Protein 2UYT (pdb70)

Solvent-accessible surface area: 18262 Å² total; per-residue (Å²): 132,87,66,14,1,0,0,0,5,0,10,16,57,15,0,29,0,9,8,0,99,4,33,97,156,74,110,41,8,74,56,130,93,25,43,95,24,138,15,24,57,80,109,64,124,82,63,29,0,1,50,2,79,59,5,25,65,11,1,78,88,0,0,50,121,1,18,94,73,67,48,74,18,32,0,0,0,3,0,0,12,9,12,0,14,4,8,0,36,147,138,3,119,80,14,36,59,8,8,2,10,8,13,76,28,4,110,55,12,40,45,49,0,37,146,114,50,27,91,134,45,0,1,80,85,3,0,5,4,12,24,27,12,1,1,0,0,3,1,51,0,5,18,84,81,39,74,109,37,54,111,115,13,27,56,2,0,2,0,1,2,1,2,3,29,54,15,24,50,126,57,10,28,0,6,0,0,0,10,4,0,0,0,6,24,22,135,52,33,42,22,4,114,38,0,0,72,19,0,40,3,57,105,69,10,16,21,146,6,54,88,28,20,55,71,17,10,78,16,78,4,115,130,46,99,112,5,28,0,1,3,0,0,3,12,26,8,1,0,2,3,4,0,0,11,24,74,59,67,108,3,0,0,1,12,2,31,14,34,0,17,0,0,4,41,18,144,83,47,40,43,78,89,72,0,24,92,15,40,0,0,2,12,0,2,8,91,28,53,30,2,0,0,27,19,0,6,0,20,20,0,6,54,23,0,31,112,46,101,159,33,150,71,68,101,52,11,22,62,52,0,103,92,44,45,15,17,136,10,36,12,83,1,42,57,96,68,1,27,51,18,138,106,0,2,60,41,0,36,39,12,0,158,112,134,100,40,77,73,0,104,56,56,18,42,0,0,9,0,0,0,1,1,0,0,20,23,0,18,77,1,12,117,58,0,14,125,17,43,67,53,87,17,56,36,0,5,3,0,14,39,5,9,118,8,76,15,5,2,58,10,0,0,11,7,28,56,13,109,0,16,6,3,8,49,32,1,18,0,16,0,0,0,0,8,0,0,44,49,26,115,21,9,103,55,2,66,44,0,13,106,0,1,49,108,62,26,126,59,60,69,22,88,40,64,106,104,17,96,0,13,99,70,19,64,138,98,143,141

Structure (mmCIF, N/CA/C/O backbone):
data_2UYT
#
_entry.id   2UYT
#
_cell.length_a   51.043
_cell.length_b   51.093
_cell.length_c   158.850
_cell.angle_alpha   90.00
_cell.angle_beta   90.00
_cell.angle_gamma   90.00
#
_symmetry.space_group_name_H-M   'P 21 21 21'
#
loop_
_entity.id
_entity.type
_entity.pdbx_description
1 polymer RHAMNULOKINASE
2 non-polymer 6-deoxy-beta-L-fructofuranose
3 non-polymer "ADENOSINE-5'-DIPHOSPHATE"
4 water water
#
loop_
_atom_site.group_PDB
_atom_site.id
_atom_site.type_symbol
_atom_site.label_atom_id
_atom_site.label_alt_id
_atom_site.label_comp_id
_atom_site.label_asym_id
_atom_site.label_entity_id
_atom_site.label_seq_id
_atom_site.pdbx_PDB_ins_code
_atom_site.Cartn_x
_atom_site.Cartn_y
_atom_site.Cartn_z
_atom_site.occupancy
_atom_site.B_iso_or_equiv
_atom_site.auth_seq_id
_atom_site.auth_comp_id
_atom_site.auth_asym_id
_atom_site.auth_atom_id
_atom_site.pdbx_PDB_model_num
ATOM 1 N N . THR A 1 2 ? 4.855 11.202 41.942 1.00 23.26 2 THR A N 1
ATOM 2 C CA . THR A 1 2 ? 5.086 9.861 41.316 1.00 22.90 2 THR A CA 1
ATOM 3 C C . THR A 1 2 ? 3.777 9.190 40.921 1.00 21.89 2 THR A C 1
ATOM 4 O O . THR A 1 2 ? 3.784 8.156 40.240 1.00 22.35 2 THR A O 1
ATOM 8 N N . PHE A 1 3 ? 2.658 9.743 41.386 1.00 20.21 3 PHE A N 1
ATOM 9 C CA . PHE A 1 3 ? 1.375 9.351 40.821 1.00 18.81 3 PHE A CA 1
ATOM 10 C C . PHE A 1 3 ? 1.285 9.967 39.426 1.00 17.69 3 PHE A C 1
ATOM 11 O O . PHE A 1 3 ? 1.771 11.082 39.196 1.00 16.93 3 PHE A O 1
ATOM 19 N N . ARG A 1 4 ? 0.702 9.224 38.490 1.00 15.58 4 ARG A N 1
ATOM 20 C CA . ARG A 1 4 ? 0.560 9.702 37.122 1.00 15.22 4 ARG A CA 1
ATOM 21 C C . ARG A 1 4 ? -0.884 10.118 36.887 1.00 14.26 4 ARG A C 1
ATOM 22 O O . ARG A 1 4 ? -1.807 9.512 37.425 1.00 14.42 4 ARG A O 1
ATOM 30 N N . ASN A 1 5 ? -1.052 11.170 36.090 1.00 13.61 5 ASN A N 1
ATOM 31 C CA . ASN A 1 5 ? -2.370 11.657 35.695 1.00 12.92 5 ASN A CA 1
ATOM 32 C C . ASN A 1 5 ? -2.566 11.402 34.209 1.00 12.45 5 ASN A C 1
ATOM 33 O O . ASN A 1 5 ? -1.904 12.034 33.381 1.00 12.83 5 ASN A O 1
ATOM 38 N N . CYS A 1 6 ? -3.436 10.451 33.877 1.00 11.86 6 CYS A N 1
ATOM 39 C CA . CYS A 1 6 ? -3.651 10.057 32.467 1.00 11.10 6 CYS A CA 1
ATOM 40 C C . CYS A 1 6 ? -5.089 10.343 32.033 1.00 10.23 6 CYS A C 1
ATOM 41 O O . CYS A 1 6 ? -6.038 10.054 32.775 1.00 9.84 6 CYS A O 1
ATOM 44 N N . VAL A 1 7 ? -5.252 10.918 30.844 1.00 9.89 7 VAL A N 1
ATOM 45 C CA . VAL A 1 7 ? -6.586 11.251 30.360 1.00 10.88 7 VAL A CA 1
ATOM 46 C C . VAL A 1 7 ? -7.016 10.258 29.277 1.00 10.29 7 VAL A C 1
ATOM 47 O O . VAL A 1 7 ? -6.285 10.052 28.314 1.00 10.11 7 VAL A O 1
ATOM 51 N N . ALA A 1 8 ? -8.181 9.639 29.449 1.00 11.28 8 ALA A N 1
ATOM 52 C CA . ALA A 1 8 ? -8.736 8.757 28.429 1.00 10.98 8 ALA A CA 1
ATOM 53 C C . ALA A 1 8 ? -9.943 9.410 27.799 1.00 11.65 8 ALA A C 1
ATOM 54 O O . ALA A 1 8 ? -10.816 9.904 28.507 1.00 11.11 8 ALA A O 1
ATOM 56 N N . VAL A 1 9 ? -9.978 9.408 26.471 1.00 10.79 9 VAL A N 1
ATOM 57 C CA . VAL A 1 9 ? -11.181 9.787 25.717 1.00 11.35 9 VAL A CA 1
ATOM 58 C C . VAL A 1 9 ? -11.789 8.500 25.178 1.00 11.18 9 VAL A C 1
ATOM 59 O O . VAL A 1 9 ? -11.131 7.757 24.434 1.00 10.73 9 VAL A O 1
ATOM 63 N N . ASP A 1 10 ? -13.038 8.239 25.547 1.00 10.83 10 ASP A N 1
ATOM 64 C CA . ASP A 1 10 ? -13.746 7.027 25.111 1.00 11.33 10 ASP A CA 1
ATOM 65 C C . ASP A 1 10 ? -15.030 7.471 24.437 1.00 11.05 10 ASP A C 1
ATOM 66 O O . ASP A 1 10 ? -15.948 7.984 25.089 1.00 11.22 10 ASP A O 1
ATOM 71 N N . LEU A 1 11 ? -15.071 7.316 23.117 1.00 11.26 11 LEU A N 1
ATOM 72 C CA . LEU A 1 11 ? -16.276 7.662 22.362 1.00 10.89 11 LEU A CA 1
ATOM 73 C C . LEU A 1 11 ? -17.034 6.410 21.949 1.00 11.67 11 LEU A C 1
ATOM 74 O O . LEU A 1 11 ? -16.531 5.595 21.168 1.00 11.63 11 LEU A O 1
ATOM 79 N N . GLY A 1 12 ? -18.250 6.259 22.472 1.00 11.36 12 GLY A N 1
ATOM 80 C CA . GLY A 1 12 ? -19.131 5.175 22.041 1.00 11.90 12 GLY A CA 1
ATOM 81 C C . GLY A 1 12 ? -20.205 5.723 21.137 1.00 12.38 12 GLY A C 1
ATOM 82 O O . GLY A 1 12 ? -20.334 6.935 20.992 1.00 11.64 12 GLY A O 1
ATOM 83 N N . ALA A 1 13 ? -21.008 4.838 20.549 1.00 11.38 13 ALA A N 1
ATOM 84 C CA . ALA A 1 13 ? -22.117 5.266 19.695 1.00 12.28 13 ALA A CA 1
ATOM 85 C C . ALA A 1 13 ? -23.162 6.066 20.450 1.00 13.14 13 ALA A C 1
ATOM 86 O O . ALA A 1 13 ? -23.818 6.920 19.853 1.00 13.98 13 ALA A O 1
ATOM 88 N N . SER A 1 14 ? -23.328 5.793 21.748 1.00 12.82 14 SER A N 1
ATOM 89 C CA . SER A 1 14 ? -24.394 6.476 22.515 1.00 13.98 14 SER A CA 1
ATOM 90 C C . SER A 1 14 ? -23.908 7.648 23.369 1.00 14.20 14 SER A C 1
ATOM 91 O O . SER A 1 14 ? -24.721 8.488 23.798 1.00 15.94 14 SER A O 1
ATOM 94 N N . SER A 1 15 ? -22.605 7.709 23.644 1.00 14.02 15 SER A N 1
ATOM 95 C CA A SER A 1 15 ? -22.032 8.793 24.443 0.50 13.96 15 SER A CA 1
ATOM 96 C CA B SER A 1 15 ? -22.038 8.852 24.364 0.50 12.92 15 SER A CA 1
ATOM 97 C C . SER A 1 15 ? -20.521 8.884 24.293 1.00 13.06 15 SER A C 1
ATOM 98 O O . SER A 1 15 ? -19.871 7.883 24.000 1.00 12.26 15 SER A O 1
ATOM 103 N N . GLY A 1 16 ? -19.964 10.065 24.542 1.00 13.04 16 GLY A N 1
ATOM 104 C CA . GLY A 1 16 ? -18.516 10.221 24.653 1.00 12.26 16 GLY A CA 1
ATOM 105 C C . GLY A 1 16 ? -18.176 10.662 26.058 1.00 12.19 16 GLY A C 1
ATOM 106 O O . GLY A 1 16 ? -19.023 11.257 26.752 1.00 12.83 16 GLY A O 1
ATOM 107 N N . ARG A 1 17 ? -16.947 10.377 26.473 1.00 12.63 17 ARG A N 1
ATOM 108 C CA . ARG A 1 17 ? -16.491 10.713 27.810 1.00 13.32 17 ARG A CA 1
ATOM 109 C C . ARG A 1 17 ? -14.998 11.050 27.821 1.00 12.56 17 ARG A C 1
ATOM 110 O O . ARG A 1 17 ? -14.215 10.423 27.107 1.00 12.95 17 ARG A O 1
ATOM 118 N N . VAL A 1 18 ? -14.641 12.102 28.572 1.00 12.50 18 VAL A N 1
ATOM 119 C CA . VAL A 1 18 ? -13.240 12.400 28.861 1.00 12.85 18 VAL A CA 1
ATOM 120 C C . VAL A 1 18 ? -13.061 12.148 30.339 1.00 12.60 18 VAL A C 1
ATOM 121 O O . VAL A 1 18 ? -13.736 12.756 31.176 1.00 12.15 18 VAL A O 1
ATOM 125 N N . MET A 1 19 ? -12.163 11.228 30.659 1.00 12.21 19 MET A N 1
ATOM 126 C CA . MET A 1 19 ? -11.970 10.815 32.038 1.00 14.34 19 MET A CA 1
ATOM 127 C C . MET A 1 19 ? -10.517 10.978 32.451 1.00 13.01 19 MET A C 1
ATOM 128 O O . MET A 1 19 ? -9.628 10.872 31.621 1.00 12.54 19 MET A O 1
ATOM 133 N N . LEU A 1 20 ? -10.299 11.210 33.742 1.00 11.96 20 LEU A N 1
ATOM 134 C CA . LEU A 1 20 ? -8.948 11.357 34.280 1.00 11.75 20 LEU A CA 1
ATOM 135 C C . LEU A 1 20 ? -8.676 10.237 35.265 1.00 10.98 20 LEU A C 1
ATOM 136 O O . LEU A 1 20 ? -9.427 10.066 36.209 1.00 11.41 20 LEU A O 1
ATOM 141 N N . ALA A 1 21 ? -7.596 9.474 35.036 1.00 11.37 21 ALA A N 1
ATOM 142 C CA . ALA A 1 21 ? -7.114 8.468 35.982 1.00 12.18 21 ALA A CA 1
ATOM 143 C C . ALA A 1 21 ? -5.923 8.978 36.766 1.00 12.26 21 ALA A C 1
ATOM 144 O O . ALA A 1 21 ? -5.072 9.740 36.255 1.00 13.29 21 ALA A O 1
ATOM 146 N N . ARG A 1 22 ? -5.865 8.576 38.033 1.00 12.34 22 ARG A N 1
ATOM 147 C CA . ARG A 1 22 ? -4.694 8.826 38.859 1.00 14.36 22 ARG A CA 1
ATOM 148 C C . ARG A 1 22 ? -4.140 7.464 39.271 1.00 14.37 22 ARG A C 1
ATOM 149 O O . ARG A 1 22 ? -4.845 6.614 39.822 1.00 14.42 22 ARG A O 1
ATOM 157 N N . TYR A 1 23 ? -2.880 7.231 38.953 1.00 14.46 23 TYR A N 1
ATOM 158 C CA . TYR A 1 23 ? -2.309 5.934 39.212 1.00 15.60 23 TYR A CA 1
ATOM 159 C C . TYR A 1 23 ? -0.994 6.075 39.921 1.00 16.90 23 TYR A C 1
ATOM 160 O O . TYR A 1 23 ? -0.139 6.837 39.501 1.00 16.50 23 TYR A O 1
ATOM 169 N N . GLU A 1 24 ? -0.796 5.295 40.967 1.00 17.89 24 GLU A N 1
ATOM 170 C CA . GLU A 1 24 ? 0.576 5.133 41.404 1.00 20.03 24 GLU A CA 1
ATOM 171 C C . GLU A 1 24 ? 0.947 3.711 41.739 1.00 19.90 24 GLU A C 1
ATOM 172 O O . GLU A 1 24 ? 0.300 3.043 42.546 1.00 19.58 24 GLU A O 1
ATOM 178 N N . ARG A 1 25 ? 1.991 3.273 41.046 1.00 20.23 25 ARG A N 1
ATOM 179 C CA . ARG A 1 25 ? 2.457 1.897 41.058 1.00 20.93 25 ARG A CA 1
ATOM 180 C C . ARG A 1 25 ? 2.669 1.298 42.457 1.00 21.52 25 ARG A C 1
ATOM 181 O O . ARG A 1 25 ? 2.184 0.199 42.729 1.00 21.79 25 ARG A O 1
ATOM 189 N N . GLU A 1 26 ? 3.368 2.016 43.333 1.00 22.44 26 GLU A N 1
ATOM 190 C CA . GLU A 1 26 ? 3.694 1.521 44.682 1.00 23.38 26 GLU A CA 1
ATOM 191 C C . GLU A 1 26 ? 2.459 1.262 45.535 1.00 23.35 26 GLU A C 1
ATOM 192 O O . GLU A 1 26 ? 2.501 0.467 46.480 1.00 23.37 26 GLU A O 1
ATOM 198 N N . CYS A 1 27 ? 1.389 1.981 45.217 1.00 23.64 27 CYS A N 1
ATOM 199 C CA A CYS A 1 27 ? 0.153 1.922 45.980 0.50 23.12 27 CYS A CA 1
ATOM 200 C CA B CYS A 1 27 ? 0.147 1.931 45.979 0.50 23.63 27 CYS A CA 1
ATOM 201 C C . CYS A 1 27 ? -0.834 0.935 45.364 1.00 23.27 27 CYS A C 1
ATOM 202 O O . CYS A 1 27 ? -1.805 0.531 46.011 1.00 23.43 27 CYS A O 1
ATOM 207 N N . ARG A 1 28 ? -0.571 0.540 44.116 1.00 22.90 28 ARG A N 1
ATOM 208 C CA . ARG A 1 28 ? -1.508 -0.273 43.332 1.00 22.52 28 ARG A CA 1
ATOM 209 C C . ARG A 1 28 ? -2.876 0.439 43.303 1.00 22.07 28 ARG A C 1
ATOM 210 O O . ARG A 1 28 ? -3.927 -0.194 43.159 1.00 21.53 28 ARG A O 1
ATOM 218 N N . SER A 1 29 ? -2.847 1.768 43.441 1.00 21.39 29 SER A N 1
ATOM 219 C CA . SER A 1 29 ? -4.069 2.563 43.478 1.00 21.09 29 SER A CA 1
ATOM 220 C C . SER A 1 29 ? -4.378 3.113 42.110 1.00 20.75 29 SER A C 1
ATOM 221 O O . SER A 1 29 ? -3.529 3.735 41.471 1.00 21.27 29 SER A O 1
ATOM 224 N N . LEU A 1 30 ? -5.607 2.892 41.680 1.00 19.88 30 LEU A N 1
ATOM 225 C CA . LEU A 1 30 ? -6.072 3.382 40.412 1.00 20.28 30 LEU A CA 1
ATOM 226 C C . LEU A 1 30 ? -7.425 4.032 40.632 1.00 20.18 30 LEU A C 1
ATOM 227 O O . LEU A 1 30 ? -8.383 3.360 41.004 1.00 20.91 30 LEU A O 1
ATOM 232 N N . THR A 1 31 ? -7.515 5.337 40.393 1.00 19.73 31 THR A N 1
ATOM 233 C CA . THR A 1 31 ? -8.807 6.026 40.504 1.00 19.47 31 THR A CA 1
ATOM 234 C C . THR A 1 31 ? -9.187 6.653 39.178 1.00 19.42 31 THR A C 1
ATOM 235 O O . THR A 1 31 ? -8.317 7.024 38.403 1.00 19.32 31 THR A O 1
ATOM 239 N N . LEU A 1 32 ? -10.487 6.785 38.947 1.00 18.67 32 LEU A N 1
ATOM 240 C CA . LEU A 1 32 ? -11.029 7.317 37.699 1.00 18.34 32 LEU A CA 1
ATOM 241 C C . LEU A 1 32 ? -12.123 8.335 38.006 1.00 17.82 32 LEU A C 1
ATOM 242 O O . LEU A 1 32 ? -13.059 8.025 38.744 1.00 17.41 32 LEU A O 1
ATOM 247 N N . ARG A 1 33 ? -11.975 9.553 37.469 1.00 16.65 33 ARG A N 1
ATOM 248 C CA . ARG A 1 33 ? -12.925 10.663 37.623 1.00 16.96 33 ARG A CA 1
ATOM 249 C C . ARG A 1 33 ? -13.407 11.081 36.246 1.00 15.78 33 ARG A C 1
ATOM 250 O O . ARG A 1 33 ? -12.604 11.243 35.319 1.00 15.05 33 ARG A O 1
ATOM 258 N N . GLU A 1 34 ? -14.702 11.335 36.130 1.00 15.43 34 GLU A N 1
ATOM 259 C CA . GLU A 1 34 ? -15.259 11.894 34.909 1.00 16.41 34 GLU A CA 1
ATOM 260 C C . GLU A 1 34 ? -14.994 13.402 34.838 1.00 15.89 34 GLU A C 1
ATOM 261 O O . GLU A 1 34 ? -15.231 14.146 35.800 1.00 16.50 34 GLU A O 1
ATOM 267 N N . ILE A 1 35 ? -14.468 13.849 33.703 1.00 15.48 35 ILE A N 1
ATOM 268 C CA . ILE A 1 35 ? -14.219 15.261 33.490 1.00 14.39 35 ILE A CA 1
ATOM 269 C C . ILE A 1 35 ? -15.351 15.895 32.661 1.00 14.49 35 ILE A C 1
ATOM 270 O O . ILE A 1 35 ? -15.896 16.957 33.021 1.00 15.37 35 ILE A O 1
ATOM 275 N N . HIS A 1 36 ? -15.695 15.233 31.560 1.00 14.57 36 HIS A N 1
ATOM 276 C CA . HIS A 1 36 ? -16.727 15.715 30.626 1.00 14.70 36 HIS A CA 1
ATOM 277 C C . HIS A 1 36 ? -17.413 14.534 29.953 1.00 14.81 36 HIS A C 1
ATOM 278 O O . HIS A 1 36 ? -16.759 13.711 29.309 1.00 15.33 36 HIS A O 1
ATOM 285 N N . ARG A 1 37 ? -18.730 14.442 30.127 1.00 15.34 37 ARG A N 1
ATOM 286 C CA . ARG A 1 37 ? -19.574 13.460 29.434 1.00 15.47 37 ARG A CA 1
ATOM 287 C C . ARG A 1 37 ? -20.430 14.227 28.449 1.00 15.22 37 ARG A C 1
ATOM 288 O O . ARG A 1 37 ? -20.943 15.308 28.780 1.00 13.75 37 ARG A O 1
ATOM 296 N N . PHE A 1 38 ? -20.596 13.689 27.245 1.00 14.66 38 PHE A N 1
ATOM 297 C CA . PHE A 1 38 ? -21.386 14.364 26.205 1.00 14.69 38 PHE A CA 1
ATOM 298 C C . PHE A 1 38 ? -22.127 13.380 25.303 1.00 15.43 38 PHE A C 1
ATOM 299 O O . PHE A 1 38 ? -21.673 12.255 25.087 1.00 15.58 38 PHE A O 1
ATOM 307 N N . ASN A 1 39 ? -23.260 13.807 24.755 1.00 16.39 39 ASN A N 1
ATOM 308 C CA . ASN A 1 39 ? -24.023 12.952 23.872 1.00 17.53 39 ASN A CA 1
ATOM 309 C C . ASN A 1 39 ? -23.286 12.630 22.578 1.00 17.62 39 ASN A C 1
ATOM 310 O O . ASN A 1 39 ? -22.480 13.426 22.079 1.00 17.61 39 ASN A O 1
ATOM 315 N N . ASN A 1 40 ? -23.553 11.430 22.069 1.00 17.69 40 ASN A N 1
ATOM 316 C CA . ASN A 1 40 ? -23.173 11.038 20.732 1.00 17.79 40 ASN A CA 1
ATOM 317 C C . ASN A 1 40 ? -24.310 10.138 20.285 1.00 17.94 40 ASN A C 1
ATOM 318 O O . ASN A 1 40 ? -25.048 9.563 21.104 1.00 19.84 40 ASN A O 1
ATOM 323 N N . GLY A 1 41 ? -24.446 10.017 18.986 1.00 16.71 41 GLY A N 1
ATOM 324 C CA . GLY A 1 41 ? -25.606 9.419 18.404 1.00 15.08 41 GLY A CA 1
ATOM 325 C C . GLY A 1 41 ? -25.591 9.788 16.948 1.00 15.31 41 GLY A C 1
ATOM 326 O O . GLY A 1 41 ? -24.785 10.621 16.485 1.00 14.60 41 GLY A O 1
ATOM 327 N N . LEU A 1 42 ? -26.501 9.163 16.229 1.00 15.48 42 LEU A N 1
ATOM 328 C CA . LEU A 1 42 ? -26.575 9.330 14.797 1.00 15.29 42 LEU A CA 1
ATOM 329 C C . LEU A 1 42 ? -27.233 10.649 14.469 1.00 16.10 42 LEU A C 1
ATOM 330 O O . LEU A 1 42 ? -28.123 11.110 15.191 1.00 16.02 42 LEU A O 1
ATOM 335 N N . HIS A 1 43 ? -26.800 11.236 13.359 1.00 16.31 43 HIS A N 1
ATOM 336 C CA . HIS A 1 43 ? -27.448 12.427 12.826 1.00 17.36 43 HIS A CA 1
ATOM 337 C C . HIS A 1 43 ? -27.895 12.168 11.415 1.00 17.66 43 HIS A C 1
ATOM 338 O O . HIS A 1 43 ? -27.168 11.571 10.622 1.00 17.29 43 HIS A O 1
ATOM 345 N N . SER A 1 44 ? -29.105 12.615 11.104 1.00 18.36 44 SER A N 1
ATOM 346 C CA . SER A 1 44 ? -29.546 12.659 9.724 1.00 19.85 44 SER A CA 1
ATOM 347 C C . SER A 1 44 ? -29.009 13.951 9.119 1.00 19.96 44 SER A C 1
ATOM 348 O O . SER A 1 44 ? -29.277 15.054 9.625 1.00 20.19 44 SER A O 1
ATOM 351 N N . GLN A 1 45 ? -28.212 13.795 8.064 1.00 19.96 45 GLN A N 1
ATOM 352 C CA . GLN A 1 45 ? -27.548 14.911 7.404 1.00 19.94 45 GLN A CA 1
ATOM 353 C C . GLN A 1 45 ? -27.542 14.700 5.896 1.00 19.12 45 GLN A C 1
ATOM 354 O O . GLN A 1 45 ? -26.850 13.802 5.391 1.00 18.90 45 GLN A O 1
ATOM 360 N N . ASN A 1 46 ? -28.315 15.532 5.192 1.00 18.55 46 ASN A N 1
ATOM 361 C CA . ASN A 1 46 ? -28.448 15.464 3.724 1.00 18.23 46 ASN A CA 1
ATOM 362 C C . ASN A 1 46 ? -28.821 14.068 3.185 1.00 17.63 46 ASN A C 1
ATOM 363 O O . ASN A 1 46 ? -28.284 13.620 2.166 1.00 16.71 46 ASN A O 1
ATOM 368 N N . GLY A 1 47 ? -29.719 13.372 3.881 1.00 16.79 47 GLY A N 1
ATOM 369 C CA . GLY A 1 47 ? -30.177 12.046 3.450 1.00 15.79 47 GLY A CA 1
ATOM 370 C C . GLY A 1 47 ? -29.276 10.876 3.829 1.00 15.78 47 GLY A C 1
ATOM 371 O O . GLY A 1 47 ? -29.522 9.743 3.415 1.00 16.22 47 GLY A O 1
ATOM 372 N N . TYR A 1 48 ? -28.238 11.163 4.617 1.00 15.19 48 TYR A N 1
ATOM 373 C CA . TYR A 1 48 ? -27.329 10.153 5.156 1.00 14.71 48 TYR A CA 1
ATOM 374 C C . TYR A 1 48 ? -27.402 10.130 6.661 1.00 13.83 48 TYR A C 1
ATOM 375 O O . TYR A 1 48 ? -27.897 11.064 7.274 1.00 14.03 48 TYR A O 1
ATOM 384 N N . VAL A 1 49 ? -26.903 9.041 7.229 1.00 12.82 49 VAL A N 1
ATOM 385 C CA . VAL A 1 49 ? -26.748 8.893 8.670 1.00 11.80 49 VAL A CA 1
ATOM 386 C C . VAL A 1 49 ? -25.262 9.121 8.959 1.00 11.23 49 VAL A C 1
ATOM 387 O O . VAL A 1 49 ? -24.404 8.389 8.441 1.00 10.03 49 VAL A O 1
ATOM 391 N N . THR A 1 50 ? -24.968 10.150 9.763 1.00 10.41 50 THR A N 1
ATOM 392 C CA . THR A 1 50 ? -23.590 10.597 9.972 1.00 10.11 50 THR A CA 1
ATOM 393 C C . THR A 1 50 ? -23.258 10.849 11.437 1.00 10.44 50 THR A C 1
ATOM 394 O O . THR A 1 50 ? -24.153 10.863 12.285 1.00 10.71 50 THR A O 1
ATOM 398 N N . TRP A 1 51 ? -21.968 11.069 11.718 1.00 9.58 51 TRP A N 1
ATOM 399 C CA . TRP A 1 51 ? -21.502 11.512 13.046 1.00 10.31 51 TRP A CA 1
ATOM 400 C C . TRP A 1 51 ? -21.187 12.995 12.978 1.00 10.98 51 TRP A C 1
ATOM 401 O O . TRP A 1 51 ? -20.696 13.474 11.966 1.00 12.59 51 TRP A O 1
ATOM 412 N N . ASP A 1 52 ? -21.451 13.716 14.056 1.00 11.63 52 ASP A N 1
ATOM 413 C CA . ASP A 1 52 ? -21.061 15.118 14.112 1.00 12.04 52 ASP A CA 1
ATOM 414 C C . ASP A 1 52 ? -19.648 15.188 14.675 1.00 12.04 52 ASP A C 1
ATOM 415 O O . ASP A 1 52 ? -19.448 15.462 15.858 1.00 12.59 52 ASP A O 1
ATOM 420 N N . VAL A 1 53 ? -18.658 14.936 13.827 1.00 12.05 53 VAL A N 1
ATOM 421 C CA . VAL A 1 53 ? -17.280 14.840 14.317 1.00 11.66 53 VAL A CA 1
ATOM 422 C C . VAL A 1 53 ? -16.770 16.172 14.884 1.00 11.77 53 VAL A C 1
ATOM 423 O O . VAL A 1 53 ? -15.970 16.162 15.811 1.00 11.28 53 VAL A O 1
ATOM 427 N N . ASP A 1 54 ? -17.232 17.306 14.328 1.00 12.17 54 ASP A N 1
ATOM 428 C CA . ASP A 1 54 ? -16.776 18.619 14.802 1.00 12.95 54 ASP A CA 1
ATOM 429 C C . ASP A 1 54 ? -17.240 18.874 16.237 1.00 13.04 54 ASP A C 1
ATOM 430 O O . ASP A 1 54 ? -16.487 19.426 17.035 1.00 13.56 54 ASP A O 1
ATOM 435 N N . SER A 1 55 ? -18.464 18.460 16.574 1.00 13.05 55 SER A N 1
ATOM 436 C CA . SER A 1 55 ? -18.939 18.611 17.946 1.00 13.84 55 SER A CA 1
ATOM 437 C C . SER A 1 55 ? -18.196 17.663 18.880 1.00 13.74 55 SER A C 1
ATOM 438 O O . SER A 1 55 ? -17.872 18.028 20.006 1.00 13.41 55 SER A O 1
ATOM 441 N N . LEU A 1 56 ? -17.914 16.448 18.410 1.00 13.33 56 LEU A N 1
ATOM 442 C CA . LEU A 1 56 ? -17.124 15.496 19.208 1.00 13.16 56 LEU A CA 1
ATOM 443 C C . LEU A 1 56 ? -15.727 16.049 19.455 1.00 13.06 56 LEU A C 1
ATOM 444 O O . LEU A 1 56 ? -15.221 16.003 20.576 1.00 12.99 56 LEU A O 1
ATOM 449 N N . GLU A 1 57 ? -15.090 16.590 18.422 1.00 12.34 57 GLU A N 1
ATOM 450 C CA . GLU A 1 57 ? -13.767 17.185 18.615 1.00 13.38 57 GLU A CA 1
ATOM 451 C C . GLU A 1 57 ? -13.753 18.342 19.632 1.00 13.19 57 GLU A C 1
ATOM 452 O O . GLU A 1 57 ? -12.825 18.434 20.477 1.00 12.70 57 GLU A O 1
ATOM 458 N N . SER A 1 58 ? -14.747 19.234 19.538 1.00 12.95 58 SER A N 1
ATOM 459 C CA A SER A 1 58 ? -14.859 20.350 20.484 0.50 13.14 58 SER A CA 1
ATOM 460 C CA B SER A 1 58 ? -14.867 20.346 20.488 0.50 13.21 58 SER A CA 1
ATOM 461 C C . SER A 1 58 ? -15.098 19.837 21.908 1.00 13.03 58 SER A C 1
ATOM 462 O O . SER A 1 58 ? -14.469 20.315 22.855 1.00 13.41 58 SER A O 1
ATOM 467 N N . ALA A 1 59 ? -15.974 18.836 22.049 1.00 12.97 59 ALA A N 1
ATOM 468 C CA . ALA A 1 59 ? -16.227 18.207 23.358 1.00 13.23 59 ALA A CA 1
ATOM 469 C C . ALA A 1 59 ? -14.957 17.599 23.989 1.00 12.96 59 ALA A C 1
ATOM 470 O O . ALA A 1 59 ? -14.722 17.739 25.206 1.00 13.10 59 ALA A O 1
ATOM 472 N N . ILE A 1 60 ? -14.142 16.953 23.162 1.00 12.10 60 ILE A N 1
ATOM 473 C CA . ILE A 1 60 ? -12.877 16.364 23.609 1.00 12.88 60 ILE A CA 1
ATOM 474 C C . ILE A 1 60 ? -11.952 17.492 24.105 1.00 12.58 60 ILE A C 1
ATOM 475 O O . ILE A 1 60 ? -11.417 17.440 25.224 1.00 12.81 60 ILE A O 1
ATOM 480 N N . ARG A 1 61 ? -11.812 18.537 23.290 1.00 12.29 61 ARG A N 1
ATOM 481 C CA . ARG A 1 61 ? -10.978 19.679 23.647 1.00 11.94 61 ARG A CA 1
ATOM 482 C C . ARG A 1 61 ? -11.459 20.366 24.926 1.00 11.78 61 ARG A C 1
ATOM 483 O O . ARG A 1 61 ? -10.646 20.732 25.792 1.00 11.25 61 ARG A O 1
ATOM 491 N N . LEU A 1 62 ? -12.777 20.519 25.054 1.00 11.24 62 LEU A N 1
ATOM 492 C CA . LEU A 1 62 ? -13.358 21.087 26.271 1.00 12.28 62 LEU A CA 1
ATOM 493 C C . LEU A 1 62 ? -12.898 20.297 27.506 1.00 12.04 62 LEU A C 1
ATOM 494 O O . LEU A 1 62 ? -12.455 20.881 28.498 1.00 11.92 62 LEU A O 1
ATOM 499 N N . GLY A 1 63 ? -13.002 18.970 27.441 1.00 12.16 63 GLY A N 1
ATOM 500 C CA . GLY A 1 63 ? -12.551 18.131 28.546 1.00 12.25 63 GLY A CA 1
ATOM 501 C C . GLY A 1 63 ? -11.057 18.230 28.826 1.00 11.50 63 GLY A C 1
ATOM 502 O O . GLY A 1 63 ? -10.651 18.354 29.977 1.00 11.61 63 GLY A O 1
ATOM 503 N N . LEU A 1 64 ? -10.239 18.167 27.771 1.00 11.80 64 LEU A N 1
ATOM 504 C CA . LEU A 1 64 ? -8.790 18.320 27.927 1.00 12.20 64 LEU A CA 1
ATOM 505 C C . LEU A 1 64 ? -8.434 19.663 28.569 1.00 12.23 64 LEU A C 1
ATOM 506 O O . LEU A 1 64 ? -7.640 19.734 29.510 1.00 12.33 64 LEU A O 1
ATOM 511 N N . ASN A 1 65 ? -9.066 20.723 28.076 1.00 12.58 65 ASN A N 1
ATOM 512 C CA . ASN A 1 65 ? -8.817 22.080 28.569 1.00 12.49 65 ASN A CA 1
ATOM 513 C C . ASN A 1 65 ? -9.281 22.304 30.013 1.00 13.08 65 ASN A C 1
ATOM 514 O O . ASN A 1 65 ? -8.659 23.058 30.761 1.00 13.01 65 ASN A O 1
ATOM 519 N N . LYS A 1 66 ? -10.335 21.594 30.414 1.00 13.86 66 LYS A N 1
ATOM 520 C CA . LYS A 1 66 ? -10.739 21.540 31.837 1.00 15.49 66 LYS A CA 1
ATOM 521 C C . LYS A 1 66 ? -9.636 20.998 32.761 1.00 14.78 66 LYS A C 1
ATOM 522 O O . LYS A 1 66 ? -9.350 21.582 33.809 1.00 15.02 66 LYS A O 1
ATOM 528 N N . VAL A 1 67 ? -9.032 19.871 32.382 1.00 14.96 67 VAL A N 1
ATOM 529 C CA . VAL A 1 67 ? -7.922 19.289 33.149 1.00 14.98 67 VAL A CA 1
ATOM 530 C C . VAL A 1 67 ? -6.743 20.282 33.187 1.00 15.33 67 VAL A C 1
ATOM 531 O O . VAL A 1 67 ? -6.169 20.522 34.252 1.00 15.08 67 VAL A O 1
ATOM 535 N N . CYS A 1 68 ? -6.409 20.865 32.031 1.00 15.71 68 CYS A N 1
ATOM 536 C CA . CYS A 1 68 ? -5.328 21.857 31.931 1.00 17.00 68 CYS A CA 1
ATOM 537 C C . CYS A 1 68 ? -5.539 23.051 32.867 1.00 17.45 68 CYS A C 1
ATOM 538 O O . CYS A 1 68 ? -4.630 23.447 33.613 1.00 16.91 68 CYS A O 1
ATOM 541 N N . ALA A 1 69 ? -6.737 23.629 32.803 1.00 17.54 69 ALA A N 1
ATOM 542 C CA . ALA A 1 69 ? -7.071 24.829 33.573 1.00 18.11 69 ALA A CA 1
ATOM 543 C C . ALA A 1 69 ? -7.084 24.561 35.077 1.00 17.98 69 ALA A C 1
ATOM 544 O O . ALA A 1 69 ? -6.833 25.460 35.872 1.00 18.55 69 ALA A O 1
ATOM 546 N N . ALA A 1 70 ? -7.336 23.312 35.462 1.00 18.10 70 ALA A N 1
ATOM 547 C CA . ALA A 1 70 ? -7.253 22.916 36.871 1.00 17.81 70 ALA A CA 1
ATOM 548 C C . ALA A 1 70 ? -5.804 22.862 37.373 1.00 17.66 70 ALA A C 1
ATOM 549 O O . ALA A 1 70 ? -5.554 22.693 38.570 1.00 17.14 70 ALA A O 1
ATOM 551 N N . GLY A 1 71 ? -4.855 22.987 36.451 1.00 17.30 71 GLY A N 1
ATOM 552 C CA . GLY A 1 71 ? -3.442 22.951 36.793 1.00 17.60 71 GLY A CA 1
ATOM 553 C C . GLY A 1 71 ? -2.886 21.568 37.076 1.00 17.76 71 GLY A C 1
ATOM 554 O O . GLY A 1 71 ? -1.895 21.446 37.770 1.00 17.93 71 GLY A O 1
ATOM 555 N N . ILE A 1 72 ? -3.524 20.526 36.549 1.00 17.31 72 ILE A N 1
ATOM 556 C CA . ILE A 1 72 ? -3.058 19.142 36.726 1.00 17.36 72 ILE A CA 1
ATOM 557 C C . ILE A 1 72 ? -1.952 18.818 35.716 1.00 17.35 72 ILE A C 1
ATOM 558 O O . ILE A 1 72 ? -2.041 19.196 34.533 1.00 17.22 72 ILE A O 1
ATOM 563 N N . ALA A 1 73 ? -0.898 18.154 36.192 1.00 17.01 73 ALA A N 1
ATOM 564 C CA . ALA A 1 73 ? 0.213 17.753 35.328 1.00 16.72 73 ALA A CA 1
ATOM 565 C C . ALA A 1 73 ? -0.230 16.536 34.530 1.00 16.46 73 ALA A C 1
ATOM 566 O O . ALA A 1 73 ? -0.251 15.428 35.062 1.00 17.34 73 ALA A O 1
ATOM 568 N N . ILE A 1 74 ? -0.600 16.734 33.267 1.00 15.64 74 ILE A N 1
ATOM 569 C CA . ILE A 1 74 ? -1.051 15.600 32.452 1.00 14.59 74 ILE A CA 1
ATOM 570 C C . ILE A 1 74 ? 0.131 14.822 31.895 1.00 14.03 74 ILE A C 1
ATOM 571 O O . ILE A 1 74 ? 0.988 15.380 31.194 1.00 13.95 74 ILE A O 1
ATOM 576 N N . ASP A 1 75 ? 0.168 13.531 32.189 1.00 12.37 75 ASP A N 1
ATOM 577 C CA . ASP A 1 75 ? 1.291 12.706 31.746 1.00 12.78 75 ASP A CA 1
ATOM 578 C C . ASP A 1 75 ? 1.066 12.121 30.366 1.00 12.53 75 ASP A C 1
ATOM 579 O O . ASP A 1 75 ? 2.031 11.868 29.630 1.00 12.96 75 ASP A O 1
ATOM 584 N N . SER A 1 76 ? -0.197 11.877 30.022 1.00 11.72 76 SER A N 1
ATOM 585 C CA . SER A 1 76 ? -0.538 11.351 28.700 1.00 11.38 76 SER A CA 1
ATOM 586 C C . SER A 1 76 ? -2.024 11.456 28.387 1.00 10.66 76 SER A C 1
ATOM 587 O O . SER A 1 76 ? -2.855 11.625 29.281 1.00 10.23 76 SER A O 1
ATOM 590 N N . ILE A 1 77 ? -2.332 11.357 27.103 1.00 9.36 77 ILE A N 1
ATOM 591 C CA . ILE A 1 77 ? -3.701 11.313 26.597 1.00 9.98 77 ILE A CA 1
ATOM 592 C C . ILE A 1 77 ? -3.836 10.101 25.666 1.00 9.21 77 ILE A C 1
ATOM 593 O O . ILE A 1 77 ? -2.890 9.757 24.956 1.00 10.33 77 ILE A O 1
ATOM 598 N N . GLY A 1 78 ? -4.995 9.444 25.666 1.00 8.50 78 GLY A N 1
ATOM 599 C CA . GLY A 1 78 ? -5.239 8.355 24.726 1.00 8.71 78 GLY A CA 1
ATOM 600 C C . GLY A 1 78 ? -6.694 8.320 24.322 1.00 9.89 78 GLY A C 1
ATOM 601 O O . GLY A 1 78 ? -7.564 8.620 25.142 1.00 9.97 78 GLY A O 1
ATOM 602 N N . ILE A 1 79 ? -6.969 7.880 23.091 1.00 9.57 79 ILE A N 1
ATOM 603 C CA . ILE A 1 79 ? -8.320 7.938 22.516 1.00 10.59 79 ILE A CA 1
ATOM 604 C C . ILE A 1 79 ? -8.755 6.577 22.009 1.00 10.51 79 ILE A C 1
ATOM 605 O O . ILE A 1 79 ? -8.025 5.937 21.234 1.00 11.34 79 ILE A O 1
ATOM 610 N N . ASP A 1 80 ? -9.954 6.145 22.424 1.00 10.54 80 ASP A N 1
ATOM 611 C CA . ASP A 1 80 ? -10.561 4.949 21.841 1.00 9.67 80 ASP A CA 1
ATOM 612 C C . ASP A 1 80 ? -11.964 5.325 21.377 1.00 10.21 80 ASP A C 1
ATOM 613 O O . ASP A 1 80 ? -12.623 6.193 21.977 1.00 10.90 80 ASP A O 1
ATOM 618 N N . THR A 1 81 ? -12.410 4.660 20.299 1.00 9.73 81 THR A N 1
ATOM 619 C CA . THR A 1 81 ? -13.777 4.852 19.788 1.00 10.73 81 THR A CA 1
ATOM 620 C C . THR A 1 81 ? -14.397 3.570 19.255 1.00 10.29 81 THR A C 1
ATOM 621 O O . THR A 1 81 ? -13.731 2.548 19.129 1.00 10.81 81 THR A O 1
ATOM 625 N N . TRP A 1 82 ? -15.670 3.653 18.896 1.00 10.42 82 TRP A N 1
ATOM 626 C CA . TRP A 1 82 ? -16.326 2.552 18.195 1.00 10.97 82 TRP A CA 1
ATOM 627 C C . TRP A 1 82 ? -15.534 2.247 16.901 1.00 10.46 82 TRP A C 1
ATOM 628 O O . TRP A 1 82 ? -14.880 3.122 16.314 1.00 11.44 82 TRP A O 1
ATOM 639 N N . GLY A 1 83 ? -15.580 0.982 16.496 1.00 10.44 83 GLY A N 1
ATOM 640 C CA . GLY A 1 83 ? -14.789 0.508 15.359 1.00 10.20 83 GLY A CA 1
ATOM 641 C C . GLY A 1 83 ? -15.352 0.876 14.005 1.00 9.96 83 GLY A C 1
ATOM 642 O O . GLY A 1 83 ? -16.303 1.660 13.911 1.00 10.19 83 GLY A O 1
ATOM 643 N N . VAL A 1 84 ? -14.671 0.375 12.968 1.00 10.41 84 VAL A N 1
ATOM 644 C CA . VAL A 1 84 ? -15.146 0.345 11.563 1.00 11.20 84 VAL A CA 1
ATOM 645 C C . VAL A 1 84 ? -15.157 1.696 10.815 1.00 10.66 84 VAL A C 1
ATOM 646 O O . VAL A 1 84 ? -14.729 1.778 9.651 1.00 10.79 84 VAL A O 1
ATOM 650 N N . ASP A 1 85 ? -15.658 2.742 11.462 1.00 10.72 85 ASP A N 1
ATOM 651 C CA . ASP A 1 85 ? -15.871 4.029 10.776 1.00 10.35 85 ASP A CA 1
ATOM 652 C C . ASP A 1 85 ? -14.594 4.860 10.605 1.00 11.00 85 ASP A C 1
ATOM 653 O O . ASP A 1 85 ? -13.635 4.738 11.367 1.00 10.81 85 ASP A O 1
ATOM 658 N N . PHE A 1 86 ? -14.614 5.725 9.603 1.00 10.54 86 PHE A N 1
ATOM 659 C CA . PHE A 1 86 ? -13.407 6.476 9.225 1.00 10.65 86 PHE A CA 1
ATOM 660 C C . PHE A 1 86 ? -13.745 7.890 8.772 1.00 10.88 86 PHE A C 1
ATOM 661 O O . PHE A 1 86 ? -14.908 8.202 8.503 1.00 9.85 86 PHE A O 1
ATOM 669 N N . VAL A 1 87 ? -12.707 8.720 8.669 1.00 10.86 87 VAL A N 1
ATOM 670 C CA . VAL A 1 87 ? -12.815 10.040 8.085 1.00 10.49 87 VAL A CA 1
ATOM 671 C C . VAL A 1 87 ? -11.797 10.151 6.934 1.00 9.98 87 VAL A C 1
ATOM 672 O O . VAL A 1 87 ? -10.628 9.792 7.102 1.00 9.97 87 VAL A O 1
ATOM 676 N N . LEU A 1 88 ? -12.249 10.636 5.778 1.00 10.59 88 LEU A N 1
ATOM 677 C CA . LEU A 1 88 ? -11.365 10.881 4.626 1.00 9.86 88 LEU A CA 1
ATOM 678 C C . LEU A 1 88 ? -10.795 12.287 4.696 1.00 10.07 88 LEU A C 1
ATOM 679 O O . LEU A 1 88 ? -11.530 13.227 5.005 1.00 9.70 88 LEU A O 1
ATOM 684 N N . LEU A 1 89 ? -9.506 12.426 4.359 1.00 9.71 89 LEU A N 1
ATOM 685 C CA . LEU A 1 89 ? -8.794 13.705 4.437 1.00 9.67 89 LEU A CA 1
ATOM 686 C C . LEU A 1 89 ? -8.115 14.058 3.119 1.00 9.34 89 LEU A C 1
ATOM 687 O O . LEU A 1 89 ? -7.584 13.179 2.443 1.00 8.97 89 LEU A O 1
ATOM 692 N N . ASP A 1 90 ? -8.136 15.339 2.763 1.00 10.34 90 ASP A N 1
ATOM 693 C CA . ASP A 1 90 ? -7.435 15.801 1.561 1.00 10.60 90 ASP A CA 1
ATOM 694 C C . ASP A 1 90 ? -5.979 16.108 1.912 1.00 11.38 90 ASP A C 1
ATOM 695 O O . ASP A 1 90 ? -5.582 15.995 3.067 1.00 11.11 90 ASP A O 1
ATOM 700 N N . GLN A 1 91 ? -5.179 16.510 0.931 1.00 12.12 91 GLN A N 1
ATOM 701 C CA . GLN A 1 91 ? -3.750 16.734 1.166 1.00 13.48 91 GLN A CA 1
ATOM 702 C C . GLN A 1 91 ? -3.420 17.750 2.278 1.00 14.41 91 GLN A C 1
ATOM 703 O O . GLN A 1 91 ? -2.312 17.730 2.827 1.00 14.98 91 GLN A O 1
ATOM 709 N N . GLN A 1 92 ? -4.369 18.624 2.607 1.00 14.86 92 GLN A N 1
ATOM 710 C CA . GLN A 1 92 ? -4.148 19.614 3.663 1.00 15.68 92 GLN A CA 1
ATOM 711 C C . GLN A 1 92 ? -4.885 19.303 4.963 1.00 16.12 92 GLN A C 1
ATOM 712 O O . GLN A 1 92 ? -4.918 20.125 5.888 1.00 17.20 92 GLN A O 1
ATOM 718 N N . GLY A 1 93 ? -5.453 18.102 5.023 1.00 15.72 93 GLY A N 1
ATOM 719 C CA . GLY A 1 93 ? -6.079 17.582 6.240 1.00 15.42 93 GLY A CA 1
ATOM 720 C C . GLY A 1 93 ? -7.525 17.995 6.448 1.00 15.85 93 GLY A C 1
ATOM 721 O O . GLY A 1 93 ? -8.078 17.803 7.542 1.00 15.22 93 GLY A O 1
ATOM 722 N N . GLN A 1 94 ? -8.134 18.581 5.421 1.00 15.81 94 GLN A N 1
ATOM 723 C CA . GLN A 1 94 ? -9.553 18.910 5.478 1.00 16.33 94 GLN A CA 1
ATOM 724 C C . GLN A 1 94 ? -10.387 17.688 5.093 1.00 16.02 94 GLN A C 1
ATOM 725 O O . GLN A 1 94 ? -9.973 16.884 4.257 1.00 15.17 94 GLN A O 1
ATOM 731 N N . ARG A 1 95 ? -11.555 17.555 5.715 1.00 15.46 95 ARG A N 1
ATOM 732 C CA . ARG A 1 95 ? -12.440 16.423 5.465 1.00 15.22 95 ARG A CA 1
ATOM 733 C C . ARG A 1 95 ? -12.976 16.376 4.033 1.00 14.63 95 ARG A C 1
ATOM 734 O O . ARG A 1 95 ? -13.284 17.408 3.427 1.00 14.61 95 ARG A O 1
ATOM 742 N N . VAL A 1 96 ? -13.054 15.163 3.497 1.00 14.36 96 VAL A N 1
ATOM 743 C CA . VAL A 1 96 ? -13.605 14.912 2.171 1.00 14.27 96 VAL A CA 1
ATOM 744 C C . VAL A 1 96 ? -14.902 14.137 2.366 1.00 14.51 96 VAL A C 1
ATOM 745 O O . VAL A 1 96 ? -14.933 13.098 3.050 1.00 14.84 96 VAL A O 1
ATOM 749 N N . GLY A 1 97 ? -15.979 14.663 1.789 1.00 14.83 97 GLY A N 1
ATOM 750 C CA . GLY A 1 97 ? -17.294 14.048 1.943 1.00 14.88 97 GLY A CA 1
ATOM 751 C C . GLY A 1 97 ? -17.815 14.168 3.369 1.00 15.10 97 GLY A C 1
ATOM 752 O O . GLY A 1 97 ? -17.275 14.941 4.171 1.00 14.32 97 GLY A O 1
ATOM 753 N N . LEU A 1 98 ? -18.878 13.420 3.658 1.00 15.37 98 LEU A N 1
ATOM 754 C CA . LEU A 1 98 ? -19.493 13.384 4.998 1.00 15.78 98 LEU A CA 1
ATOM 755 C C . LEU A 1 98 ? -18.901 12.265 5.872 1.00 15.53 98 LEU A C 1
ATOM 756 O O . LEU A 1 98 ? -18.382 11.272 5.353 1.00 14.97 98 LEU A O 1
ATOM 761 N N . PRO A 1 99 ? -18.932 12.436 7.213 1.00 15.42 99 PRO A N 1
ATOM 762 C CA . PRO A 1 99 ? -18.497 11.346 8.093 1.00 15.14 99 PRO A CA 1
ATOM 763 C C . PRO A 1 99 ? -19.625 10.348 8.302 1.00 14.59 99 PRO A C 1
ATOM 764 O O . PRO A 1 99 ? -20.307 10.356 9.309 1.00 13.98 99 PRO A O 1
ATOM 768 N N . VAL A 1 100 ? -19.830 9.525 7.290 1.00 13.90 100 VAL A N 1
ATOM 769 C CA . VAL A 1 100 ? -20.936 8.598 7.282 1.00 13.40 100 VAL A CA 1
ATOM 770 C C . VAL A 1 100 ? -20.737 7.512 8.352 1.00 12.75 100 VAL A C 1
ATOM 771 O O . VAL A 1 100 ? -19.629 7.012 8.559 1.00 14.06 100 VAL A O 1
ATOM 775 N N . ALA A 1 101 ? -21.830 7.186 9.035 1.00 11.57 101 ALA A N 1
ATOM 776 C CA . ALA A 1 101 ? -21.849 6.259 10.152 1.00 11.26 101 ALA A CA 1
ATOM 777 C C . ALA A 1 101 ? -22.069 4.824 9.656 1.00 10.83 101 ALA A C 1
ATOM 778 O O . ALA A 1 101 ? -22.654 4.619 8.582 1.00 10.92 101 ALA A O 1
ATOM 780 N N . TYR A 1 102 ? -21.638 3.819 10.431 1.00 11.01 102 TYR A N 1
ATOM 781 C CA . TYR A 1 102 ? -21.855 2.437 10.029 1.00 11.55 102 TYR A CA 1
ATOM 782 C C . TYR A 1 102 ? -23.331 2.025 9.932 1.00 11.26 102 TYR A C 1
ATOM 783 O O . TYR A 1 102 ? -23.633 1.024 9.291 1.00 12.89 102 TYR A O 1
ATOM 792 N N . ARG A 1 103 ? -24.234 2.786 10.563 1.00 12.23 103 ARG A N 1
ATOM 793 C CA . ARG A 1 103 ? -25.676 2.529 10.493 1.00 11.60 103 ARG A CA 1
ATOM 794 C C . ARG A 1 103 ? -26.326 2.963 9.170 1.00 12.25 103 ARG A C 1
ATOM 795 O O . ARG A 1 103 ? -27.504 2.686 8.951 1.00 11.36 103 ARG A O 1
ATOM 803 N N . ASP A 1 104 ? -25.568 3.659 8.314 1.00 11.99 104 ASP A N 1
ATOM 804 C CA . ASP A 1 104 ? -26.076 4.135 7.027 1.00 12.55 104 ASP A CA 1
ATOM 805 C C . ASP A 1 104 ? -26.315 2.979 6.073 1.00 12.52 104 ASP A C 1
ATOM 806 O O . ASP A 1 104 ? -25.592 1.975 6.081 1.00 13.08 104 ASP A O 1
ATOM 811 N N . SER A 1 105 ? -27.312 3.136 5.216 1.00 12.65 105 SER A N 1
ATOM 812 C CA . SER A 1 105 ? -27.703 2.058 4.328 1.00 12.64 105 SER A CA 1
ATOM 813 C C . SER A 1 105 ? -26.951 2.045 2.983 1.00 12.39 105 SER A C 1
ATOM 814 O O . SER A 1 105 ? -27.232 1.197 2.134 1.00 12.42 105 SER A O 1
ATOM 817 N N . ARG A 1 106 ? -25.965 2.928 2.802 1.00 11.64 106 ARG A N 1
ATOM 818 C CA . ARG A 1 106 ? -25.205 2.979 1.525 1.00 12.05 106 ARG A CA 1
ATOM 819 C C . ARG A 1 106 ? -24.569 1.635 1.157 1.00 11.70 106 ARG A C 1
ATOM 820 O O . ARG A 1 106 ? -24.354 1.327 -0.006 1.00 11.60 106 ARG A O 1
ATOM 828 N N . THR A 1 107 ? -24.256 0.850 2.171 1.00 11.21 107 THR A N 1
ATOM 829 C CA . THR A 1 107 ? -23.596 -0.424 1.971 1.00 10.71 107 THR A CA 1
ATOM 830 C C . THR A 1 107 ? -24.525 -1.578 1.582 1.00 11.58 107 THR A C 1
ATOM 831 O O . THR A 1 107 ? -24.030 -2.642 1.220 1.00 11.44 107 THR A O 1
ATOM 835 N N . ASN A 1 108 ? -25.846 -1.374 1.628 1.00 12.16 108 ASN A N 1
ATOM 836 C CA . ASN A 1 108 ? -26.780 -2.484 1.409 1.00 12.71 108 ASN A CA 1
ATOM 837 C C . ASN A 1 108 ? -26.478 -3.247 0.107 1.00 12.84 108 ASN A C 1
ATOM 838 O O . ASN A 1 108 ? -26.353 -2.651 -0.962 1.00 13.10 108 ASN A O 1
ATOM 843 N N . GLY A 1 109 ? -26.325 -4.566 0.233 1.00 12.90 109 GLY A N 1
ATOM 844 C CA . GLY A 1 109 ? -26.089 -5.447 -0.902 1.00 13.01 109 GLY A CA 1
ATOM 845 C C . GLY A 1 109 ? -24.627 -5.659 -1.233 1.00 13.36 109 GLY A C 1
ATOM 846 O O . GLY A 1 109 ? -24.291 -6.576 -1.984 1.00 13.88 109 GLY A O 1
ATOM 847 N N . LEU A 1 110 ? -23.748 -4.831 -0.673 1.00 12.52 110 LEU A N 1
ATOM 848 C CA . LEU A 1 110 ? -22.352 -4.876 -1.102 1.00 12.43 110 LEU A CA 1
ATOM 849 C C . LEU A 1 110 ? -21.554 -6.033 -0.508 1.00 12.37 110 LEU A C 1
ATOM 850 O O . LEU A 1 110 ? -20.650 -6.540 -1.153 1.00 12.31 110 LEU A O 1
ATOM 855 N N . MET A 1 111 ? -21.869 -6.421 0.726 1.00 12.27 111 MET A N 1
ATOM 856 C CA . MET A 1 111 ? -21.242 -7.577 1.348 1.00 13.20 111 MET A CA 1
ATOM 857 C C . MET A 1 111 ? -21.526 -8.860 0.556 1.00 12.93 111 MET A C 1
ATOM 858 O O . MET A 1 111 ? -20.619 -9.662 0.299 1.00 12.10 111 MET A O 1
ATOM 863 N N . ALA A 1 112 ? -22.780 -9.054 0.150 1.00 12.66 112 ALA A N 1
ATOM 864 C CA . ALA A 1 112 ? -23.119 -10.194 -0.701 1.00 12.94 112 ALA A CA 1
ATOM 865 C C . ALA A 1 112 ? -22.357 -10.130 -2.024 1.00 13.29 112 ALA A C 1
ATOM 866 O O . ALA A 1 112 ? -21.883 -11.152 -2.518 1.00 12.57 112 ALA A O 1
ATOM 868 N N . GLN A 1 113 ? -22.224 -8.923 -2.588 1.00 12.95 113 GLN A N 1
ATOM 869 C CA . GLN A 1 113 ? -21.504 -8.729 -3.846 1.00 13.28 113 GLN A CA 1
ATOM 870 C C . GLN A 1 113 ? -20.040 -9.154 -3.706 1.00 12.87 113 GLN A C 1
ATOM 871 O O . GLN A 1 113 ? -19.513 -9.916 -4.525 1.00 12.31 113 GLN A O 1
ATOM 877 N N . ALA A 1 114 ? -19.388 -8.686 -2.646 1.00 12.40 114 ALA A N 1
ATOM 878 C CA . ALA A 1 114 ? -18.022 -9.111 -2.335 1.00 12.78 114 ALA A CA 1
ATOM 879 C C . ALA A 1 114 ? -17.881 -10.626 -2.214 1.00 13.30 114 ALA A C 1
ATOM 880 O O . ALA A 1 114 ? -16.922 -11.212 -2.728 1.00 13.26 114 ALA A O 1
ATOM 882 N N . GLN A 1 115 ? -18.818 -11.263 -1.514 1.00 14.19 115 GLN A N 1
ATOM 883 C CA . GLN A 1 115 ? -18.784 -12.724 -1.372 1.00 14.63 115 GLN A CA 1
ATOM 884 C C . GLN A 1 115 ? -18.899 -13.414 -2.744 1.00 15.00 115 GLN A C 1
ATOM 885 O O . GLN A 1 115 ? -18.157 -14.347 -3.053 1.00 15.12 115 GLN A O 1
ATOM 891 N N . GLN A 1 116 ? -19.801 -12.907 -3.575 1.00 14.79 116 GLN A N 1
ATOM 892 C CA . GLN A 1 116 ? -20.002 -13.428 -4.933 1.00 15.59 116 GLN A CA 1
ATOM 893 C C . GLN A 1 116 ? -18.787 -13.242 -5.848 1.00 15.43 116 GLN A C 1
ATOM 894 O O . GLN A 1 116 ? -18.444 -14.138 -6.617 1.00 16.15 116 GLN A O 1
ATOM 900 N N . GLN A 1 117 ? -18.127 -12.093 -5.754 1.00 15.28 117 GLN A N 1
ATOM 901 C CA . GLN A 1 117 ? -17.003 -11.792 -6.637 1.00 15.33 117 GLN A CA 1
ATOM 902 C C . GLN A 1 117 ? -15.671 -12.344 -6.144 1.00 15.17 117 GLN A C 1
ATOM 903 O O . GLN A 1 117 ? -14.883 -12.855 -6.939 1.00 14.99 117 GLN A O 1
ATOM 909 N N . LEU A 1 118 ? -15.426 -12.250 -4.838 1.00 14.74 118 LEU A N 1
ATOM 910 C CA . LEU A 1 118 ? -14.146 -12.667 -4.264 1.00 14.53 118 LEU A CA 1
ATOM 911 C C . LEU A 1 118 ? -14.178 -14.082 -3.695 1.00 14.52 118 LEU A C 1
ATOM 912 O O . LEU A 1 118 ? -13.148 -14.754 -3.658 1.00 14.64 118 LEU A O 1
ATOM 917 N N . GLY A 1 119 ? -15.356 -14.524 -3.258 1.00 14.02 119 GLY A N 1
ATOM 918 C CA . GLY A 1 119 ? -15.489 -15.759 -2.489 1.00 13.75 119 GLY A CA 1
ATOM 919 C C . GLY A 1 119 ? -15.596 -15.459 -1.004 1.00 13.38 119 GLY A C 1
ATOM 920 O O . GLY A 1 119 ? -14.776 -14.720 -0.449 1.00 12.92 119 GLY A O 1
ATOM 921 N N . LYS A 1 120 ? -16.629 -16.003 -0.368 1.00 13.46 120 LYS A N 1
ATOM 922 C CA . LYS A 1 120 ? -16.861 -15.850 1.068 1.00 14.06 120 LYS A CA 1
ATOM 923 C C . LYS A 1 120 ? -15.680 -16.405 1.867 1.00 14.24 120 LYS A C 1
ATOM 924 O O . LYS A 1 120 ? -15.166 -15.754 2.794 1.00 14.26 120 LYS A O 1
ATOM 930 N N . ARG A 1 121 ? -15.244 -17.605 1.484 1.00 15.09 121 ARG A N 1
ATOM 931 C CA . ARG A 1 121 ? -14.135 -18.266 2.150 1.00 15.17 121 ARG A CA 1
ATOM 932 C C . ARG A 1 121 ? -12.824 -17.510 1.943 1.00 14.85 121 ARG A C 1
ATOM 933 O O . ARG A 1 121 ? -12.036 -17.378 2.873 1.00 14.22 121 ARG A O 1
ATOM 941 N N . ASP A 1 122 ? -12.593 -17.021 0.723 1.00 14.25 122 ASP A N 1
ATOM 942 C CA . ASP A 1 122 ? -11.424 -16.187 0.439 1.00 14.42 122 ASP A CA 1
ATOM 943 C C . ASP A 1 122 ? -11.344 -14.973 1.383 1.00 13.81 122 ASP A C 1
ATOM 944 O O . ASP A 1 122 ? -10.325 -14.760 2.038 1.00 13.95 122 ASP A O 1
ATOM 949 N N . ILE A 1 123 ? -12.423 -14.198 1.457 1.00 13.26 123 ILE A N 1
ATOM 950 C CA . ILE A 1 123 ? -12.458 -13.019 2.338 1.00 12.77 123 ILE A CA 1
ATOM 951 C C . ILE A 1 123 ? -12.177 -13.414 3.787 1.00 13.12 123 ILE A C 1
ATOM 952 O O . ILE A 1 123 ? -11.357 -12.781 4.478 1.00 13.49 123 ILE A O 1
ATOM 957 N N . TYR A 1 124 ? -12.845 -14.475 4.231 1.00 13.22 124 TYR A N 1
ATOM 958 C CA . TYR A 1 124 ?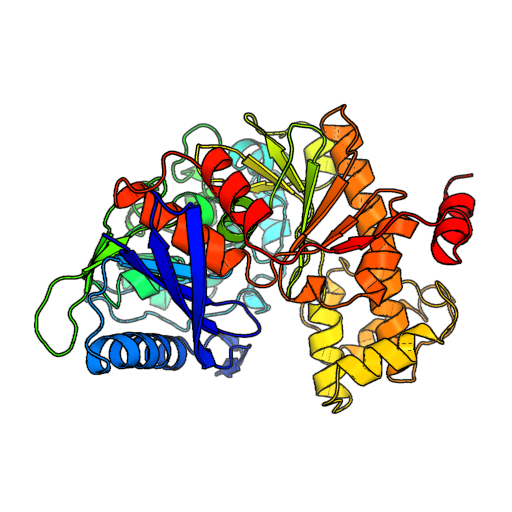 -12.714 -14.942 5.609 1.00 13.50 124 TYR A CA 1
ATOM 959 C C . TYR A 1 124 ? -11.318 -15.469 5.941 1.00 13.75 124 TYR A C 1
ATOM 960 O O . TYR A 1 124 ? -10.803 -15.184 7.022 1.00 13.46 124 TYR A O 1
ATOM 969 N N . GLN A 1 125 ? -10.700 -16.208 5.021 1.00 14.34 125 GLN A N 1
ATOM 970 C CA . GLN A 1 125 ? -9.354 -16.742 5.254 1.00 14.68 125 GLN A CA 1
ATOM 971 C C . GLN A 1 125 ? -8.304 -15.637 5.278 1.00 14.24 125 GLN A C 1
ATOM 972 O O . GLN A 1 125 ? -7.343 -15.688 6.059 1.00 15.32 125 GLN A O 1
ATOM 978 N N . ARG A 1 126 ? -8.505 -14.622 4.440 1.00 13.38 126 ARG A N 1
ATOM 979 C CA . ARG A 1 126 ? -7.577 -13.504 4.375 1.00 12.19 126 ARG A CA 1
ATOM 980 C C . ARG A 1 126 ? -7.669 -12.655 5.648 1.00 11.83 126 ARG A C 1
ATOM 981 O O . ARG A 1 126 ? -6.652 -12.282 6.216 1.00 11.57 126 ARG A O 1
ATOM 989 N N . SER A 1 127 ? -8.898 -12.367 6.084 1.00 11.64 127 SER A N 1
ATOM 990 C CA . SER A 1 127 ? -9.129 -11.404 7.177 1.00 11.53 127 SER A CA 1
ATOM 991 C C . SER A 1 127 ? -9.378 -12.006 8.561 1.00 11.70 127 SER A C 1
ATOM 992 O O . SER A 1 127 ? -9.056 -11.392 9.563 1.00 12.73 127 SER A O 1
ATOM 995 N N . GLY A 1 128 ? -9.992 -13.185 8.613 1.00 11.40 128 GLY A N 1
ATOM 996 C CA . GLY A 1 128 ? -10.441 -13.778 9.874 1.00 11.40 128 GLY A CA 1
ATOM 997 C C . GLY A 1 128 ? -11.496 -12.945 10.580 1.00 11.04 128 GLY A C 1
ATOM 998 O O . GLY A 1 128 ? -11.677 -13.092 11.794 1.00 10.76 128 GLY A O 1
ATOM 999 N N . ILE A 1 129 ? -12.182 -12.081 9.820 1.00 11.32 129 ILE A N 1
ATOM 1000 C CA . ILE A 1 129 ? -13.144 -11.127 10.378 1.00 10.94 129 ILE A CA 1
ATOM 1001 C C . ILE A 1 129 ? -14.584 -11.522 10.007 1.00 11.43 129 ILE A C 1
ATOM 1002 O O . ILE A 1 129 ? -14.860 -11.913 8.861 1.00 11.36 129 ILE A O 1
ATOM 1007 N N . GLN A 1 130 ? -15.476 -11.419 10.988 1.00 10.64 130 GLN A N 1
ATOM 1008 C CA . GLN A 1 130 ? -16.897 -11.751 10.800 1.00 11.18 130 GLN A CA 1
ATOM 1009 C C . GLN A 1 130 ? -17.496 -10.907 9.700 1.00 11.29 130 GLN A C 1
ATOM 1010 O O . GLN A 1 130 ? -17.092 -9.746 9.491 1.00 11.12 130 GLN A O 1
ATOM 1016 N N . PHE A 1 131 ? -18.468 -11.486 9.001 1.00 11.13 131 PHE A N 1
ATOM 1017 C CA . PHE A 1 131 ? -19.214 -10.742 8.000 1.00 11.58 131 PHE A CA 1
ATOM 1018 C C . PHE A 1 131 ? -20.275 -9.846 8.646 1.00 11.53 131 PHE A C 1
ATOM 1019 O O . PHE A 1 131 ? -21.280 -10.334 9.169 1.00 12.18 131 PHE A O 1
ATOM 1027 N N . LEU A 1 132 ? -20.014 -8.541 8.639 1.00 10.92 132 LEU A N 1
ATOM 1028 C CA . LEU A 1 132 ? -21.008 -7.535 9.019 1.00 11.35 132 LEU A CA 1
ATOM 1029 C C . LEU A 1 132 ? -21.194 -6.659 7.804 1.00 10.43 132 LEU A C 1
ATOM 1030 O O . LEU A 1 132 ? -20.206 -6.231 7.197 1.00 11.23 132 LEU A O 1
ATOM 1035 N N . PRO A 1 133 ? -22.455 -6.387 7.428 1.00 11.38 133 PRO A N 1
ATOM 1036 C CA . PRO A 1 133 ? -22.697 -5.690 6.156 1.00 10.63 133 PRO A CA 1
ATOM 1037 C C . PRO A 1 133 ? -22.139 -4.257 6.114 1.00 10.74 133 PRO A C 1
ATOM 1038 O O . PRO A 1 133 ? -21.962 -3.706 5.028 1.00 11.61 133 PRO A O 1
ATOM 1042 N N . PHE A 1 134 ? -21.838 -3.695 7.286 1.00 11.06 134 PHE A N 1
ATOM 1043 C CA . PHE A 1 134 ? -21.273 -2.350 7.411 1.00 10.99 134 PHE A CA 1
ATOM 1044 C C . PHE A 1 134 ? -19.767 -2.352 7.673 1.00 11.13 134 PHE A C 1
ATOM 1045 O O . PHE A 1 134 ? -19.222 -1.307 7.999 1.00 10.97 134 PHE A O 1
ATOM 1053 N N . ASN A 1 135 ? -19.085 -3.504 7.547 1.00 9.96 135 ASN A N 1
ATOM 1054 C CA . ASN A 1 135 ? -17.615 -3.495 7.648 1.00 9.91 135 ASN A CA 1
ATOM 1055 C C . ASN A 1 135 ? -17.019 -2.458 6.701 1.00 9.95 135 ASN A C 1
ATOM 1056 O O . ASN A 1 135 ? -17.581 -2.194 5.637 1.00 9.89 135 ASN A O 1
ATOM 1061 N N . THR A 1 136 ? -15.886 -1.872 7.094 1.00 9.67 136 THR A N 1
ATOM 1062 C CA . THR A 1 136 ? -15.199 -0.837 6.309 1.00 10.05 136 THR A CA 1
ATOM 1063 C C . THR A 1 136 ? -14.957 -1.265 4.853 1.00 10.05 136 THR A C 1
ATOM 1064 O O . THR A 1 136 ? -15.093 -0.445 3.936 1.00 10.86 136 THR A O 1
ATOM 1068 N N . LEU A 1 137 ? -14.603 -2.536 4.658 1.00 9.39 137 LEU A N 1
ATOM 1069 C CA . LEU A 1 137 ? -14.479 -3.123 3.321 1.00 9.98 137 LEU A CA 1
ATOM 1070 C C . LEU A 1 137 ? -15.643 -2.697 2.406 1.00 9.93 137 LEU A C 1
ATOM 1071 O O . LEU A 1 137 ? -15.434 -2.295 1.254 1.00 10.29 137 LEU A O 1
ATOM 1076 N N . TYR A 1 138 ? -16.867 -2.791 2.927 1.00 10.35 138 TYR A N 1
ATOM 1077 C CA . TYR A 1 138 ? -18.066 -2.515 2.142 1.00 9.91 138 TYR A CA 1
ATOM 1078 C C . TYR A 1 138 ? -18.385 -1.021 2.079 1.00 10.04 138 TYR A C 1
ATOM 1079 O O . TYR A 1 138 ? -18.901 -0.555 1.076 1.00 9.48 138 TYR A O 1
ATOM 1088 N N . GLN A 1 139 ? -18.044 -0.287 3.137 1.00 9.63 139 GLN A N 1
ATOM 1089 C CA . GLN A 1 139 ? -18.208 1.158 3.171 1.00 9.33 139 GLN A CA 1
ATOM 1090 C C . GLN A 1 139 ? -17.369 1.844 2.099 1.00 10.10 139 GLN A C 1
ATOM 1091 O O . GLN A 1 139 ? -17.837 2.747 1.438 1.00 10.23 139 GLN A O 1
ATOM 1097 N N . LEU A 1 140 ? -16.118 1.425 1.973 1.00 10.67 140 LEU A N 1
ATOM 1098 C CA . LEU A 1 140 ? -15.221 1.990 0.965 1.00 11.06 140 LEU A CA 1
ATOM 1099 C C . LEU A 1 140 ? -15.684 1.651 -0.444 1.00 11.03 140 LEU A C 1
ATOM 1100 O O . LEU A 1 140 ? -15.581 2.488 -1.337 1.00 11.16 140 LEU A O 1
ATOM 1105 N N . ARG A 1 141 ? -16.199 0.428 -0.629 1.00 11.28 141 ARG A N 1
ATOM 1106 C CA . ARG A 1 141 ? -16.849 0.066 -1.905 1.00 10.67 141 ARG A CA 1
ATOM 1107 C C . ARG A 1 141 ? -17.995 1.023 -2.206 1.00 10.57 141 ARG A C 1
ATOM 1108 O O . ARG A 1 141 ? -18.091 1.523 -3.314 1.00 10.81 141 ARG A O 1
ATOM 1116 N N . ALA A 1 142 ? -18.858 1.277 -1.220 1.00 10.19 142 ALA A N 1
ATOM 1117 C CA . ALA A 1 142 ? -19.972 2.203 -1.396 1.00 10.66 142 ALA A CA 1
ATOM 1118 C C . ALA A 1 142 ? -19.465 3.587 -1.801 1.00 11.49 142 ALA A C 1
ATOM 1119 O O . ALA A 1 142 ? -19.949 4.160 -2.774 1.00 11.63 142 ALA A O 1
ATOM 1121 N N . LEU A 1 143 ? -18.460 4.079 -1.081 1.00 11.97 143 LEU A N 1
ATOM 1122 C CA . LEU A 1 143 ? -17.898 5.405 -1.289 1.00 13.09 143 LEU A CA 1
ATOM 1123 C C . LEU A 1 143 ? -17.333 5.566 -2.700 1.00 13.48 143 LEU A C 1
ATOM 1124 O O . LEU A 1 143 ? -17.667 6.521 -3.409 1.00 13.84 143 LEU A O 1
ATOM 1129 N N . THR A 1 144 ? -16.482 4.632 -3.105 1.00 13.44 144 THR A N 1
ATOM 1130 C CA . THR A 1 144 ? -15.818 4.733 -4.404 1.00 13.57 144 THR A CA 1
ATOM 1131 C C . THR A 1 144 ? -16.771 4.506 -5.582 1.00 13.74 144 THR A C 1
ATOM 1132 O O . THR A 1 144 ? -16.561 5.071 -6.661 1.00 13.78 144 THR A O 1
ATOM 1136 N N . GLU A 1 145 ? -17.819 3.705 -5.364 1.00 13.63 145 GLU A N 1
ATOM 1137 C CA A GLU A 1 145 ? -18.844 3.416 -6.386 0.55 13.73 145 GLU A CA 1
ATOM 1138 C CA B GLU A 1 145 ? -18.800 3.449 -6.417 0.45 13.35 145 GLU A CA 1
ATOM 1139 C C . GLU A 1 145 ? -19.804 4.588 -6.557 1.00 13.59 145 GLU A C 1
ATOM 1140 O O . GLU A 1 145 ? -20.135 4.984 -7.676 1.00 13.07 145 GLU A O 1
ATOM 1151 N N . GLN A 1 146 ? -20.273 5.107 -5.427 1.00 13.38 146 GLN A N 1
ATOM 1152 C CA . GLN A 1 146 ? -21.352 6.101 -5.381 1.00 13.83 146 GLN A CA 1
ATOM 1153 C C . GLN A 1 146 ? -20.880 7.555 -5.401 1.00 14.26 146 GLN A C 1
ATOM 1154 O O . GLN A 1 146 ? -21.645 8.447 -5.776 1.00 14.35 146 GLN A O 1
ATOM 1160 N N . GLN A 1 147 ? -19.634 7.783 -4.998 1.00 14.94 147 GLN A N 1
ATOM 1161 C CA . GLN A 1 147 ? -19.068 9.124 -4.937 1.00 16.20 147 GLN A CA 1
ATOM 1162 C C . GLN A 1 147 ? -17.723 9.238 -5.659 1.00 16.01 147 GLN A C 1
ATOM 1163 O O . GLN A 1 147 ? -16.747 9.707 -5.067 1.00 16.28 147 GLN A O 1
ATOM 1169 N N . PRO A 1 148 ? -17.670 8.845 -6.953 1.00 15.94 148 PRO A N 1
ATOM 1170 C CA . PRO A 1 148 ? -16.401 8.820 -7.691 1.00 15.75 148 PRO A CA 1
ATOM 1171 C C . PRO A 1 148 ? -15.699 10.176 -7.769 1.00 15.86 148 PRO A C 1
ATOM 1172 O O . PRO A 1 148 ? -14.468 10.224 -7.819 1.00 15.55 148 PRO A O 1
ATOM 1176 N N . GLU A 1 149 ? -16.477 11.255 -7.751 1.00 15.87 149 GLU A N 1
ATOM 1177 C CA . GLU A 1 149 ? -15.928 12.610 -7.827 1.00 16.26 149 GLU A CA 1
ATOM 1178 C C . GLU A 1 149 ? -15.107 13.026 -6.595 1.00 16.01 149 GLU A C 1
ATOM 1179 O O . GLU A 1 149 ? -14.253 13.911 -6.698 1.00 15.88 149 GLU A O 1
ATOM 1185 N N . LEU A 1 150 ? -15.354 12.387 -5.447 1.00 15.61 150 LEU A N 1
ATOM 1186 C CA . LEU A 1 150 ? -14.560 12.656 -4.246 1.00 15.29 150 LEU A CA 1
ATOM 1187 C C . LEU A 1 150 ? -13.169 12.029 -4.309 1.00 15.17 150 LEU A C 1
ATOM 1188 O O . LEU A 1 150 ? -12.242 12.512 -3.674 1.00 14.72 150 LEU A O 1
ATOM 1193 N N . ILE A 1 151 ? -13.035 10.948 -5.074 1.00 14.82 151 ILE A N 1
ATOM 1194 C CA . ILE A 1 151 ? -11.843 10.085 -5.029 1.00 15.17 151 ILE A CA 1
ATOM 1195 C C . ILE A 1 151 ? -10.491 10.785 -5.243 1.00 14.31 151 ILE A C 1
ATOM 1196 O O . ILE A 1 151 ? -9.558 10.563 -4.459 1.00 14.03 151 ILE A O 1
ATOM 1201 N N . PRO A 1 152 ? -10.368 11.620 -6.297 1.00 14.11 152 PRO A N 1
ATOM 1202 C CA . PRO A 1 152 ? -9.077 12.280 -6.534 1.00 13.87 152 PRO A CA 1
ATOM 1203 C C . PRO A 1 152 ? -8.631 13.191 -5.395 1.00 13.71 152 PRO A C 1
ATOM 1204 O O . PRO A 1 152 ? -7.436 13.493 -5.272 1.00 13.73 152 PRO A O 1
ATOM 1208 N N . HIS A 1 153 ? -9.587 13.615 -4.575 1.00 13.13 153 HIS A N 1
ATOM 1209 C CA . HIS A 1 153 ? -9.322 14.551 -3.497 1.00 12.87 153 HIS A CA 1
ATOM 1210 C C . HIS A 1 153 ? -8.764 13.882 -2.249 1.00 11.96 153 HIS A C 1
ATOM 1211 O O . HIS A 1 153 ? -8.177 14.545 -1.401 1.00 11.90 153 HIS A O 1
ATOM 1218 N N . ILE A 1 154 ? -8.921 12.566 -2.158 1.00 10.51 154 ILE A N 1
ATOM 1219 C CA . ILE A 1 154 ? -8.541 11.827 -0.945 1.00 9.91 154 ILE A CA 1
ATOM 1220 C C . ILE A 1 154 ? -7.040 11.571 -0.872 1.00 9.26 154 ILE A C 1
ATOM 1221 O O . ILE A 1 154 ? -6.466 10.953 -1.771 1.00 8.37 154 ILE A O 1
ATOM 1226 N N . ALA A 1 155 ? -6.413 12.058 0.199 1.00 9.15 155 ALA A N 1
ATOM 1227 C CA . ALA A 1 155 ? -4.995 11.791 0.472 1.00 9.54 155 ALA A CA 1
ATOM 1228 C C . ALA A 1 155 ? -4.815 10.692 1.523 1.00 9.46 155 ALA A C 1
ATOM 1229 O O . ALA A 1 155 ? -3.881 9.893 1.444 1.00 8.79 155 ALA A O 1
ATOM 1231 N N . HIS A 1 156 ? -5.699 10.673 2.512 1.00 9.94 156 HIS A N 1
ATOM 1232 C CA . HIS A 1 156 ? -5.609 9.722 3.628 1.00 10.08 156 HIS A CA 1
ATOM 1233 C C . HIS A 1 156 ? -6.997 9.374 4.152 1.00 10.72 156 HIS A C 1
ATOM 1234 O O . HIS A 1 156 ? -7.919 10.204 4.096 1.00 11.26 156 HIS A O 1
ATOM 1241 N N . ALA A 1 157 ? -7.128 8.144 4.645 1.00 9.75 157 ALA A N 1
ATOM 1242 C CA . ALA A 1 157 ? -8.310 7.704 5.403 1.00 9.93 157 ALA A CA 1
ATOM 1243 C C . ALA A 1 157 ? -7.842 7.357 6.808 1.00 9.83 157 ALA A C 1
ATOM 1244 O O . ALA A 1 157 ? -6.898 6.569 6.973 1.00 9.92 157 ALA A O 1
ATOM 1246 N N . LEU A 1 158 ? -8.462 7.977 7.817 1.00 9.65 158 LEU A N 1
ATOM 1247 C CA . LEU A 1 158 ? -8.127 7.675 9.222 1.00 9.77 158 LEU A CA 1
ATOM 1248 C C . LEU A 1 158 ? -9.312 7.043 9.926 1.00 9.68 158 LEU A C 1
ATOM 1249 O O . LEU A 1 158 ? -10.422 7.542 9.817 1.00 9.90 158 LEU A O 1
ATOM 1254 N N . LEU A 1 159 ? -9.088 5.919 10.602 1.00 9.10 159 LEU A N 1
ATOM 1255 C CA . LEU A 1 159 ? -10.156 5.362 11.440 1.00 9.84 159 LEU A CA 1
ATOM 1256 C C . LEU A 1 159 ? -10.431 6.370 12.561 1.00 9.59 159 LEU A C 1
ATOM 1257 O O . LEU A 1 159 ? -9.565 7.185 12.905 1.00 9.28 159 LEU A O 1
ATOM 1262 N N . MET A 1 160 ? -11.642 6.332 13.106 1.00 10.35 160 MET A N 1
ATOM 1263 C CA . MET A 1 160 ? -12.127 7.385 14.023 1.00 10.39 160 MET A CA 1
ATOM 1264 C C . MET A 1 160 ? -11.167 7.794 15.177 1.00 10.22 160 MET A C 1
ATOM 1265 O O . MET A 1 160 ? -10.947 8.991 15.388 1.00 9.84 160 MET A O 1
ATOM 1270 N N . PRO A 1 161 ? -10.590 6.818 15.912 1.00 10.68 161 PRO A N 1
ATOM 1271 C CA . PRO A 1 161 ? -9.689 7.212 17.005 1.00 10.20 161 PRO A CA 1
ATOM 1272 C C . PRO A 1 161 ? -8.480 7.968 16.461 1.00 10.03 161 PRO A C 1
ATOM 1273 O O . PRO A 1 161 ? -8.076 8.974 17.022 1.00 10.52 161 PRO A O 1
ATOM 1277 N N . ASP A 1 162 ? -7.898 7.454 15.370 1.00 9.11 162 ASP A N 1
ATOM 1278 C CA . ASP A 1 162 ? -6.722 8.083 14.753 1.00 8.38 162 ASP A CA 1
ATOM 1279 C C . ASP A 1 162 ? -7.054 9.451 14.147 1.00 9.69 162 ASP A C 1
ATOM 1280 O O . ASP A 1 162 ? -6.200 10.345 14.111 1.00 9.32 162 ASP A O 1
ATOM 1285 N N . TYR A 1 163 ? -8.295 9.621 13.700 1.00 9.26 163 TYR A N 1
ATOM 1286 C CA . TYR A 1 163 ? -8.738 10.934 13.257 1.00 10.14 163 TYR A CA 1
ATOM 1287 C C . TYR A 1 163 ? -8.657 11.940 14.396 1.00 10.50 163 TYR A C 1
ATOM 1288 O O . TYR A 1 163 ? -8.116 13.021 14.234 1.00 9.69 163 TYR A O 1
ATOM 1297 N N . PHE A 1 164 ? -9.193 11.592 15.558 1.00 9.89 164 PHE A N 1
ATOM 1298 C CA . PHE A 1 164 ? -9.106 12.552 16.673 1.00 9.80 164 PHE A CA 1
ATOM 1299 C C . PHE A 1 164 ? -7.688 12.760 17.210 1.00 10.08 164 PHE A C 1
ATOM 1300 O O . PHE A 1 164 ? -7.299 13.905 17.556 1.00 9.86 164 PHE A O 1
ATOM 1308 N N . SER A 1 165 ? -6.889 11.688 17.224 1.00 9.91 165 SER A N 1
ATOM 1309 C CA . SER A 1 165 ? -5.474 11.823 17.593 1.00 9.98 165 SER A CA 1
ATOM 1310 C C . SER A 1 165 ? -4.762 12.767 16.632 1.00 10.70 165 SER A C 1
ATOM 1311 O O . SER A 1 165 ? -3.915 13.547 17.051 1.00 11.12 165 SER A O 1
ATOM 1314 N N . TYR A 1 166 ? -5.140 12.714 15.356 1.00 10.84 166 TYR A N 1
ATOM 1315 C CA . TYR A 1 166 ? -4.545 13.602 14.350 1.00 11.49 166 TYR A CA 1
ATOM 1316 C C . TYR A 1 166 ? -4.938 15.074 14.576 1.00 11.98 166 TYR A C 1
ATOM 1317 O O . TYR A 1 166 ? -4.120 15.989 14.433 1.00 12.99 166 TYR A O 1
ATOM 1326 N N . ARG A 1 167 ? -6.204 15.285 14.913 1.00 11.86 167 ARG A N 1
ATOM 1327 C CA A ARG A 1 167 ? -6.725 16.623 15.173 0.60 12.39 167 ARG A CA 1
ATOM 1328 C CA B ARG A 1 167 ? -6.724 16.622 15.163 0.40 12.35 167 ARG A CA 1
ATOM 1329 C C . ARG A 1 167 ? -6.053 17.248 16.385 1.00 12.36 167 ARG A C 1
ATOM 1330 O O . ARG A 1 167 ? -5.917 18.466 16.458 1.00 13.21 167 ARG A O 1
ATOM 1345 N N . LEU A 1 168 ? -5.629 16.405 17.332 1.00 12.73 168 LEU A N 1
ATOM 1346 C CA . LEU A 1 168 ? -4.873 16.903 18.491 1.00 12.87 168 LEU A CA 1
ATOM 1347 C C . LEU A 1 168 ? -3.389 17.092 18.211 1.00 13.00 168 LEU A C 1
ATOM 1348 O O . LEU A 1 168 ? -2.805 18.055 18.680 1.00 12.90 168 LEU A O 1
ATOM 1353 N N . THR A 1 169 ? -2.774 16.180 17.459 1.00 12.67 169 THR A N 1
ATOM 1354 C CA . THR A 1 169 ? -1.311 16.194 17.320 1.00 12.54 169 THR A CA 1
ATOM 1355 C C . THR A 1 169 ? -0.777 16.743 16.002 1.00 12.61 169 THR A C 1
ATOM 1356 O O . THR A 1 169 ? 0.362 17.213 15.955 1.00 13.68 169 THR A O 1
ATOM 1360 N N . GLY A 1 170 ? -1.589 16.666 14.952 1.00 12.58 170 GLY A N 1
ATOM 1361 C CA . GLY A 1 170 ? -1.151 16.961 13.595 1.00 12.25 170 GLY A CA 1
ATOM 1362 C C . GLY A 1 170 ? -0.432 15.806 12.932 1.00 12.17 170 GLY A C 1
ATOM 1363 O O . GLY A 1 170 ? 0.057 15.933 11.808 1.00 11.96 170 GLY A O 1
ATOM 1364 N N . LYS A 1 171 ? -0.395 14.667 13.623 1.00 12.09 171 LYS A N 1
ATOM 1365 C CA . LYS A 1 171 ? 0.263 13.465 13.125 1.00 12.28 171 LYS A CA 1
ATOM 1366 C C . LYS A 1 171 ? -0.752 12.352 12.911 1.00 12.11 171 LYS A C 1
ATOM 1367 O O . LYS A 1 171 ? -1.719 12.228 13.656 1.00 11.59 171 LYS A O 1
ATOM 1373 N N . MET A 1 172 ? -0.501 11.552 11.878 1.00 12.55 172 MET A N 1
ATOM 1374 C CA . MET A 1 172 ? -1.374 10.461 11.475 1.00 12.42 172 MET A CA 1
ATOM 1375 C C . MET A 1 172 ? -0.858 9.129 11.983 1.00 12.58 172 MET A C 1
ATOM 1376 O O . MET A 1 172 ? 0.346 8.937 12.132 1.00 13.21 172 MET A O 1
ATOM 1381 N N . ASN A 1 173 ? -1.793 8.227 12.279 1.00 11.26 173 ASN A N 1
ATOM 1382 C CA . ASN A 1 173 ? -1.507 6.905 12.843 1.00 11.37 173 ASN A CA 1
ATOM 1383 C C . ASN A 1 173 ? -2.499 5.916 12.279 1.00 11.17 173 ASN A C 1
ATOM 1384 O O . ASN A 1 173 ? -3.635 6.289 11.955 1.00 11.32 173 ASN A O 1
ATOM 1389 N N . TRP A 1 174 ? -2.085 4.658 12.144 1.00 10.82 174 TRP A N 1
ATOM 1390 C CA . TRP A 1 174 ? -3.040 3.602 11.823 1.00 10.81 174 TRP A CA 1
ATOM 1391 C C . TRP A 1 174 ? -2.947 2.498 12.864 1.00 10.71 174 TRP A C 1
ATOM 1392 O O . TRP A 1 174 ? -2.106 1.595 12.766 1.00 11.18 174 TRP A O 1
ATOM 1403 N N . GLU A 1 175 ? -3.815 2.567 13.878 1.00 9.94 175 GLU A N 1
ATOM 1404 C CA . GLU A 1 175 ? -3.672 1.695 15.034 1.00 9.89 175 GLU A CA 1
ATOM 1405 C C . GLU A 1 175 ? -4.216 0.284 14.744 1.00 9.20 175 GLU A C 1
ATOM 1406 O O . GLU A 1 175 ? -5.319 0.132 14.233 1.00 9.99 175 GLU A O 1
ATOM 1412 N N . TYR A 1 176 ? -3.414 -0.729 15.083 1.00 9.27 176 TYR A N 1
ATOM 1413 C CA . TYR A 1 176 ? -3.685 -2.124 14.756 1.00 9.46 176 TYR A CA 1
ATOM 1414 C C . TYR A 1 176 ? -5.030 -2.675 15.220 1.00 9.53 176 TYR A C 1
ATOM 1415 O O . TYR A 1 176 ? -5.762 -3.251 14.399 1.00 9.90 176 TYR A O 1
ATOM 1424 N N . THR A 1 177 ? -5.335 -2.559 16.518 1.00 9.10 177 THR A N 1
ATOM 1425 C CA . THR A 1 177 ? -6.553 -3.214 17.023 1.00 9.88 177 THR A CA 1
ATOM 1426 C C . THR A 1 177 ? -7.783 -2.724 16.269 1.00 9.87 177 THR A C 1
ATOM 1427 O O . THR A 1 177 ? -8.613 -3.507 15.884 1.00 10.52 177 THR A O 1
ATOM 1431 N N . ASN A 1 178 ? -7.868 -1.433 16.024 1.00 9.59 178 ASN A N 1
ATOM 1432 C CA . ASN A 1 178 ? -8.994 -0.919 15.243 1.00 9.78 178 ASN A CA 1
ATOM 1433 C C . ASN A 1 178 ? -8.873 -1.188 13.745 1.00 10.31 178 ASN A C 1
ATOM 1434 O O . ASN A 1 178 ? -9.878 -1.427 13.058 1.00 9.66 178 ASN A O 1
ATOM 1439 N N . ALA A 1 179 ? -7.659 -1.131 13.207 1.00 10.74 179 ALA A N 1
ATOM 1440 C CA . ALA A 1 179 ? -7.488 -1.544 11.804 1.00 10.01 179 ALA A CA 1
ATOM 1441 C C . ALA A 1 179 ? -8.162 -2.904 11.508 1.00 10.11 179 ALA A C 1
ATOM 1442 O O . ALA A 1 179 ? -8.729 -3.091 10.430 1.00 9.34 179 ALA A O 1
ATOM 1444 N N . THR A 1 180 ? -8.091 -3.847 12.452 1.00 9.47 180 THR A N 1
ATOM 1445 C CA . THR A 1 180 ? -8.588 -5.205 12.177 1.00 10.22 180 THR A CA 1
ATOM 1446 C C . THR A 1 180 ? -10.126 -5.184 11.987 1.00 9.58 180 THR A C 1
ATOM 1447 O O . THR A 1 180 ? -10.682 -6.053 11.292 1.00 10.56 180 THR A O 1
ATOM 1451 N N . THR A 1 181 ? -10.804 -4.196 12.566 1.00 9.36 181 THR A N 1
ATOM 1452 C CA . THR A 1 181 ? -12.266 -4.119 12.407 1.00 9.84 181 THR A CA 1
ATOM 1453 C C . THR A 1 181 ? -12.715 -3.853 10.969 1.00 10.09 181 THR A C 1
ATOM 1454 O O . THR A 1 181 ? -13.882 -4.084 10.636 1.00 9.94 181 THR A O 1
ATOM 1458 N N . THR A 1 182 ? -11.787 -3.407 10.124 1.00 9.99 182 THR A N 1
ATOM 1459 C CA . THR A 1 182 ? -12.126 -3.003 8.765 1.00 10.17 182 THR A CA 1
ATOM 1460 C C . THR A 1 182 ? -12.490 -4.155 7.826 1.00 10.39 182 THR A C 1
ATOM 1461 O O . THR A 1 182 ? -13.130 -3.934 6.787 1.00 10.79 182 THR A O 1
ATOM 1465 N N . GLN A 1 183 ? -12.072 -5.379 8.164 1.00 10.44 183 GLN A N 1
ATOM 1466 C CA . GLN A 1 183 ? -12.052 -6.510 7.235 1.00 10.89 183 GLN A CA 1
ATOM 1467 C C . GLN A 1 183 ? -11.136 -6.213 6.014 1.00 11.76 183 GLN A C 1
ATOM 1468 O O . GLN A 1 183 ? -11.368 -6.727 4.914 1.00 11.85 183 GLN A O 1
ATOM 1474 N N . LEU A 1 184 ? -10.097 -5.388 6.224 1.00 11.60 184 LEU A N 1
ATOM 1475 C CA . LEU A 1 184 ? -9.097 -5.071 5.191 1.00 12.04 184 LEU A CA 1
ATOM 1476 C C . LEU A 1 184 ? -7.685 -5.519 5.563 1.00 11.93 184 LEU A C 1
ATOM 1477 O O . LEU A 1 184 ? -6.761 -5.441 4.745 1.00 11.98 184 LEU A O 1
ATOM 1482 N N . VAL A 1 185 ? -7.508 -5.965 6.802 1.00 11.77 185 VAL A N 1
ATOM 1483 C CA . VAL A 1 185 ? -6.185 -6.355 7.262 1.00 12.04 185 VAL A CA 1
ATOM 1484 C C . VAL A 1 185 ? -6.010 -7.863 7.107 1.00 12.53 185 VAL A C 1
ATOM 1485 O O . VAL A 1 185 ? -6.850 -8.662 7.544 1.00 12.51 185 VAL A O 1
ATOM 1489 N N . ASN A 1 186 ? -4.906 -8.250 6.473 1.00 12.58 186 ASN A N 1
ATOM 1490 C CA . ASN A 1 186 ? -4.579 -9.643 6.337 1.00 12.96 186 ASN A CA 1
ATOM 1491 C C . ASN A 1 186 ? -4.132 -10.201 7.679 1.00 13.15 186 ASN A C 1
ATOM 1492 O O . ASN A 1 186 ? -3.191 -9.692 8.282 1.00 13.61 186 ASN A O 1
ATOM 1497 N N . ILE A 1 187 ? -4.806 -11.253 8.129 1.00 13.31 187 ILE A N 1
ATOM 1498 C CA . ILE A 1 187 ? -4.528 -11.847 9.448 1.00 14.22 187 ILE A CA 1
ATOM 1499 C C . ILE A 1 187 ? -3.120 -12.484 9.589 1.00 14.54 187 ILE A C 1
ATOM 1500 O O . ILE A 1 187 ? -2.637 -12.711 10.702 1.00 14.79 187 ILE A O 1
ATOM 1505 N N . ASN A 1 188 ? -2.469 -12.774 8.466 1.00 14.96 188 ASN A N 1
ATOM 1506 C CA . ASN A 1 188 ? -1.126 -13.392 8.495 1.00 16.20 188 ASN A CA 1
ATOM 1507 C C . ASN A 1 188 ? 0.006 -12.370 8.482 1.00 16.48 188 ASN A C 1
ATOM 1508 O O . ASN A 1 188 ? 1.136 -12.687 8.863 1.00 17.54 188 ASN A O 1
ATOM 1513 N N . SER A 1 189 ? -0.289 -11.158 8.020 1.00 16.31 189 SER A N 1
ATOM 1514 C CA . SER A 1 189 ? 0.724 -10.121 7.821 1.00 16.21 189 SER A CA 1
ATOM 1515 C C . SER A 1 189 ? 0.574 -8.900 8.735 1.00 16.01 189 SER A C 1
ATOM 1516 O O . SER A 1 189 ? 1.496 -8.077 8.823 1.00 16.42 189 SER A O 1
ATOM 1519 N N . ASP A 1 190 ? -0.590 -8.754 9.381 1.00 15.91 190 ASP A N 1
ATOM 1520 C CA . ASP A 1 190 ? -0.918 -7.540 10.152 1.00 15.42 190 ASP A CA 1
ATOM 1521 C C . ASP A 1 190 ? -0.823 -6.271 9.309 1.00 15.34 190 ASP A C 1
ATOM 1522 O O . ASP A 1 190 ? -0.639 -5.186 9.841 1.00 15.06 190 ASP A O 1
ATOM 1527 N N . ASP A 1 191 ? -0.944 -6.417 7.993 1.00 14.89 191 ASP A N 1
ATOM 1528 C CA . ASP A 1 191 ? -0.900 -5.275 7.081 1.00 14.72 191 ASP A CA 1
ATOM 1529 C C . ASP A 1 191 ? -2.104 -5.350 6.156 1.00 14.25 191 ASP A C 1
ATOM 1530 O O . ASP A 1 191 ? -2.759 -6.395 6.069 1.00 13.63 191 ASP A O 1
ATOM 1535 N N . TRP A 1 192 ? -2.401 -4.239 5.480 1.00 13.51 192 TRP A N 1
ATOM 1536 C CA . TRP A 1 192 ? -3.548 -4.149 4.582 1.00 13.99 192 TRP A CA 1
ATOM 1537 C C . TRP A 1 192 ? -3.440 -5.213 3.476 1.00 13.76 192 TRP A C 1
ATOM 1538 O O . TRP A 1 192 ? -2.350 -5.450 2.914 1.00 14.02 192 TRP A O 1
ATOM 1549 N N . ASP A 1 193 ? -4.559 -5.887 3.213 1.00 13.80 193 ASP A N 1
ATOM 1550 C CA . ASP A 1 193 ? -4.631 -6.935 2.196 1.00 13.50 193 ASP A CA 1
ATOM 1551 C C . ASP A 1 193 ? -4.867 -6.280 0.850 1.00 13.69 193 ASP A C 1
ATOM 1552 O O . ASP A 1 193 ? -5.881 -5.615 0.647 1.00 13.25 193 ASP A O 1
ATOM 1557 N N . GLU A 1 194 ? -3.927 -6.494 -0.068 1.00 13.65 194 GLU A N 1
ATOM 1558 C CA . GLU A 1 194 ? -3.973 -5.851 -1.384 1.00 14.30 194 GLU A CA 1
ATOM 1559 C C . GLU A 1 194 ? -5.226 -6.204 -2.186 1.00 13.66 194 GLU A C 1
ATOM 1560 O O . GLU A 1 194 ? -5.780 -5.343 -2.874 1.00 13.51 194 GLU A O 1
ATOM 1566 N N . SER A 1 195 ? -5.662 -7.464 -2.112 1.00 13.13 195 SER A N 1
ATOM 1567 C CA . SER A 1 195 ? -6.813 -7.895 -2.905 1.00 13.36 195 SER A CA 1
ATOM 1568 C C . SER A 1 195 ? -8.109 -7.302 -2.349 1.00 13.16 195 SER A C 1
ATOM 1569 O O . SER A 1 195 ? -9.023 -6.984 -3.106 1.00 13.41 195 SER A O 1
ATOM 1572 N N . LEU A 1 196 ? -8.190 -7.166 -1.027 1.00 12.49 196 LEU A N 1
ATOM 1573 C CA . LEU A 1 196 ? -9.375 -6.609 -0.415 1.00 12.58 196 LEU A CA 1
ATOM 1574 C C . LEU A 1 196 ? -9.423 -5.105 -0.640 1.00 12.56 196 LEU A C 1
ATOM 1575 O O . LEU A 1 196 ? -10.482 -4.565 -0.940 1.00 12.59 196 LEU A O 1
ATOM 1580 N N . LEU A 1 197 ? -8.282 -4.424 -0.499 1.00 12.05 197 LEU A N 1
ATOM 1581 C CA . LEU A 1 197 ? -8.208 -3.013 -0.879 1.00 12.58 197 LEU A CA 1
ATOM 1582 C C . LEU A 1 197 ? -8.630 -2.795 -2.324 1.00 12.78 197 LEU A C 1
ATOM 1583 O O . LEU A 1 197 ? -9.409 -1.885 -2.600 1.00 12.56 197 LEU A O 1
ATOM 1588 N N . ALA A 1 198 ? -8.113 -3.619 -3.236 1.00 12.80 198 ALA A N 1
ATOM 1589 C CA . ALA A 1 198 ? -8.426 -3.475 -4.653 1.00 13.04 198 ALA A CA 1
ATOM 1590 C C . ALA A 1 198 ? -9.938 -3.527 -4.869 1.00 13.43 198 ALA A C 1
ATOM 1591 O O . ALA A 1 198 ? -10.495 -2.662 -5.551 1.00 13.83 198 ALA A O 1
ATOM 1593 N N . TRP A 1 199 ? -10.606 -4.512 -4.260 1.00 13.53 199 TRP A N 1
ATOM 1594 C CA . TRP A 1 199 ? -12.052 -4.661 -4.447 1.00 13.86 199 TRP A CA 1
ATOM 1595 C C . TRP A 1 199 ? -12.810 -3.466 -3.893 1.00 14.24 199 TRP A C 1
ATOM 1596 O O . TRP A 1 199 ? -13.746 -2.984 -4.521 1.00 13.71 199 TRP A O 1
ATOM 1607 N N . SER A 1 200 ? -12.401 -2.991 -2.718 1.00 14.24 200 SER A N 1
ATOM 1608 C CA . SER A 1 200 ? -13.024 -1.816 -2.088 1.00 14.98 200 SER A CA 1
ATOM 1609 C C . SER A 1 200 ? -12.914 -0.540 -2.940 1.00 15.35 200 SER A C 1
ATOM 1610 O O . SER A 1 200 ? -13.771 0.344 -2.846 1.00 15.62 200 SER A O 1
ATOM 1613 N N . GLY A 1 201 ? -11.864 -0.446 -3.756 1.00 15.81 201 GLY A N 1
ATOM 1614 C CA . GLY A 1 201 ? -11.595 0.764 -4.542 1.00 15.56 201 GLY A CA 1
ATOM 1615 C C . GLY A 1 201 ? -10.644 1.717 -3.831 1.00 15.78 201 GLY A C 1
ATOM 1616 O O . GLY A 1 201 ? -10.173 2.704 -4.407 1.00 15.49 201 GLY A O 1
ATOM 1617 N N . ALA A 1 202 ? -10.357 1.417 -2.570 1.00 15.61 202 ALA A N 1
ATOM 1618 C CA . ALA A 1 202 ? -9.434 2.210 -1.795 1.00 15.86 202 ALA A CA 1
ATOM 1619 C C . ALA A 1 202 ? -7.994 1.969 -2.221 1.00 16.43 202 ALA A C 1
ATOM 1620 O O . ALA A 1 202 ? -7.633 0.912 -2.747 1.00 17.05 202 ALA A O 1
ATOM 1622 N N . ASN A 1 203 ? -7.191 2.986 -1.963 1.00 17.01 203 ASN A N 1
ATOM 1623 C CA . ASN A 1 203 ? -5.807 3.057 -2.327 1.00 17.37 203 ASN A CA 1
ATOM 1624 C C . ASN A 1 203 ? -4.960 2.788 -1.082 1.00 17.30 203 ASN A C 1
ATOM 1625 O O . ASN A 1 203 ? -5.171 3.400 -0.041 1.00 16.71 203 ASN A O 1
ATOM 1630 N N . LYS A 1 204 ? -4.013 1.859 -1.185 1.00 17.36 204 LYS A N 1
ATOM 1631 C CA . LYS A 1 204 ? -3.092 1.566 -0.079 1.00 17.33 204 LYS A CA 1
ATOM 1632 C C . LYS A 1 204 ? -2.348 2.810 0.430 1.00 16.52 204 LYS A C 1
ATOM 1633 O O . LYS A 1 204 ? -2.038 2.906 1.613 1.00 17.03 204 LYS A O 1
ATOM 1639 N N . ALA A 1 205 ? -2.096 3.771 -0.457 1.00 14.95 205 ALA A N 1
ATOM 1640 C CA . ALA A 1 205 ? -1.446 5.030 -0.068 1.00 14.11 205 ALA A CA 1
ATOM 1641 C C . ALA A 1 205 ? -2.276 5.919 0.854 1.00 13.19 205 ALA A C 1
ATOM 1642 O O . ALA A 1 205 ? -1.745 6.873 1.447 1.00 13.23 205 ALA A O 1
ATOM 1644 N N . TRP A 1 206 ? -3.569 5.610 0.986 1.00 12.10 206 TRP A N 1
ATOM 1645 C CA . TRP A 1 206 ? -4.454 6.342 1.901 1.00 11.74 206 TRP A CA 1
ATOM 1646 C C . TRP A 1 206 ? -4.204 5.948 3.349 1.00 12.13 206 TRP A C 1
ATOM 1647 O O . TRP A 1 206 ? -4.694 6.598 4.281 1.00 12.20 206 TRP A O 1
ATOM 1658 N N . PHE A 1 207 ? -3.437 4.886 3.536 1.00 12.71 207 PHE A N 1
ATOM 1659 C CA . PHE A 1 207 ? -3.246 4.327 4.861 1.00 13.51 207 PHE A CA 1
ATOM 1660 C C . PHE A 1 207 ? -1.768 4.340 5.229 1.00 14.20 207 PHE A C 1
ATOM 1661 O O . PHE A 1 207 ? -0.963 4.967 4.554 1.00 15.18 207 PHE A O 1
ATOM 1669 N N . GLY A 1 208 ? -1.428 3.666 6.316 1.00 14.05 208 GLY A N 1
ATOM 1670 C CA . GLY A 1 208 ? -0.046 3.434 6.706 1.00 13.53 208 GLY A CA 1
ATOM 1671 C C . GLY A 1 208 ? -0.004 2.043 7.292 1.00 13.28 208 GLY A C 1
ATOM 1672 O O . GLY A 1 208 ? -1.056 1.480 7.624 1.00 13.24 208 GLY A O 1
ATOM 1673 N N . ARG A 1 209 ? 1.190 1.458 7.398 1.00 13.45 209 ARG A N 1
ATOM 1674 C CA . ARG A 1 209 ? 1.309 0.159 8.050 1.00 13.67 209 ARG A CA 1
ATOM 1675 C C . ARG A 1 209 ? 0.714 0.230 9.465 1.00 12.98 209 ARG A C 1
ATOM 1676 O O . ARG A 1 209 ? 1.052 1.141 10.234 1.00 13.27 209 ARG A O 1
ATOM 1684 N N . PRO A 1 210 ? -0.196 -0.713 9.801 1.00 12.11 210 PRO A N 1
ATOM 1685 C CA . PRO A 1 210 ? -0.783 -0.707 11.145 1.00 12.55 210 PRO A CA 1
ATOM 1686 C C . PRO A 1 210 ? 0.282 -0.879 12.222 1.00 12.44 210 PRO A C 1
ATOM 1687 O O . PRO A 1 210 ? 1.224 -1.664 12.066 1.00 13.13 210 PRO A O 1
ATOM 1691 N N . THR A 1 211 ? 0.112 -0.121 13.299 1.00 12.13 211 THR A N 1
ATOM 1692 C CA . THR A 1 211 ? 1.091 -0.079 14.379 1.00 12.14 211 THR A CA 1
ATOM 1693 C C . THR A 1 211 ? 0.415 -0.534 15.659 1.00 12.33 211 THR A C 1
ATOM 1694 O O . THR A 1 211 ? -0.705 -0.123 15.967 1.00 11.68 211 THR A O 1
ATOM 1698 N N . HIS A 1 212 ? 1.084 -1.442 16.361 1.00 12.51 212 HIS A N 1
ATOM 1699 C CA . HIS A 1 212 ? 0.562 -2.001 17.602 1.00 12.14 212 HIS A CA 1
ATOM 1700 C C . HIS A 1 212 ? 0.462 -0.927 18.685 1.00 12.25 212 HIS A C 1
ATOM 1701 O O . HIS A 1 212 ? 1.173 0.086 18.618 1.00 13.48 212 HIS A O 1
ATOM 1708 N N . PRO A 1 213 ? -0.446 -1.106 19.660 1.00 12.17 213 PRO A N 1
ATOM 1709 C CA . PRO A 1 213 ? -0.643 -0.032 20.634 1.00 11.44 213 PRO A CA 1
ATOM 1710 C C . PRO A 1 213 ? 0.605 0.282 21.438 1.00 11.20 213 PRO A C 1
ATOM 1711 O O . PRO A 1 213 ? 1.421 -0.623 21.715 1.00 11.31 213 PRO A O 1
ATOM 1715 N N . GLY A 1 214 ? 0.743 1.544 21.837 1.00 10.10 214 GLY A N 1
ATOM 1716 C CA . GLY A 1 214 ? 1.813 1.946 22.777 1.00 10.24 214 GLY A CA 1
ATOM 1717 C C . GLY A 1 214 ? 2.692 3.063 22.274 1.00 9.94 214 GLY A C 1
ATOM 1718 O O . GLY A 1 214 ? 3.365 3.757 23.054 1.00 9.87 214 GLY A O 1
ATOM 1719 N N . ASN A 1 215 ? 2.743 3.228 20.956 1.00 10.53 215 ASN A N 1
ATOM 1720 C CA . ASN A 1 215 ? 3.540 4.296 20.403 1.00 10.44 215 ASN A CA 1
ATOM 1721 C C . ASN A 1 215 ? 2.991 5.694 20.697 1.00 10.80 215 ASN A C 1
ATOM 1722 O O . ASN A 1 215 ? 1.780 5.889 20.854 1.00 11.20 215 ASN A O 1
ATOM 1727 N N . VAL A 1 216 ? 3.907 6.654 20.777 1.00 11.68 216 VAL A N 1
ATOM 1728 C CA . VAL A 1 216 ? 3.541 8.058 20.911 1.00 11.66 216 VAL A CA 1
ATOM 1729 C C . VAL A 1 216 ? 3.260 8.611 19.517 1.00 11.54 216 VAL A C 1
ATOM 1730 O O . VAL A 1 216 ? 4.160 8.671 18.663 1.00 11.86 216 VAL A O 1
ATOM 1734 N N . ILE A 1 217 ? 1.984 8.927 19.275 1.00 11.24 217 ILE A N 1
ATOM 1735 C CA . ILE A 1 217 ? 1.532 9.480 17.987 1.00 10.73 217 ILE A CA 1
ATOM 1736 C C . ILE A 1 217 ? 2.106 10.874 17.751 1.00 10.87 217 ILE A C 1
ATOM 1737 O O . ILE A 1 217 ? 2.626 11.182 16.669 1.00 10.69 217 ILE A O 1
ATOM 1742 N N . GLY A 1 218 ? 2.006 11.712 18.768 1.00 11.33 218 GLY A N 1
ATOM 1743 C CA . GLY A 1 218 ? 2.586 13.043 18.748 1.00 11.53 218 GLY A CA 1
ATOM 1744 C C . GLY A 1 218 ? 2.277 13.691 20.078 1.00 12.22 218 GLY A C 1
ATOM 1745 O O . GLY A 1 218 ? 2.149 13.013 21.103 1.00 12.15 218 GLY A O 1
ATOM 1746 N N . HIS A 1 219 ? 2.158 15.007 20.065 1.00 13.24 219 HIS A N 1
ATOM 1747 C CA . HIS A 1 219 ? 1.946 15.747 21.292 1.00 13.46 219 HIS A CA 1
ATOM 1748 C C . HIS A 1 219 ? 0.787 16.719 21.151 1.00 13.93 219 HIS A C 1
ATOM 1749 O O . HIS A 1 219 ? 0.500 17.224 20.058 1.00 13.64 219 HIS A O 1
ATOM 1756 N N . TRP A 1 220 ? 0.111 16.949 22.269 1.00 14.73 220 TRP A N 1
ATOM 1757 C CA . TRP A 1 220 ? -0.884 17.998 22.378 1.00 15.56 220 TRP A CA 1
ATOM 1758 C C . TRP A 1 220 ? -0.434 19.014 23.438 1.00 16.51 220 TRP A C 1
ATOM 1759 O O . TRP A 1 220 ? 0.331 18.672 24.348 1.00 16.18 220 TRP A O 1
ATOM 1770 N N . ILE A 1 221 ? -0.947 20.240 23.314 1.00 18.08 221 ILE A N 1
ATOM 1771 C CA . ILE A 1 221 ? -0.491 21.406 24.074 1.00 19.79 221 ILE A CA 1
ATOM 1772 C C . ILE A 1 221 ? -1.657 22.064 24.829 1.00 20.65 221 ILE A C 1
ATOM 1773 O O . ILE A 1 221 ? -2.614 22.539 24.202 1.00 20.77 221 ILE A O 1
ATOM 1778 N N . CYS A 1 222 ? -1.585 22.082 26.165 1.00 22.19 222 CYS A N 1
ATOM 1779 C CA . CYS A 1 222 ? -2.512 22.887 26.980 1.00 23.35 222 CYS A CA 1
ATOM 1780 C C . CYS A 1 222 ? -2.333 24.365 26.594 1.00 24.59 222 CYS A C 1
ATOM 1781 O O . CYS A 1 222 ? -1.301 24.720 26.022 1.00 24.78 222 CYS A O 1
ATOM 1784 N N . PRO A 1 223 ? -3.320 25.236 26.909 1.00 25.55 223 PRO A N 1
ATOM 1785 C CA . PRO A 1 223 ? -3.140 26.683 26.696 1.00 26.46 223 PRO A CA 1
ATOM 1786 C C . PRO A 1 223 ? -1.809 27.230 27.252 1.00 27.22 223 PRO A C 1
ATOM 1787 O O . PRO A 1 223 ? -1.400 28.336 26.902 1.00 27.41 223 PRO A O 1
ATOM 1791 N N . GLN A 1 224 ? -1.149 26.431 28.091 1.00 28.25 224 GLN A N 1
ATOM 1792 C CA . GLN A 1 224 ? 0.121 26.778 28.731 1.00 28.90 224 GLN A CA 1
ATOM 1793 C C . GLN A 1 224 ? 1.308 26.730 27.768 1.00 29.10 224 GLN A C 1
ATOM 1794 O O . GLN A 1 224 ? 2.084 27.692 27.679 1.00 29.36 224 GLN A O 1
ATOM 1800 N N . GLY A 1 225 ? 1.450 25.603 27.068 1.00 29.33 225 GLY A N 1
ATOM 1801 C CA . GLY A 1 225 ? 2.605 25.352 26.202 1.00 29.39 225 GLY A CA 1
ATOM 1802 C C . GLY A 1 225 ? 3.353 24.045 26.453 1.00 29.05 225 GLY A C 1
ATOM 1803 O O . GLY A 1 225 ? 4.260 23.691 25.693 1.00 29.39 225 GLY A O 1
ATOM 1804 N N . ASN A 1 226 ? 2.989 23.324 27.513 1.00 28.51 226 ASN A N 1
ATOM 1805 C CA . ASN A 1 226 ? 3.685 22.081 27.847 1.00 27.89 226 ASN A CA 1
ATOM 1806 C C . ASN A 1 226 ? 3.239 20.908 26.967 1.00 26.97 226 ASN A C 1
ATOM 1807 O O . ASN A 1 226 ? 2.047 20.757 26.686 1.00 26.88 226 ASN A O 1
ATOM 1812 N N . GLU A 1 227 ? 4.209 20.097 26.533 1.00 25.73 227 GLU A N 1
ATOM 1813 C CA . GLU A 1 227 ? 3.968 18.993 25.596 1.00 24.24 227 GLU A CA 1
ATOM 1814 C C . GLU A 1 227 ? 3.504 17.733 26.304 1.00 22.61 227 GLU A C 1
ATOM 1815 O O . GLU A 1 227 ? 4.196 17.209 27.182 1.00 22.70 227 GLU A O 1
ATOM 1821 N N . ILE A 1 228 ? 2.322 17.267 25.912 1.00 20.17 228 ILE A N 1
ATOM 1822 C CA . ILE A 1 228 ? 1.709 16.066 26.477 1.00 17.89 228 ILE A CA 1
ATOM 1823 C C . ILE A 1 228 ? 1.623 14.983 25.395 1.00 16.64 228 ILE A C 1
ATOM 1824 O O . ILE A 1 228 ? 1.011 15.207 24.343 1.00 16.00 228 ILE A O 1
ATOM 1829 N N . PRO A 1 229 ? 2.247 13.811 25.641 1.00 14.98 229 PRO A N 1
ATOM 1830 C CA . PRO A 1 229 ? 2.213 12.772 24.623 1.00 13.73 229 PRO A CA 1
ATOM 1831 C C . PRO A 1 229 ? 0.790 12.253 24.421 1.00 12.09 229 PRO A C 1
ATOM 1832 O O . PRO A 1 229 ? 0.059 12.037 25.391 1.00 12.03 229 PRO A O 1
ATOM 1836 N N . VAL A 1 230 ? 0.401 12.129 23.160 1.00 10.01 230 VAL A N 1
ATOM 1837 C CA . VAL A 1 230 ? -0.807 11.422 22.778 1.00 9.60 230 VAL A CA 1
ATOM 1838 C C . VAL A 1 230 ? -0.370 10.029 22.346 1.00 9.82 230 VAL A C 1
ATOM 1839 O O . VAL A 1 230 ? 0.422 9.857 21.400 1.00 9.51 230 VAL A O 1
ATOM 1843 N N . VAL A 1 231 ? -0.868 9.043 23.076 1.00 8.87 231 VAL A N 1
ATOM 1844 C CA . VAL A 1 231 ? -0.462 7.648 22.915 1.00 8.63 231 VAL A CA 1
ATOM 1845 C C . VAL A 1 231 ? -1.488 6.911 22.064 1.00 8.85 231 VAL A C 1
ATOM 1846 O O . VAL A 1 231 ? -2.692 7.097 22.257 1.00 9.84 231 VAL A O 1
ATOM 1850 N N . ALA A 1 232 ? -1.034 6.076 21.118 1.00 8.81 232 ALA A N 1
ATOM 1851 C CA . ALA A 1 232 ? -1.945 5.128 20.468 1.00 8.26 232 ALA A CA 1
ATOM 1852 C C . ALA A 1 232 ? -2.300 4.009 21.438 1.00 9.16 232 ALA A C 1
ATOM 1853 O O . ALA A 1 232 ? -1.456 3.194 21.806 1.00 9.36 232 ALA A O 1
ATOM 1855 N N . VAL A 1 233 ? -3.551 3.972 21.893 1.00 7.91 233 VAL A N 1
ATOM 1856 C CA . VAL A 1 233 ? -3.955 2.884 22.786 1.00 7.28 233 VAL A CA 1
ATOM 1857 C C . VAL A 1 233 ? -4.547 1.725 21.969 1.00 7.41 233 VAL A C 1
ATOM 1858 O O . VAL A 1 233 ? -4.402 1.711 20.738 1.00 7.34 233 VAL A O 1
ATOM 1862 N N . ALA A 1 234 ? -5.163 0.746 22.620 1.00 7.28 234 ALA A N 1
ATOM 1863 C CA . ALA A 1 234 ? -5.937 -0.245 21.879 1.00 7.41 234 ALA A CA 1
ATOM 1864 C C . ALA A 1 234 ? -7.200 0.491 21.472 1.00 8.05 234 ALA A C 1
ATOM 1865 O O . ALA A 1 234 ? -8.213 0.485 22.196 1.00 8.34 234 ALA A O 1
ATOM 1867 N N . SER A 1 235 ? -7.108 1.153 20.314 1.00 7.32 235 SER A N 1
ATOM 1868 C CA . SER A 1 235 ? -8.028 2.246 20.022 1.00 7.32 235 SER A CA 1
ATOM 1869 C C . SER A 1 235 ? -9.465 1.822 19.665 1.00 7.93 235 SER A C 1
ATOM 1870 O O . SER A 1 235 ? -10.389 2.660 19.704 1.00 7.52 235 SER A O 1
ATOM 1873 N N . HIS A 1 236 ? -9.649 0.550 19.285 1.00 7.82 236 HIS A N 1
ATOM 1874 C CA . HIS A 1 236 ? -10.974 -0.008 19.166 1.00 7.18 236 HIS A CA 1
ATOM 1875 C C . HIS A 1 236 ? -11.552 -0.112 20.568 1.00 7.10 236 HIS A C 1
ATOM 1876 O O . HIS A 1 236 ? -10.965 -0.764 21.412 1.00 6.74 236 HIS A O 1
ATOM 1883 N N . ASP A 1 237 ? -12.678 0.561 20.797 1.00 6.35 237 ASP A N 1
ATOM 1884 C CA . ASP A 1 237 ? -13.285 0.577 22.152 1.00 7.26 237 ASP A CA 1
ATOM 1885 C C . ASP A 1 237 ? -13.431 -0.837 22.758 1.00 8.20 237 ASP A C 1
ATOM 1886 O O . ASP A 1 237 ? -13.043 -1.075 23.921 1.00 7.60 237 ASP A O 1
ATOM 1891 N N . THR A 1 238 ? -13.894 -1.790 21.959 1.00 7.95 238 THR A N 1
ATOM 1892 C CA . THR A 1 238 ? -13.972 -3.177 22.439 1.00 8.22 238 THR A CA 1
ATOM 1893 C C . THR A 1 238 ? -12.612 -3.778 22.868 1.00 7.97 238 THR A C 1
ATOM 1894 O O . THR A 1 238 ? -12.526 -4.565 23.824 1.00 8.79 238 THR A O 1
ATOM 1898 N N . ALA A 1 239 ? -11.547 -3.425 22.151 1.00 7.92 239 ALA A N 1
ATOM 1899 C CA . ALA A 1 239 ? -10.199 -3.900 22.502 1.00 7.67 239 ALA A CA 1
ATOM 1900 C C . ALA A 1 239 ? -9.788 -3.338 23.866 1.00 8.71 239 ALA A C 1
ATOM 1901 O O . ALA A 1 239 ? -9.188 -4.031 24.701 1.00 8.07 239 ALA A O 1
ATOM 1903 N N . SER A 1 240 ? -10.099 -2.061 24.087 1.00 7.12 240 SER A N 1
ATOM 1904 C CA . SER A 1 240 ? -9.835 -1.446 25.401 1.00 7.91 240 SER A CA 1
ATOM 1905 C C . SER A 1 240 ? -10.672 -2.092 26.502 1.00 7.66 240 SER A C 1
ATOM 1906 O O . SER A 1 240 ? -10.183 -2.351 27.608 1.00 7.95 240 SER A O 1
ATOM 1909 N N . ALA A 1 241 ? -11.934 -2.409 26.208 1.00 7.56 241 ALA A N 1
ATOM 1910 C CA . ALA A 1 241 ? -12.811 -3.017 27.211 1.00 7.57 241 ALA A CA 1
ATOM 1911 C C . ALA A 1 241 ? -12.310 -4.375 27.608 1.00 7.80 241 ALA A C 1
ATOM 1912 O O . ALA A 1 241 ? -12.319 -4.709 28.801 1.00 8.30 241 ALA A O 1
ATOM 1914 N N . VAL A 1 242 ? -11.815 -5.130 26.630 1.00 6.61 242 VAL A N 1
ATOM 1915 C CA . VAL A 1 242 ? -11.306 -6.489 26.905 1.00 7.91 242 VAL A CA 1
ATOM 1916 C C . VAL A 1 242 ? -10.063 -6.404 27.806 1.00 7.38 242 VAL A C 1
ATOM 1917 O O . VAL A 1 242 ? -9.911 -7.183 28.761 1.00 8.91 242 VAL A O 1
ATOM 1921 N N . ILE A 1 243 ? -9.182 -5.447 27.516 1.00 7.83 243 ILE A N 1
ATOM 1922 C CA . ILE A 1 243 ? -8.009 -5.203 28.395 1.00 7.55 243 ILE A CA 1
ATOM 1923 C C . ILE A 1 243 ? -8.417 -5.030 29.871 1.00 8.09 243 ILE A C 1
ATOM 1924 O O . ILE A 1 243 ? -7.786 -5.609 30.754 1.00 8.32 243 ILE A O 1
ATOM 1929 N N . ALA A 1 244 ? -9.464 -4.249 30.125 1.00 7.61 244 ALA A N 1
ATOM 1930 C CA . ALA A 1 244 ? -9.850 -3.971 31.523 1.00 9.37 244 ALA A CA 1
ATOM 1931 C C . ALA A 1 244 ? -10.750 -5.044 32.139 1.00 10.01 244 ALA A C 1
ATOM 1932 O O . ALA A 1 244 ? -11.043 -5.003 33.337 1.00 12.09 244 ALA A O 1
ATOM 1934 N N . SER A 1 245 ? -11.190 -6.000 31.337 1.00 9.34 245 SER A N 1
ATOM 1935 C CA . SER A 1 245 ? -11.991 -7.098 31.858 1.00 9.93 245 SER A CA 1
ATOM 1936 C C . SER A 1 245 ? -11.063 -7.965 32.701 1.00 10.51 245 SER A C 1
ATOM 1937 O O . SER A 1 245 ? -10.010 -8.375 32.218 1.00 10.63 245 SER A O 1
ATOM 1940 N N . PRO A 1 246 ? -11.416 -8.218 33.992 1.00 10.35 246 PRO A N 1
ATOM 1941 C CA . PRO A 1 246 ? -10.534 -8.995 34.876 1.00 11.41 246 PRO A CA 1
ATOM 1942 C C . PRO A 1 246 ? -10.614 -10.510 34.616 1.00 12.96 246 PRO A C 1
ATOM 1943 O O . PRO A 1 246 ? -11.046 -11.291 35.471 1.00 13.49 246 PRO A O 1
ATOM 1947 N N . LEU A 1 247 ? -10.185 -10.887 33.416 1.00 14.65 247 LEU A N 1
ATOM 1948 C CA A LEU A 1 247 ? -10.178 -12.273 32.970 0.50 15.96 247 LEU A CA 1
ATOM 1949 C CA B LEU A 1 247 ? -10.174 -12.273 32.964 0.50 15.42 247 LEU A CA 1
ATOM 1950 C C . LEU A 1 247 ? -9.188 -13.097 33.770 1.00 17.21 247 LEU A C 1
ATOM 1951 O O . LEU A 1 247 ? -8.062 -12.662 34.014 1.00 16.98 247 LEU A O 1
ATOM 1960 N N . ASN A 1 248 ? -9.628 -14.283 34.156 1.00 19.02 248 ASN A N 1
ATOM 1961 C CA . ASN A 1 248 ? -8.843 -15.168 34.980 1.00 21.23 248 ASN A CA 1
ATOM 1962 C C . ASN A 1 248 ? -8.524 -16.474 34.246 1.00 21.95 248 ASN A C 1
ATOM 1963 O O . ASN A 1 248 ? -9.167 -17.495 34.470 1.00 23.69 248 ASN A O 1
ATOM 1968 N N . GLY A 1 249 ? -7.545 -16.427 33.350 1.00 22.64 249 GLY A N 1
ATOM 1969 C CA . GLY A 1 249 ? -7.083 -17.640 32.661 1.00 22.45 249 GLY A CA 1
ATOM 1970 C C . GLY A 1 249 ? -7.982 -18.104 31.523 1.00 22.49 249 GLY A C 1
ATOM 1971 O O . GLY A 1 249 ? -8.987 -17.462 31.200 1.00 22.88 249 GLY A O 1
ATOM 1972 N N . SER A 1 250 ? -7.632 -19.241 30.928 1.00 22.11 250 SER A N 1
ATOM 1973 C CA . SER A 1 250 ? -8.314 -19.761 29.736 1.00 21.45 250 SER A CA 1
ATOM 1974 C C . SER A 1 250 ? -9.826 -19.991 29.885 1.00 20.95 250 SER A C 1
ATOM 1975 O O . SER A 1 250 ? -10.541 -20.053 28.885 1.00 21.59 250 SER A O 1
ATOM 1978 N N . ARG A 1 251 ? -10.319 -20.091 31.117 1.00 19.79 251 ARG A N 1
ATOM 1979 C CA . ARG A 1 251 ? -11.719 -20.453 31.330 1.00 18.67 251 ARG A CA 1
ATOM 1980 C C . ARG A 1 251 ? -12.623 -19.230 31.468 1.00 17.23 251 ARG A C 1
ATOM 1981 O O . ARG A 1 251 ? -13.797 -19.377 31.816 1.00 17.00 251 ARG A O 1
ATOM 1989 N N . ALA A 1 252 ? -12.074 -18.040 31.207 1.00 15.63 252 ALA A N 1
ATOM 1990 C CA . ALA A 1 252 ? -12.830 -16.770 31.317 1.00 13.78 252 ALA A CA 1
ATOM 1991 C C . ALA A 1 252 ? -13.294 -16.238 29.964 1.00 12.66 252 ALA A C 1
ATOM 1992 O O . ALA A 1 252 ? -12.503 -16.123 29.029 1.00 13.35 252 ALA A O 1
ATOM 1994 N N . ALA A 1 253 ? -14.574 -15.895 29.877 1.00 10.16 253 ALA A N 1
ATOM 1995 C CA . ALA A 1 253 ? -15.077 -15.140 28.730 1.00 9.39 253 ALA A CA 1
ATOM 1996 C C . ALA A 1 253 ? -15.459 -13.711 29.109 1.00 8.46 253 ALA A C 1
ATOM 1997 O O . ALA A 1 253 ? -15.550 -13.355 30.298 1.00 8.73 253 ALA A O 1
ATOM 1999 N N . TYR A 1 254 ? -15.659 -12.900 28.078 1.00 7.91 254 TYR A N 1
ATOM 2000 C CA . TYR A 1 254 ? -16.134 -11.508 28.282 1.00 7.74 254 TYR A CA 1
ATOM 2001 C C . TYR A 1 254 ? -17.397 -11.218 27.505 1.00 8.68 254 TYR A C 1
ATOM 2002 O O . TYR A 1 254 ? -17.624 -11.801 26.457 1.00 8.18 254 TYR A O 1
ATOM 2011 N N . LEU A 1 255 ? -18.182 -10.266 28.016 1.00 8.18 255 LEU A N 1
ATOM 2012 C CA . LEU A 1 255 ? -19.325 -9.696 27.307 1.00 8.15 255 LEU A CA 1
ATOM 2013 C C . LEU A 1 255 ? -19.194 -8.191 27.519 1.00 8.50 255 LEU A C 1
ATOM 2014 O O . LEU A 1 255 ? -19.416 -7.685 28.634 1.00 9.08 255 LEU A O 1
ATOM 2019 N N . SER A 1 256 ? -18.735 -7.516 26.476 1.00 8.44 256 SER A N 1
ATOM 2020 C CA . SER A 1 256 ? -18.633 -6.075 26.477 1.00 8.11 256 SER A CA 1
ATOM 2021 C C . SER A 1 256 ? -19.967 -5.482 26.049 1.00 7.44 256 SER A C 1
ATOM 2022 O O . SER A 1 256 ? -20.340 -5.547 24.882 1.00 7.31 256 SER A O 1
ATOM 2025 N N . SER A 1 257 ? -20.667 -4.933 27.030 1.00 7.77 257 SER A N 1
ATOM 2026 C CA . SER A 1 257 ? -22.089 -4.580 26.877 1.00 7.46 257 SER A CA 1
ATOM 2027 C C . SER A 1 257 ? -22.344 -3.066 26.841 1.00 7.86 257 SER A C 1
ATOM 2028 O O . SER A 1 257 ? -22.301 -2.379 27.869 1.00 7.57 257 SER A O 1
ATOM 2031 N N . GLY A 1 258 ? -22.616 -2.559 25.640 1.00 7.29 258 GLY A N 1
ATOM 2032 C CA . GLY A 1 258 ? -23.030 -1.179 25.443 1.00 8.10 258 GLY A CA 1
ATOM 2033 C C . GLY A 1 258 ? -24.094 -1.177 24.365 1.00 7.88 258 GLY A C 1
ATOM 2034 O O . GLY A 1 258 ? -25.043 -2.005 24.367 1.00 7.84 258 GLY A O 1
ATOM 2035 N N . THR A 1 259 ? -23.946 -0.230 23.441 1.00 7.22 259 THR A N 1
ATOM 2036 C CA . THR A 1 259 ? -24.770 -0.221 22.226 1.00 8.11 259 THR A CA 1
ATOM 2037 C C . THR A 1 259 ? -24.785 -1.609 21.558 1.00 7.22 259 THR A C 1
ATOM 2038 O O . THR A 1 259 ? -25.856 -2.133 21.231 1.00 8.04 259 THR A O 1
ATOM 2042 N N . TRP A 1 260 ? -23.589 -2.178 21.373 1.00 7.53 260 TRP A N 1
ATOM 2043 C CA . TRP A 1 260 ? -23.402 -3.549 20.952 1.00 8.11 260 TRP A CA 1
ATOM 2044 C C . TRP A 1 260 ? -23.081 -4.434 22.161 1.00 8.23 260 TRP A C 1
ATOM 2045 O O . TRP A 1 260 ? -22.489 -3.973 23.145 1.00 8.94 260 TRP A O 1
ATOM 2056 N N . SER A 1 261 ? -23.477 -5.696 22.098 1.00 7.53 261 SER A N 1
ATOM 2057 C CA . SER A 1 261 ? -22.950 -6.724 23.004 1.00 7.52 261 SER A CA 1
ATOM 2058 C C . SER A 1 261 ? -21.878 -7.537 22.283 1.00 7.96 261 SER A C 1
ATOM 2059 O O . SER A 1 261 ? -22.182 -8.189 21.292 1.00 8.96 261 SER A O 1
ATOM 2062 N N . LEU A 1 262 ? -20.635 -7.461 22.740 1.00 7.58 262 LEU A N 1
ATOM 2063 C CA . LEU A 1 262 ? -19.545 -8.215 22.106 1.00 7.47 262 LEU A CA 1
ATOM 2064 C C . LEU A 1 262 ? -19.168 -9.344 23.052 1.00 8.34 262 LEU A C 1
ATOM 2065 O O . LEU A 1 262 ? -18.613 -9.107 24.120 1.00 9.37 262 LEU A O 1
ATOM 2070 N N . MET A 1 263 ? -19.507 -10.574 22.662 1.00 8.66 263 MET A N 1
ATOM 2071 C CA A MET A 1 263 ? -19.223 -11.736 23.507 0.57 8.33 263 MET A CA 1
ATOM 2072 C CA B MET A 1 263 ? -19.271 -11.769 23.477 0.43 8.76 263 MET A CA 1
ATOM 2073 C C . MET A 1 263 ? -18.097 -12.570 22.910 1.00 8.26 263 MET A C 1
ATOM 2074 O O . MET A 1 263 ? -18.155 -12.972 21.742 1.00 8.51 263 MET A O 1
ATOM 2083 N N . GLY A 1 264 ? -17.059 -12.822 23.712 1.00 8.26 264 GLY A N 1
ATOM 2084 C CA . GLY A 1 264 ? -15.918 -13.581 23.185 1.00 7.77 264 GLY A CA 1
ATOM 2085 C C . GLY A 1 264 ? -14.921 -14.039 24.213 1.00 8.05 264 GLY A C 1
ATOM 2086 O O . GLY A 1 264 ? -15.171 -13.983 25.421 1.00 8.68 264 GLY A O 1
ATOM 2087 N N . PHE A 1 265 ? -13.785 -14.503 23.711 1.00 8.88 265 PHE A N 1
ATOM 2088 C CA . PHE A 1 265 ? -12.660 -14.891 24.553 1.00 8.31 265 PHE A CA 1
ATOM 2089 C C . PHE A 1 265 ? -11.374 -14.374 23.910 1.00 8.75 265 PHE A C 1
ATOM 2090 O O . PHE A 1 265 ? -11.421 -13.775 22.843 1.00 8.40 265 PHE A O 1
ATOM 2098 N N . GLU A 1 266 ? -10.231 -14.610 24.571 1.00 8.85 266 GLU A N 1
ATOM 2099 C CA . GLU A 1 266 ? -8.925 -14.179 24.079 1.00 9.90 266 GLU A CA 1
ATOM 2100 C C . GLU A 1 266 ? -8.136 -15.404 23.642 1.00 10.27 266 GLU A C 1
ATOM 2101 O O . GLU A 1 266 ? -8.196 -16.441 24.304 1.00 10.78 266 GLU A O 1
ATOM 2107 N N . SER A 1 267 ? -7.380 -15.289 22.554 1.00 9.91 267 SER A N 1
ATOM 2108 C CA . SER A 1 267 ? -6.584 -16.428 22.097 1.00 10.78 267 SER A CA 1
ATOM 2109 C C . SER A 1 267 ? -5.279 -15.943 21.507 1.00 11.12 267 SER A C 1
ATOM 2110 O O . SER A 1 267 ? -5.248 -14.891 20.875 1.00 10.85 267 SER A O 1
ATOM 2113 N N . GLN A 1 268 ? -4.211 -16.730 21.696 1.00 11.53 268 GLN A N 1
ATOM 2114 C CA . GLN A 1 268 ? -2.925 -16.458 21.074 1.00 12.48 268 GLN A CA 1
ATOM 2115 C C . GLN A 1 268 ? -2.986 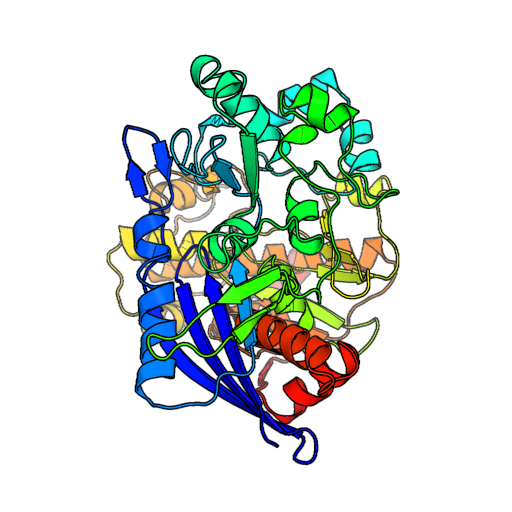-16.633 19.563 1.00 12.63 268 GLN A C 1
ATOM 2116 O O . GLN A 1 268 ? -2.194 -16.037 18.832 1.00 13.39 268 GLN A O 1
ATOM 2122 N N . THR A 1 269 ? -3.910 -17.483 19.118 1.00 12.46 269 THR A N 1
ATOM 2123 C CA . THR A 1 269 ? -4.066 -17.850 17.714 1.00 11.91 269 THR A CA 1
ATOM 2124 C C . THR A 1 269 ? -5.499 -17.593 17.261 1.00 12.32 269 THR A C 1
ATOM 2125 O O . THR A 1 269 ? -6.431 -17.744 18.053 1.00 12.75 269 THR A O 1
ATOM 2129 N N . PRO A 1 270 ? -5.679 -17.178 16.000 1.00 12.51 270 PRO A N 1
ATOM 2130 C CA . PRO A 1 270 ? -7.024 -17.084 15.459 1.00 12.16 270 PRO A CA 1
ATOM 2131 C C . PRO A 1 270 ? -7.677 -18.428 15.100 1.00 12.70 270 PRO A C 1
ATOM 2132 O O . PRO A 1 270 ? -7.004 -19.466 14.980 1.00 12.37 270 PRO A O 1
ATOM 2136 N N . PHE A 1 271 ? -8.994 -18.374 14.943 1.00 12.98 271 PHE A N 1
ATOM 2137 C CA . PHE A 1 271 ? -9.797 -19.490 14.450 1.00 12.91 271 PHE A CA 1
ATOM 2138 C C . PHE A 1 271 ? -10.438 -19.057 13.140 1.00 13.68 271 PHE A C 1
ATOM 2139 O O . PHE A 1 271 ? -11.343 -18.208 13.133 1.00 13.78 271 PHE A O 1
ATOM 2147 N N . THR A 1 272 ? -9.956 -19.606 12.029 1.00 14.23 272 THR A N 1
ATOM 2148 C CA . THR A 1 272 ? -10.526 -19.289 10.725 1.00 14.96 272 THR A CA 1
ATOM 2149 C C . THR A 1 272 ? -11.019 -20.551 10.001 1.00 15.17 272 THR A C 1
ATOM 2150 O O . THR A 1 272 ? -11.274 -20.527 8.794 1.00 16.00 272 THR A O 1
ATOM 2154 N N . ASN A 1 273 ? -11.161 -21.648 10.742 1.00 15.64 273 ASN A N 1
ATOM 2155 C CA . ASN A 1 273 ? -11.620 -22.915 10.150 1.00 15.85 273 ASN A CA 1
ATOM 2156 C C . ASN A 1 273 ? -13.100 -22.858 9.763 1.00 15.89 273 ASN A C 1
ATOM 2157 O O . ASN A 1 273 ? -13.793 -21.870 10.043 1.00 15.67 273 ASN A O 1
ATOM 2162 N N . ASP A 1 274 ? -13.592 -23.927 9.144 1.00 15.76 274 ASP A N 1
ATOM 2163 C CA . ASP A 1 274 ? -14.999 -23.978 8.735 1.00 15.99 274 ASP A CA 1
ATOM 2164 C C . ASP A 1 274 ? -16.007 -23.840 9.870 1.00 14.91 274 ASP A C 1
ATOM 2165 O O . ASP A 1 274 ? -17.101 -23.319 9.650 1.00 15.41 274 ASP A O 1
ATOM 2170 N N . THR A 1 275 ? -15.643 -24.277 11.078 1.00 13.85 275 THR A N 1
ATOM 2171 C CA . THR A 1 275 ? -16.525 -24.102 12.231 1.00 13.16 275 THR A CA 1
ATOM 2172 C C . THR A 1 275 ? -16.682 -22.603 12.525 1.00 12.54 275 THR A C 1
ATOM 2173 O O . THR A 1 275 ? -17.801 -22.107 12.708 1.00 12.46 275 THR A O 1
ATOM 2177 N N . ALA A 1 276 ? -15.555 -21.893 12.562 1.00 12.27 276 ALA A N 1
ATOM 2178 C CA . ALA A 1 276 ? -15.573 -20.440 12.800 1.00 11.75 276 ALA A CA 1
ATOM 2179 C C . ALA A 1 276 ? -16.329 -19.693 11.708 1.00 11.98 276 ALA A C 1
ATOM 2180 O O . ALA A 1 276 ? -17.152 -18.822 11.996 1.00 11.57 276 ALA A O 1
ATOM 2182 N N . LEU A 1 277 ? -16.042 -20.039 10.457 1.00 12.06 277 LEU A N 1
ATOM 2183 C CA . LEU A 1 277 ? -16.737 -19.455 9.310 1.00 13.21 277 LEU A CA 1
ATOM 2184 C C . LEU A 1 277 ? -18.258 -19.650 9.365 1.00 13.40 277 LEU A C 1
ATOM 2185 O O . LEU A 1 277 ? -19.015 -18.697 9.178 1.00 13.35 277 LEU A O 1
ATOM 2190 N N . ALA A 1 278 ? -18.700 -20.879 9.640 1.00 13.72 278 ALA A N 1
ATOM 2191 C CA . ALA A 1 278 ? -20.130 -21.152 9.741 1.00 13.82 278 ALA A CA 1
ATOM 2192 C C . ALA A 1 278 ? -20.815 -20.381 10.872 1.00 13.92 278 ALA A C 1
ATOM 2193 O O . ALA A 1 278 ? -21.975 -19.979 10.755 1.00 14.66 278 ALA A O 1
ATOM 2195 N N . ALA A 1 279 ? -20.085 -20.154 11.960 1.00 13.25 279 ALA A N 1
ATOM 2196 C CA . ALA A 1 279 ? -20.630 -19.424 13.109 1.00 12.97 279 ALA A CA 1
ATOM 2197 C C . ALA A 1 279 ? -20.492 -17.917 12.957 1.00 12.30 279 ALA A C 1
ATOM 2198 O O . ALA A 1 279 ? -20.974 -17.162 13.803 1.00 12.24 279 ALA A O 1
ATOM 2200 N N . ASN A 1 280 ? -19.816 -17.496 11.893 1.00 11.66 280 ASN A N 1
ATOM 2201 C CA . ASN A 1 280 ? -19.512 -16.090 11.638 1.00 11.81 280 ASN A CA 1
ATOM 2202 C C . ASN A 1 280 ? -18.775 -15.444 12.817 1.00 12.12 280 ASN A C 1
ATOM 2203 O O . ASN A 1 280 ? -19.127 -14.370 13.290 1.00 12.56 280 ASN A O 1
ATOM 2208 N N . ILE A 1 281 ? -17.751 -16.141 13.293 1.00 12.21 281 ILE A N 1
ATOM 2209 C CA . ILE A 1 281 ? -16.956 -15.664 14.418 1.00 12.87 281 ILE A CA 1
ATOM 2210 C C . ILE A 1 281 ? -15.857 -14.721 13.904 1.00 12.06 281 ILE A C 1
ATOM 2211 O O . ILE A 1 281 ? -15.333 -14.912 12.808 1.00 11.75 281 ILE A O 1
ATOM 2216 N N . THR A 1 282 ? -15.557 -13.669 14.669 1.00 10.21 282 THR A N 1
ATOM 2217 C CA . THR A 1 282 ? -14.499 -12.720 14.307 1.00 9.04 282 THR A CA 1
ATOM 2218 C C . THR A 1 282 ? -13.246 -12.959 15.136 1.00 8.94 282 THR A C 1
ATOM 2219 O O . THR A 1 282 ? -13.312 -13.527 16.242 1.00 8.58 282 THR A O 1
ATOM 2223 N N . ASN A 1 283 ? -12.102 -12.562 14.572 1.00 7.96 283 ASN A N 1
ATOM 2224 C CA . ASN A 1 283 ? -10.782 -12.639 15.233 1.00 8.04 283 ASN A CA 1
ATOM 2225 C C . ASN A 1 283 ? -10.197 -11.238 15.212 1.00 8.63 283 ASN A C 1
ATOM 2226 O O . ASN A 1 283 ? -9.317 -10.914 14.416 1.00 9.38 283 ASN A O 1
ATOM 2231 N N . GLU A 1 284 ? -10.733 -10.389 16.071 1.00 7.59 284 GLU A N 1
ATOM 2232 C CA . GLU A 1 284 ? -10.307 -9.001 16.117 1.00 8.46 284 GLU A CA 1
ATOM 2233 C C . GLU A 1 284 ? -8.942 -8.868 16.799 1.00 8.82 284 GLU A C 1
ATOM 2234 O O . GLU A 1 284 ? -8.586 -9.682 17.643 1.00 10.61 284 GLU A O 1
ATOM 2240 N N . GLY A 1 285 ? -8.186 -7.846 16.419 1.00 8.71 285 GLY A N 1
ATOM 2241 C CA . GLY A 1 285 ? -6.835 -7.615 16.973 1.00 8.98 285 GLY A CA 1
ATOM 2242 C C . GLY A 1 285 ? -6.878 -7.129 18.402 1.00 9.07 285 GLY A C 1
ATOM 2243 O O . GLY A 1 285 ? -7.684 -6.252 18.739 1.00 9.45 285 GLY A O 1
ATOM 2244 N N . GLY A 1 286 ? -6.027 -7.704 19.257 1.00 9.55 286 GLY A N 1
ATOM 2245 C CA . GLY A 1 286 ? -5.946 -7.233 20.645 1.00 9.11 286 GLY A CA 1
ATOM 2246 C C . GLY A 1 286 ? -4.546 -6.766 21.003 1.00 8.56 286 GLY A C 1
ATOM 2247 O O . GLY A 1 286 ? -3.574 -7.041 20.272 1.00 9.11 286 GLY A O 1
ATOM 2248 N N . ALA A 1 287 ? -4.445 -6.067 22.135 1.00 9.31 287 ALA A N 1
ATOM 2249 C CA . ALA A 1 287 ? -3.146 -5.762 22.720 1.00 8.86 287 ALA A CA 1
ATOM 2250 C C . ALA A 1 287 ? -2.365 -7.063 22.830 1.00 9.34 287 ALA A C 1
ATOM 2251 O O . ALA A 1 287 ? -2.956 -8.119 23.052 1.00 8.80 287 ALA A O 1
ATOM 2253 N N . GLU A 1 288 ? -1.048 -6.977 22.656 1.00 9.31 288 GLU A N 1
ATOM 2254 C CA . GLU A 1 288 ? -0.146 -8.126 22.865 1.00 9.55 288 GLU A CA 1
ATOM 2255 C C . GLU A 1 288 ? -0.291 -9.184 21.778 1.00 9.35 288 GLU A C 1
ATOM 2256 O O . GLU A 1 288 ? 0.314 -10.255 21.865 1.00 8.82 288 GLU A O 1
ATOM 2262 N N . GLY A 1 289 ? -1.096 -8.882 20.751 1.00 9.59 289 GLY A N 1
ATOM 2263 C CA . GLY A 1 289 ? -1.402 -9.861 19.691 1.00 10.28 289 GLY A CA 1
ATOM 2264 C C . GLY A 1 289 ? -2.415 -10.908 20.116 1.00 10.72 289 GLY A C 1
ATOM 2265 O O . GLY A 1 289 ? -2.594 -11.921 19.437 1.00 10.33 289 GLY A O 1
ATOM 2266 N N . ARG A 1 290 ? -3.051 -10.670 21.259 1.00 10.06 290 ARG A N 1
ATOM 2267 C CA . ARG A 1 290 ? -4.061 -11.575 21.802 1.00 10.79 290 ARG A CA 1
ATOM 2268 C C . ARG A 1 290 ? -5.383 -11.330 21.102 1.00 9.91 290 ARG A C 1
ATOM 2269 O O . ARG A 1 290 ? -6.076 -10.340 21.396 1.00 10.22 290 ARG A O 1
ATOM 2277 N N . TYR A 1 291 ? -5.712 -12.218 20.158 1.00 9.75 291 TYR A N 1
ATOM 2278 C CA . TYR A 1 291 ? -6.934 -12.124 19.347 1.00 9.16 291 TYR A CA 1
ATOM 2279 C C . TYR A 1 291 ? -8.165 -12.096 20.232 1.00 8.18 291 TYR A C 1
ATOM 2280 O O . TYR A 1 291 ? -8.234 -12.839 21.221 1.00 8.74 291 TYR A O 1
ATOM 2289 N N . ARG A 1 292 ? -9.112 -11.243 19.841 1.00 7.76 292 ARG A N 1
ATOM 2290 C CA . ARG A 1 292 ? -10.401 -11.183 20.504 1.00 7.09 292 ARG A CA 1
ATOM 2291 C C . ARG A 1 292 ? -11.361 -11.967 19.629 1.00 7.62 292 ARG A C 1
ATOM 2292 O O . ARG A 1 292 ? -11.845 -11.481 18.591 1.00 7.55 292 ARG A O 1
ATOM 2300 N N . VAL A 1 293 ? -11.577 -13.228 20.017 1.00 7.30 293 VAL A N 1
ATOM 2301 C CA . VAL A 1 293 ? -12.374 -14.141 19.236 1.00 7.11 293 VAL A CA 1
ATOM 2302 C C . VAL A 1 293 ? -13.788 -14.005 19.768 1.00 7.58 293 VAL A C 1
ATOM 2303 O O . VAL A 1 293 ? -14.097 -14.408 20.906 1.00 7.82 293 VAL A O 1
ATOM 2307 N N . LEU A 1 294 ? -14.638 -13.365 18.981 1.00 7.73 294 LEU A N 1
ATOM 2308 C CA . LEU A 1 294 ? -15.933 -12.881 19.476 1.00 7.38 294 LEU A CA 1
ATOM 2309 C C . LEU A 1 294 ? -16.997 -12.839 18.392 1.00 7.76 294 LEU A C 1
ATOM 2310 O O . LEU A 1 294 ? -16.692 -12.974 17.206 1.00 7.20 294 LEU A O 1
ATOM 2315 N N . LYS A 1 295 ? -18.230 -12.602 18.815 1.00 8.22 295 LYS A N 1
ATOM 2316 C CA . LYS A 1 295 ? -19.287 -12.326 17.864 1.00 9.07 295 LYS A CA 1
ATOM 2317 C C . LYS A 1 295 ? -20.010 -11.048 18.270 1.00 8.67 295 LYS A C 1
ATOM 2318 O O . LYS A 1 295 ? -20.278 -10.797 19.462 1.00 8.61 295 LYS A O 1
ATOM 2324 N N . ASN A 1 296 ? -20.339 -10.237 17.271 1.00 8.37 296 ASN A N 1
ATOM 2325 C CA . ASN A 1 296 ? -21.234 -9.103 17.517 1.00 8.40 296 ASN A CA 1
ATOM 2326 C C . ASN A 1 296 ? -22.666 -9.558 17.776 1.00 8.59 296 ASN A C 1
ATOM 2327 O O . ASN A 1 296 ? -23.209 -10.406 17.038 1.00 8.74 296 ASN A O 1
ATOM 2332 N N . ILE A 1 297 ? -23.269 -8.970 18.801 1.00 9.16 297 ILE A N 1
ATOM 2333 C CA . ILE A 1 297 ? -24.662 -9.203 19.124 1.00 8.62 297 ILE A CA 1
ATOM 2334 C C . ILE A 1 297 ? -25.319 -7.830 19.181 1.00 8.83 297 ILE A C 1
ATOM 2335 O O . ILE A 1 297 ? -24.793 -6.929 19.840 1.00 8.40 297 ILE A O 1
ATOM 2340 N N . MET A 1 298 ? -26.444 -7.673 18.481 1.00 9.30 298 MET A N 1
ATOM 2341 C CA . MET A 1 298 ? -27.090 -6.372 18.329 1.00 9.92 298 MET A CA 1
ATOM 2342 C C . MET A 1 298 ? -27.237 -5.570 19.606 1.00 10.28 298 MET A C 1
ATOM 2343 O O . MET A 1 298 ? -27.074 -4.349 19.588 1.00 11.05 298 MET A O 1
ATOM 2348 N N . GLY A 1 299 ? -27.522 -6.238 20.712 1.00 9.94 299 GLY A N 1
ATOM 2349 C CA . GLY A 1 299 ? -27.289 -5.604 22.017 1.00 10.51 299 GLY A CA 1
ATOM 2350 C C . GLY A 1 299 ? -28.318 -4.550 22.414 1.00 9.77 299 GLY A C 1
ATOM 2351 O O . GLY A 1 299 ? -29.469 -4.561 21.952 1.00 11.11 299 GLY A O 1
ATOM 2352 N N . LEU A 1 300 ? -27.897 -3.627 23.277 1.00 9.58 300 LEU A N 1
ATOM 2353 C CA . LEU A 1 300 ? -28.823 -2.684 23.907 1.00 9.71 300 LEU A CA 1
ATOM 2354 C C . LEU A 1 300 ? -29.244 -1.525 22.997 1.00 10.60 300 LEU A C 1
ATOM 2355 O O . LEU A 1 300 ? -30.123 -0.721 23.378 1.00 11.33 300 LEU A O 1
ATOM 2360 N N . TRP A 1 301 ? -28.620 -1.432 21.813 1.00 10.15 301 TRP A N 1
ATOM 2361 C CA . TRP A 1 301 ? -29.172 -0.654 20.698 1.00 10.42 301 TRP A CA 1
ATOM 2362 C C . TRP A 1 301 ? -30.701 -0.793 20.582 1.00 10.24 301 TRP A C 1
ATOM 2363 O O . TRP A 1 301 ? -31.379 0.209 20.456 1.00 10.18 301 TRP A O 1
ATOM 2374 N N . LEU A 1 302 ? -31.221 -2.022 20.678 1.00 9.77 302 LEU A N 1
ATOM 2375 C CA . LEU A 1 302 ? -32.677 -2.209 20.529 1.00 10.33 302 LEU A CA 1
ATOM 2376 C C . LEU A 1 302 ? -33.411 -1.423 21.604 1.00 10.33 302 LEU A C 1
ATOM 2377 O O . LEU A 1 302 ? -34.427 -0.770 21.321 1.00 11.12 302 LEU A O 1
ATOM 2382 N N . LEU A 1 303 ? -32.876 -1.440 22.828 1.00 10.75 303 LEU A N 1
ATOM 2383 C CA . LEU A 1 303 ? -33.544 -0.733 23.927 1.00 11.22 303 LEU A CA 1
ATOM 2384 C C . LEU A 1 303 ? -33.371 0.784 23.814 1.00 11.63 303 LEU A C 1
ATOM 2385 O O . LEU A 1 303 ? -34.323 1.541 24.035 1.00 11.32 303 LEU A O 1
ATOM 2390 N N . GLN A 1 304 ? -32.173 1.223 23.424 1.00 10.96 304 GLN A N 1
ATOM 2391 C CA . GLN A 1 304 ? -31.917 2.640 23.194 1.00 11.11 304 GLN A CA 1
ATOM 2392 C C . GLN A 1 304 ? -32.991 3.221 22.277 1.00 11.50 304 GLN A C 1
ATOM 2393 O O . GLN A 1 304 ? -33.558 4.262 22.568 1.00 12.52 304 GLN A O 1
ATOM 2399 N N . ARG A 1 305 ? -33.302 2.504 21.202 1.00 11.98 305 ARG A N 1
ATOM 2400 C CA . ARG A 1 305 ? -34.287 2.970 20.232 1.00 11.78 305 ARG A CA 1
ATOM 2401 C C . ARG A 1 305 ? -35.713 3.002 20.813 1.00 11.75 305 ARG A C 1
ATOM 2402 O O . ARG A 1 305 ? -36.472 3.965 20.589 1.00 12.53 305 ARG A O 1
ATOM 2410 N N . VAL A 1 306 ? -36.073 1.958 21.550 1.00 12.11 306 VAL A N 1
ATOM 2411 C CA . VAL A 1 306 ? -37.373 1.884 22.206 1.00 12.86 306 VAL A CA 1
ATOM 2412 C C . VAL A 1 306 ? -37.548 3.035 23.171 1.00 13.68 306 VAL A C 1
ATOM 2413 O O . VAL A 1 306 ? -38.629 3.632 23.222 1.00 13.67 306 VAL A O 1
ATOM 2417 N N . LEU A 1 307 ? -36.503 3.331 23.948 1.00 14.30 307 LEU A N 1
ATOM 2418 C CA . LEU A 1 307 ? -36.579 4.409 24.936 1.00 14.94 307 LEU A CA 1
ATOM 2419 C C . LEU A 1 307 ? -36.899 5.730 24.267 1.00 15.27 307 LEU A C 1
ATOM 2420 O O . LEU A 1 307 ? -37.739 6.494 24.758 1.00 15.60 307 LEU A O 1
ATOM 2425 N N . GLN A 1 308 ? -36.236 6.000 23.148 1.00 15.84 308 GLN A N 1
ATOM 2426 C CA . GLN A 1 308 ? -36.505 7.249 22.443 1.00 16.68 308 GLN A CA 1
ATOM 2427 C C . GLN A 1 308 ? -37.921 7.255 21.841 1.00 15.98 308 GLN A C 1
ATOM 2428 O O . GLN A 1 308 ? -38.669 8.222 22.030 1.00 15.39 308 GLN A O 1
ATOM 2434 N N . GLU A 1 309 ? -38.321 6.161 21.191 1.00 15.71 309 GLU A N 1
ATOM 2435 C CA . GLU A 1 309 ? -39.650 6.101 20.547 1.00 15.79 309 GLU A CA 1
ATOM 2436 C C . GLU A 1 309 ? -40.821 6.224 21.522 1.00 15.38 309 GLU A C 1
ATOM 2437 O O . GLU A 1 309 ? -41.810 6.903 21.232 1.00 15.63 309 GLU A O 1
ATOM 2443 N N . ARG A 1 310 ? -40.708 5.585 22.682 1.00 15.04 310 ARG A N 1
ATOM 2444 C CA . ARG A 1 310 ? -41.786 5.618 23.670 1.00 15.60 310 ARG A CA 1
ATOM 2445 C C . ARG A 1 310 ? -41.594 6.699 24.730 1.00 15.86 310 ARG A C 1
ATOM 2446 O O . ARG A 1 310 ? -42.357 6.762 25.698 1.00 15.99 310 ARG A O 1
ATOM 2454 N N . GLN A 1 311 ? -40.571 7.533 24.540 1.00 16.14 311 GLN A N 1
ATOM 2455 C CA . GLN A 1 311 ? -40.310 8.688 25.406 1.00 17.79 311 GLN A CA 1
ATOM 2456 C C . GLN A 1 311 ? -40.168 8.287 26.882 1.00 17.73 311 GLN A C 1
ATOM 2457 O O . GLN A 1 311 ? -40.796 8.873 27.778 1.00 17.60 311 GLN A O 1
ATOM 2463 N N . ILE A 1 312 ? -39.336 7.267 27.111 1.00 17.80 312 ILE A N 1
ATOM 2464 C CA . ILE A 1 312 ? -39.058 6.747 28.455 1.00 18.56 312 ILE A CA 1
ATOM 2465 C C . ILE A 1 312 ? -37.762 7.392 28.972 1.00 19.24 312 ILE A C 1
ATOM 2466 O O . ILE A 1 312 ? -36.697 7.226 28.372 1.00 20.24 312 ILE A O 1
ATOM 2471 N N . ASN A 1 313 ? -37.843 8.104 30.092 1.00 20.44 313 ASN A N 1
ATOM 2472 C CA . ASN A 1 313 ? -36.679 8.833 30.602 1.00 20.98 313 ASN A CA 1
ATOM 2473 C C . ASN A 1 313 ? -36.095 8.293 31.917 1.00 20.58 313 ASN A C 1
ATOM 2474 O O . ASN A 1 313 ? -35.132 8.858 32.452 1.00 21.07 313 ASN A O 1
ATOM 2479 N N . ASP A 1 314 ? -36.683 7.207 32.428 1.00 19.56 314 ASP A N 1
ATOM 2480 C CA . ASP A 1 314 ? -36.196 6.549 33.653 1.00 18.04 314 ASP A CA 1
ATOM 2481 C C . ASP A 1 314 ? -35.910 5.069 33.380 1.00 17.34 314 ASP A C 1
ATOM 2482 O O . ASP A 1 314 ? -36.775 4.196 33.532 1.00 17.63 314 ASP A O 1
ATOM 2487 N N . LEU A 1 315 ? -34.687 4.801 32.949 1.00 16.44 315 LEU A N 1
ATOM 2488 C CA . LEU A 1 315 ? -34.305 3.447 32.589 1.00 15.04 315 LEU A CA 1
ATOM 2489 C C . LEU A 1 315 ? -34.268 2.517 33.819 1.00 15.31 315 LEU A C 1
ATOM 2490 O O . LEU A 1 315 ? -34.764 1.388 33.733 1.00 15.29 315 LEU A O 1
ATOM 2495 N N . PRO A 1 316 ? -33.649 2.955 34.939 1.00 15.25 316 PRO A N 1
ATOM 2496 C CA . PRO A 1 316 ? -33.729 2.093 36.128 1.00 14.51 316 PRO A CA 1
ATOM 2497 C C . PRO A 1 316 ? -35.161 1.686 36.504 1.00 13.87 316 PRO A C 1
ATOM 2498 O O . PRO A 1 316 ? -35.411 0.533 36.864 1.00 13.52 316 PRO A O 1
ATOM 2502 N N . ALA A 1 317 ? -36.106 2.611 36.407 1.00 13.20 317 ALA A N 1
ATOM 2503 C CA . ALA A 1 317 ? -37.494 2.245 36.668 1.00 11.98 317 ALA A CA 1
ATOM 2504 C C . ALA A 1 317 ? -38.040 1.212 35.670 1.00 11.49 317 ALA A C 1
ATOM 2505 O O . ALA A 1 317 ? -38.804 0.319 36.050 1.00 11.26 317 ALA A O 1
ATOM 2507 N N . LEU A 1 318 ? -37.701 1.372 34.390 1.00 10.39 318 LEU A N 1
ATOM 2508 C CA . LEU A 1 318 ? -38.150 0.432 33.371 1.00 10.29 318 LEU A CA 1
ATOM 2509 C C . LEU A 1 318 ? -37.609 -0.961 33.704 1.00 10.52 318 LEU A C 1
ATOM 2510 O O . LEU A 1 318 ? -38.334 -1.938 33.610 1.00 11.04 318 LEU A O 1
ATOM 2515 N N . ILE A 1 319 ? -36.332 -1.046 34.103 1.00 9.82 319 ILE A N 1
ATOM 2516 C CA . ILE A 1 319 ? -35.730 -2.355 34.399 1.00 10.11 319 ILE A CA 1
ATOM 2517 C C . ILE A 1 319 ? -36.456 -2.977 35.584 1.00 10.08 319 ILE A C 1
ATOM 2518 O O . ILE A 1 319 ? -36.791 -4.157 35.548 1.00 9.58 319 ILE A O 1
ATOM 2523 N N . ALA A 1 320 ? -36.721 -2.183 36.617 1.00 9.61 320 ALA A N 1
ATOM 2524 C CA . ALA A 1 320 ? -37.414 -2.681 37.798 1.00 9.70 320 ALA A CA 1
ATOM 2525 C C . ALA A 1 320 ? -38.815 -3.212 37.458 1.00 9.88 320 ALA A C 1
ATOM 2526 O O . ALA A 1 320 ? -39.224 -4.275 37.935 1.00 9.89 320 ALA A O 1
ATOM 2528 N N . ALA A 1 321 ? -39.530 -2.486 36.604 1.00 9.57 321 ALA A N 1
ATOM 2529 C CA . ALA A 1 321 ? -40.863 -2.912 36.167 1.00 9.85 321 ALA A CA 1
ATOM 2530 C C . ALA A 1 321 ? -40.759 -4.227 35.385 1.00 10.13 321 ALA A C 1
ATOM 2531 O O . ALA A 1 321 ? -41.566 -5.141 35.573 1.00 9.46 321 ALA A O 1
ATOM 2533 N N . THR A 1 322 ? -39.762 -4.307 34.505 1.00 9.44 322 THR A N 1
ATOM 2534 C CA . THR A 1 322 ? -39.572 -5.449 33.621 1.00 9.54 322 THR A CA 1
ATOM 2535 C C . THR A 1 322 ? -39.292 -6.728 34.411 1.00 10.13 322 THR A C 1
ATOM 2536 O O . THR A 1 322 ? -39.656 -7.830 33.976 1.00 9.91 322 THR A O 1
ATOM 2540 N N . GLN A 1 323 ? -38.669 -6.584 35.582 1.00 10.43 323 GLN A N 1
ATOM 2541 C CA . GLN A 1 323 ? -38.391 -7.708 36.470 1.00 11.38 323 GLN A CA 1
ATOM 2542 C C . GLN A 1 323 ? -39.638 -8.493 36.877 1.00 10.78 323 GLN A C 1
ATOM 2543 O O . GLN A 1 323 ? -39.546 -9.692 37.171 1.00 10.71 323 GLN A O 1
ATOM 2549 N N . ALA A 1 324 ? -40.783 -7.796 36.922 1.00 9.67 324 ALA A N 1
ATOM 2550 C CA . ALA A 1 324 ? -42.063 -8.359 37.362 1.00 9.53 324 ALA A CA 1
ATOM 2551 C C . ALA A 1 324 ? -42.821 -9.099 36.262 1.00 9.82 324 ALA A C 1
ATOM 2552 O O . ALA A 1 324 ? -43.803 -9.783 36.551 1.00 10.18 324 ALA A O 1
ATOM 2554 N N . LEU A 1 325 ? -42.367 -8.956 35.011 1.00 9.72 325 LEU A N 1
ATOM 2555 C CA . LEU A 1 325 ? -42.995 -9.645 33.878 1.00 10.03 325 LEU A CA 1
ATOM 2556 C C . LEU A 1 325 ? -42.465 -11.064 33.740 1.00 10.72 325 LEU A C 1
ATOM 2557 O O . LEU A 1 325 ? -41.263 -11.287 33.893 1.00 12.08 325 LEU A O 1
ATOM 2562 N N . PRO A 1 326 ? -43.353 -12.024 33.413 1.00 11.33 326 PRO A N 1
ATOM 2563 C CA . PRO A 1 326 ? -42.888 -13.381 33.133 1.00 11.29 326 PRO A CA 1
ATOM 2564 C C . PRO A 1 326 ? -41.934 -13.402 31.937 1.00 12.31 326 PRO A C 1
ATOM 2565 O O . PRO A 1 326 ? -42.069 -12.579 31.024 1.00 12.77 326 PRO A O 1
ATOM 2569 N N . ALA A 1 327 ? -41.004 -14.350 31.951 1.00 13.06 327 ALA A N 1
ATOM 2570 C CA . ALA A 1 327 ? -39.927 -14.435 30.956 1.00 13.75 327 ALA A CA 1
ATOM 2571 C C . ALA A 1 327 ? -40.266 -15.312 29.744 1.00 14.33 327 ALA A C 1
ATOM 2572 O O . ALA A 1 327 ? -41.094 -16.223 29.829 1.00 14.12 327 ALA A O 1
ATOM 2574 N N . CYS A 1 328 ? -39.634 -14.988 28.617 1.00 14.04 328 CYS A N 1
ATOM 2575 C CA . CYS A 1 328 ? -39.607 -15.818 27.398 1.00 14.71 328 CYS A CA 1
ATOM 2576 C C . CYS A 1 328 ? -40.931 -15.979 26.658 1.00 14.83 328 CYS A C 1
ATOM 2577 O O . CYS A 1 328 ? -41.112 -16.924 25.892 1.00 15.30 328 CYS A O 1
ATOM 2580 N N . ARG A 1 329 ? -41.848 -15.056 26.882 1.00 14.26 329 ARG A N 1
ATOM 2581 C CA . ARG A 1 329 ? -43.089 -15.027 26.117 1.00 14.47 329 ARG A CA 1
ATOM 2582 C C . ARG A 1 329 ? -42.891 -14.390 24.744 1.00 13.81 329 ARG A C 1
ATOM 2583 O O . ARG A 1 329 ? -43.634 -14.696 23.794 1.00 13.79 329 ARG A O 1
ATOM 2591 N N . PHE A 1 330 ? -41.914 -13.485 24.662 1.00 12.56 330 PHE A N 1
ATOM 2592 C CA . PHE A 1 330 ? -41.579 -12.801 23.427 1.00 12.68 330 PHE A CA 1
ATOM 2593 C C . PHE A 1 330 ? -40.126 -13.028 23.113 1.00 12.32 330 PHE A C 1
ATOM 2594 O O . PHE A 1 330 ? -39.239 -12.511 23.805 1.00 13.30 330 PHE A O 1
ATOM 2602 N N . ILE A 1 331 ? -39.870 -13.766 22.043 1.00 12.26 331 ILE A N 1
ATOM 2603 C CA . ILE A 1 331 ? -38.506 -14.067 21.644 1.00 12.81 331 ILE A CA 1
ATOM 2604 C C . ILE A 1 331 ? -38.285 -13.687 20.188 1.00 12.98 331 ILE A C 1
ATOM 2605 O O . ILE A 1 331 ? -38.969 -14.188 19.282 1.00 13.58 331 ILE A O 1
ATOM 2610 N N . ILE A 1 332 ? -37.344 -12.773 19.991 1.00 12.43 332 ILE A N 1
ATOM 2611 C CA . ILE A 1 332 ? -36.880 -12.383 18.669 1.00 12.68 332 ILE A CA 1
ATOM 2612 C C . ILE A 1 332 ? -35.418 -12.771 18.513 1.00 12.51 332 ILE A C 1
ATOM 2613 O O . ILE A 1 332 ? -34.756 -13.154 19.493 1.00 12.48 332 ILE A O 1
ATOM 2618 N N A ASN A 1 333 ? -34.913 -12.721 17.281 0.60 12.60 333 ASN A N 1
ATOM 2619 N N B ASN A 1 333 ? -34.912 -12.624 17.296 0.40 12.44 333 ASN A N 1
ATOM 2620 C CA A ASN A 1 333 ? -33.467 -12.825 17.069 0.60 12.14 333 ASN A CA 1
ATOM 2621 C CA B ASN A 1 333 ? -33.507 -12.846 17.013 0.40 12.11 333 ASN A CA 1
ATOM 2622 C C A ASN A 1 333 ? -32.900 -11.438 16.874 0.60 12.28 333 ASN A C 1
ATOM 2623 C C B ASN A 1 333 ? -32.822 -11.488 16.823 0.40 12.17 333 ASN A C 1
ATOM 2624 O O A ASN A 1 333 ? -33.028 -10.859 15.798 0.60 12.42 333 ASN A O 1
ATOM 2625 O O B ASN A 1 333 ? -32.798 -10.973 15.704 0.40 12.01 333 ASN A O 1
ATOM 2634 N N . PRO A 1 334 ? -32.250 -10.905 17.908 1.00 12.23 334 PRO A N 1
ATOM 2635 C CA . PRO A 1 334 ? -31.727 -9.531 17.849 1.00 12.03 334 PRO A CA 1
ATOM 2636 C C . PRO A 1 334 ? -30.720 -9.302 16.730 1.00 11.51 334 PRO A C 1
ATOM 2637 O O . PRO A 1 334 ? -30.586 -8.186 16.240 1.00 11.59 334 PRO A O 1
ATOM 2641 N N . ASN A 1 335 ? -30.035 -10.359 16.313 1.00 10.62 335 ASN A N 1
ATOM 2642 C CA . ASN A 1 335 ? -29.045 -10.214 15.250 1.00 10.86 335 ASN A CA 1
ATOM 2643 C C . ASN A 1 335 ? -29.606 -10.182 13.834 1.00 10.99 335 ASN A C 1
ATOM 2644 O O . ASN A 1 335 ? -28.854 -9.984 12.881 1.00 11.05 335 ASN A O 1
ATOM 2649 N N A ASP A 1 336 ? -30.915 -10.372 13.695 0.50 11.15 336 ASP A N 1
ATOM 2650 N N B ASP A 1 336 ? -30.914 -10.400 13.688 0.50 11.42 336 ASP A N 1
ATOM 2651 C CA A ASP A 1 336 ? -31.539 -10.250 12.382 0.50 11.38 336 ASP A CA 1
ATOM 2652 C CA B ASP A 1 336 ? -31.547 -10.283 12.372 0.50 11.89 336 ASP A CA 1
ATOM 2653 C C A ASP A 1 336 ? -31.222 -8.865 11.811 0.50 11.53 336 ASP A C 1
ATOM 2654 C C B ASP A 1 336 ? -31.250 -8.884 11.804 0.50 11.84 336 ASP A C 1
ATOM 2655 O O A ASP A 1 336 ? -31.301 -7.854 12.523 0.50 11.49 336 ASP A O 1
ATOM 2656 O O B ASP A 1 336 ? -31.368 -7.880 12.519 0.50 11.86 336 ASP A O 1
ATOM 2665 N N . ASP A 1 337 ? -30.839 -8.827 10.534 1.00 12.04 337 ASP A N 1
ATOM 2666 C CA . ASP A 1 337 ? -30.485 -7.558 9.857 1.00 12.31 337 ASP A CA 1
ATOM 2667 C C . ASP A 1 337 ? -31.555 -6.474 9.968 1.00 12.50 337 ASP A C 1
ATOM 2668 O O . ASP A 1 337 ? -31.252 -5.274 9.918 1.00 12.52 337 ASP A O 1
ATOM 2673 N N . ARG A 1 338 ? -32.814 -6.901 10.079 1.00 12.13 338 ARG A N 1
ATOM 2674 C CA . ARG A 1 338 ? -33.929 -5.980 10.218 1.00 11.62 338 ARG A CA 1
ATOM 2675 C C . ARG A 1 338 ? -33.775 -5.023 11.397 1.00 11.54 338 ARG A C 1
ATOM 2676 O O . ARG A 1 338 ? -34.446 -3.991 11.433 1.00 12.72 338 ARG A O 1
ATOM 2684 N N . PHE A 1 339 ? -32.919 -5.369 12.365 1.00 11.68 339 PHE A N 1
ATOM 2685 C CA . PHE A 1 339 ? -32.771 -4.538 13.547 1.00 11.29 339 PHE A CA 1
ATOM 2686 C C . PHE A 1 339 ? -31.602 -3.578 13.493 1.00 11.62 339 PHE A C 1
ATOM 2687 O O . PHE A 1 339 ? -31.405 -2.817 14.432 1.00 11.75 339 PHE A O 1
ATOM 2695 N N . ILE A 1 340 ? -30.848 -3.582 12.393 1.00 11.63 340 ILE A N 1
ATOM 2696 C CA . ILE A 1 340 ? -29.654 -2.726 12.319 1.00 11.61 340 ILE A CA 1
ATOM 2697 C C . ILE A 1 340 ? -30.058 -1.250 12.411 1.00 11.42 340 ILE A C 1
ATOM 2698 O O . ILE A 1 340 ? -29.512 -0.520 13.244 1.00 11.08 340 ILE A O 1
ATOM 2703 N N . ASN A 1 341 ? -31.003 -0.803 11.574 1.00 10.81 341 ASN A N 1
ATOM 2704 C CA . ASN A 1 341 ? -31.483 0.562 11.691 1.00 11.19 341 ASN A CA 1
ATOM 2705 C C . ASN A 1 341 ? -32.883 0.767 11.120 1.00 11.55 341 ASN A C 1
ATOM 2706 O O . ASN A 1 341 ? -33.054 1.586 10.221 1.00 12.13 341 ASN A O 1
ATOM 2711 N N . PRO A 1 342 ? -33.894 0.073 11.679 1.00 12.06 342 PRO A N 1
ATOM 2712 C CA . PRO A 1 342 ? -35.262 0.287 11.183 1.00 12.15 342 PRO A CA 1
ATOM 2713 C C . PRO A 1 342 ? -35.752 1.683 11.543 1.00 13.51 342 PRO A C 1
ATOM 2714 O O . PRO A 1 342 ? -35.290 2.252 12.526 1.00 13.20 342 PRO A O 1
ATOM 2718 N N . ASP A 1 343 ? -36.674 2.230 10.758 1.00 14.05 343 ASP A N 1
ATOM 2719 C CA . ASP A 1 343 ? -37.239 3.537 11.077 1.00 15.03 343 ASP A CA 1
ATOM 2720 C C . ASP A 1 343 ? -38.042 3.496 12.357 1.00 15.42 343 ASP A C 1
ATOM 2721 O O . ASP A 1 343 ? -38.040 4.464 13.114 1.00 16.04 343 ASP A O 1
ATOM 2726 N N . GLU A 1 344 ? -38.739 2.382 12.574 1.00 15.69 344 GLU A N 1
ATOM 2727 C CA A GLU A 1 344 ? -39.602 2.205 13.739 0.50 15.52 344 GLU A CA 1
ATOM 2728 C CA B GLU A 1 344 ? -39.575 2.212 13.756 0.50 15.72 344 GLU A CA 1
ATOM 2729 C C . GLU A 1 344 ? -39.213 0.917 14.472 1.00 14.73 344 GLU A C 1
ATOM 2730 O O . GLU A 1 344 ? -39.652 -0.177 14.081 1.00 14.22 344 GLU A O 1
ATOM 2741 N N . MET A 1 345 ? -38.413 1.051 15.525 1.00 14.06 345 MET A N 1
ATOM 2742 C CA . MET A 1 345 ? -37.912 -0.114 16.267 1.00 12.81 345 MET A CA 1
ATOM 2743 C C . MET A 1 345 ? -39.013 -0.922 16.958 1.00 12.62 345 MET A C 1
ATOM 2744 O O . MET A 1 345 ? -39.010 -2.142 16.870 1.00 12.78 345 MET A O 1
ATOM 2749 N N . CYS A 1 346 ? -39.924 -0.249 17.661 1.00 12.28 346 CYS A N 1
ATOM 2750 C CA . CYS A 1 346 ? -41.016 -0.950 18.361 1.00 12.14 346 CYS A CA 1
ATOM 2751 C C . CYS A 1 346 ? -41.849 -1.757 17.386 1.00 11.27 346 CYS A C 1
ATOM 2752 O O . CYS A 1 346 ? -42.134 -2.921 17.635 1.00 10.62 346 CYS A O 1
ATOM 2755 N N . SER A 1 347 ? -42.203 -1.144 16.261 1.00 10.94 347 SER A N 1
ATOM 2756 C CA . SER A 1 347 ? -43.004 -1.819 15.244 1.00 11.20 347 SER A CA 1
ATOM 2757 C C . SER A 1 347 ? -42.263 -3.025 14.677 1.00 10.75 347 SER A C 1
ATOM 2758 O O . SER A 1 347 ? -42.878 -4.049 14.391 1.00 11.08 347 SER A O 1
ATOM 2761 N N . GLU A 1 348 ? -40.952 -2.893 14.510 1.00 11.24 348 GLU A N 1
ATOM 2762 C CA . GLU A 1 348 ? -40.152 -3.975 13.937 1.00 11.06 348 GLU A CA 1
ATOM 2763 C C . GLU A 1 348 ? -40.104 -5.180 14.878 1.00 11.05 348 GLU A C 1
ATOM 2764 O O . GLU A 1 348 ? -40.247 -6.330 14.434 1.00 10.90 348 GLU A O 1
ATOM 2770 N N . ILE A 1 349 ? -39.901 -4.912 16.175 1.00 11.27 349 ILE A N 1
ATOM 2771 C CA . ILE A 1 349 ? -39.908 -5.954 17.191 1.00 11.14 349 ILE A CA 1
ATOM 2772 C C . ILE A 1 349 ? -41.282 -6.637 17.201 1.00 11.00 349 ILE A C 1
ATOM 2773 O O . ILE A 1 349 ? -41.389 -7.869 17.207 1.00 12.02 349 ILE A O 1
ATOM 2778 N N . GLN A 1 350 ? -42.345 -5.837 17.167 1.00 10.67 350 GLN A N 1
ATOM 2779 C CA . GLN A 1 350 ? -43.707 -6.400 17.167 1.00 10.29 350 GLN A CA 1
ATOM 2780 C C . GLN A 1 350 ? -43.984 -7.265 15.956 1.00 10.49 350 GLN A C 1
ATOM 2781 O O . GLN A 1 350 ? -44.610 -8.322 16.093 1.00 11.36 350 GLN A O 1
ATOM 2787 N N . ALA A 1 351 ? -43.509 -6.817 14.784 1.00 10.54 351 ALA A N 1
ATOM 2788 C CA . ALA A 1 351 ? -43.683 -7.556 13.537 1.00 10.94 351 ALA A CA 1
ATOM 2789 C C . ALA A 1 351 ? -42.959 -8.889 13.617 1.00 11.42 351 ALA A C 1
ATOM 2790 O O . ALA A 1 351 ? -43.531 -9.926 13.265 1.00 11.41 351 ALA A O 1
ATOM 2792 N N . ALA A 1 352 ? -41.716 -8.860 14.105 1.00 12.03 352 ALA A N 1
ATOM 2793 C CA . ALA A 1 352 ? -40.928 -10.085 14.283 1.00 12.23 352 ALA A CA 1
ATOM 2794 C C . ALA A 1 352 ? -41.647 -11.096 15.175 1.00 12.59 352 ALA A C 1
ATOM 2795 O O . ALA A 1 352 ? -41.695 -12.275 14.850 1.00 12.89 352 ALA A O 1
ATOM 2797 N N . CYS A 1 353 ? -42.209 -10.632 16.289 1.00 13.11 353 CYS A N 1
ATOM 2798 C CA . CYS A 1 353 ? -42.938 -11.518 17.214 1.00 13.70 353 CYS A CA 1
ATOM 2799 C C . CYS A 1 353 ? -44.188 -12.146 16.584 1.00 14.29 353 CYS A C 1
ATOM 2800 O O . CYS A 1 353 ? -44.425 -13.348 16.726 1.00 14.24 353 CYS A O 1
ATOM 2803 N N . ARG A 1 354 ? -44.961 -11.311 15.894 1.00 14.91 354 ARG A N 1
ATOM 2804 C CA A ARG A 1 354 ? -46.184 -11.721 15.197 0.50 15.58 354 ARG A CA 1
ATOM 2805 C CA B ARG A 1 354 ? -46.185 -11.750 15.233 0.50 15.65 354 ARG A CA 1
ATOM 2806 C C . ARG A 1 354 ? -45.874 -12.775 14.138 1.00 15.75 354 ARG A C 1
ATOM 2807 O O . ARG A 1 354 ? -46.607 -13.751 13.983 1.00 15.54 354 ARG A O 1
ATOM 2822 N N . GLU A 1 355 ? -44.774 -12.567 13.405 1.00 16.09 355 GLU A N 1
ATOM 2823 C CA . GLU A 1 355 ? -44.350 -13.505 12.355 1.00 17.26 355 GLU A CA 1
ATOM 2824 C C . GLU A 1 355 ? -44.066 -14.900 12.937 1.00 17.90 355 GLU A C 1
ATOM 2825 O O . GLU A 1 355 ? -44.246 -15.909 12.242 1.00 18.98 355 GLU A O 1
ATOM 2831 N N . MET A 1 356 ? -43.678 -14.947 14.213 1.00 18.59 356 MET A N 1
ATOM 2832 C CA A MET A 1 356 ? -43.342 -16.209 14.877 0.50 18.99 356 MET A CA 1
ATOM 2833 C CA B MET A 1 356 ? -43.323 -16.188 14.898 0.50 19.09 356 MET A CA 1
ATOM 2834 C C . MET A 1 356 ? -44.487 -16.783 15.717 1.00 19.09 356 MET A C 1
ATOM 2835 O O . MET A 1 356 ? -44.289 -17.700 16.529 1.00 19.93 356 MET A O 1
ATOM 2844 N N . ALA A 1 357 ? -45.697 -16.265 15.495 1.00 18.10 357 ALA A N 1
ATOM 2845 C CA . ALA A 1 357 ? -46.919 -16.725 16.173 1.00 17.55 357 ALA A CA 1
ATOM 2846 C C . ALA A 1 357 ? -46.935 -16.477 17.679 1.00 16.86 357 ALA A C 1
ATOM 2847 O O . ALA A 1 357 ? -47.709 -17.088 18.413 1.00 17.26 357 ALA A O 1
ATOM 2849 N N . GLN A 1 358 ? -46.109 -15.547 18.125 1.00 15.14 358 GLN A N 1
ATOM 2850 C CA . GLN A 1 358 ? -46.017 -15.205 19.526 1.00 14.53 358 GLN A CA 1
ATOM 2851 C C . GLN A 1 358 ? -46.948 -14.063 19.889 1.00 13.79 358 GLN A C 1
ATOM 2852 O O . GLN A 1 358 ? -47.336 -13.262 19.020 1.00 13.18 358 GLN A O 1
ATOM 2858 N N . PRO A 1 359 ? -47.275 -13.959 21.188 1.00 12.87 359 PRO A N 1
ATOM 2859 C CA . PRO A 1 359 ? -47.952 -12.777 21.681 1.00 11.78 359 PRO A CA 1
ATOM 2860 C C . PRO A 1 359 ? -47.130 -11.534 21.325 1.00 10.61 359 PRO A C 1
ATOM 2861 O O . PRO A 1 359 ? -45.903 -11.613 21.133 1.00 9.53 359 PRO A O 1
ATOM 2865 N N . ILE A 1 360 ? -47.804 -10.387 21.257 1.00 9.37 360 ILE A N 1
ATOM 2866 C CA A ILE A 1 360 ? -47.163 -9.151 20.843 0.50 9.73 360 ILE A CA 1
ATOM 2867 C CA B ILE A 1 360 ? -47.184 -9.142 20.832 0.50 9.66 360 ILE A CA 1
ATOM 2868 C C . ILE A 1 360 ? -46.740 -8.317 22.052 1.00 9.74 360 ILE A C 1
ATOM 2869 O O . ILE A 1 360 ? -47.567 -7.994 22.913 1.00 9.85 360 ILE A O 1
ATOM 2878 N N . PRO A 1 361 ? -45.431 -7.975 22.137 1.00 9.79 361 PRO A N 1
ATOM 2879 C CA . PRO A 1 361 ? -45.010 -7.116 23.259 1.00 10.14 361 PRO A CA 1
ATOM 2880 C C . PRO A 1 361 ? -45.383 -5.658 22.979 1.00 10.19 361 PRO A C 1
ATOM 2881 O O . PRO A 1 361 ? -44.987 -5.102 21.950 1.00 11.70 361 PRO A O 1
ATOM 2885 N N . GLU A 1 362 ? -46.190 -5.060 23.850 1.00 10.39 362 GLU A N 1
ATOM 2886 C CA . GLU A 1 362 ? -46.772 -3.743 23.553 1.00 9.70 362 GLU A CA 1
ATOM 2887 C C . GLU A 1 362 ? -46.505 -2.678 24.609 1.00 9.37 362 GLU A C 1
ATOM 2888 O O . GLU A 1 362 ? -46.290 -1.501 24.272 1.00 10.42 362 GLU A O 1
ATOM 2894 N N . SER A 1 363 ? -46.544 -3.050 25.889 1.00 9.55 363 SER A N 1
ATOM 2895 C CA . SER A 1 363 ? -46.188 -2.082 26.925 1.00 8.75 363 SER A CA 1
ATOM 2896 C C . SER A 1 363 ? -44.678 -1.807 26.865 1.00 9.79 363 SER A C 1
ATOM 2897 O O . SER A 1 363 ? -43.927 -2.560 26.251 1.00 9.25 363 SER A O 1
ATOM 2900 N N . ASP A 1 364 ? -44.248 -0.712 27.482 1.00 10.17 364 ASP A N 1
ATOM 2901 C CA . ASP A 1 364 ? -42.825 -0.398 27.596 1.00 10.10 364 ASP A CA 1
ATOM 2902 C C . ASP A 1 364 ? -42.069 -1.586 28.197 1.00 9.91 364 ASP A C 1
ATOM 2903 O O . ASP A 1 364 ? -41.019 -2.014 27.689 1.00 10.07 364 ASP A O 1
ATOM 2908 N N . ALA A 1 365 ? -42.615 -2.109 29.295 1.00 9.26 365 ALA A N 1
ATOM 2909 C CA . ALA A 1 365 ? -41.935 -3.166 30.020 1.00 9.64 365 ALA A CA 1
ATOM 2910 C C . ALA A 1 365 ? -41.917 -4.435 29.165 1.00 10.02 365 ALA A C 1
ATOM 2911 O O . ALA A 1 365 ? -40.943 -5.195 29.210 1.00 9.72 365 ALA A O 1
ATOM 2913 N N . GLU A 1 366 ? -42.967 -4.668 28.367 1.00 9.13 366 GLU A N 1
ATOM 2914 C CA . GLU A 1 366 ? -42.980 -5.862 27.503 1.00 9.69 366 GLU A CA 1
ATOM 2915 C C . GLU A 1 366 ? -41.919 -5.765 26.417 1.00 9.33 366 GLU A C 1
ATOM 2916 O O . GLU A 1 366 ? -41.265 -6.758 26.090 1.00 9.13 366 GLU A O 1
ATOM 2922 N N . LEU A 1 367 ? -41.767 -4.578 25.838 1.00 9.37 367 LEU A N 1
ATOM 2923 C CA . LEU A 1 367 ? -40.745 -4.395 24.802 1.00 8.89 367 LEU A CA 1
ATOM 2924 C C . LEU A 1 367 ? -39.368 -4.631 25.398 1.00 9.41 367 LEU A C 1
ATOM 2925 O O . LEU A 1 367 ? -38.537 -5.324 24.804 1.00 9.82 367 LEU A O 1
ATOM 2930 N N . ALA A 1 368 ? -39.147 -4.085 26.593 1.00 8.69 368 ALA A N 1
ATOM 2931 C CA . ALA A 1 368 ? -37.880 -4.293 27.307 1.00 8.35 368 ALA A CA 1
ATOM 2932 C C . ALA A 1 368 ? -37.674 -5.762 27.629 1.00 9.18 368 ALA A C 1
ATOM 2933 O O . ALA A 1 368 ? -36.570 -6.289 27.470 1.00 10.68 368 ALA A O 1
ATOM 2935 N N . ARG A 1 369 ? -38.732 -6.425 28.095 1.00 8.89 369 ARG A N 1
ATOM 2936 C CA . ARG A 1 369 ? -38.692 -7.857 28.410 1.00 9.29 369 ARG A CA 1
ATOM 2937 C C . ARG A 1 369 ? -38.262 -8.702 27.210 1.00 9.38 369 ARG A C 1
ATOM 2938 O O . ARG A 1 369 ? -37.424 -9.604 27.325 1.00 9.61 369 ARG A O 1
ATOM 2946 N N . CYS A 1 370 ? -38.891 -8.442 26.065 1.00 9.56 370 CYS A N 1
ATOM 2947 C CA . CYS A 1 370 ? -38.575 -9.129 24.812 1.00 8.97 370 CYS A CA 1
ATOM 2948 C C . CYS A 1 370 ? -37.084 -8.951 24.509 1.00 8.32 370 CYS A C 1
ATOM 2949 O O . CYS A 1 370 ? -36.369 -9.918 24.223 1.00 7.62 370 CYS A O 1
ATOM 2952 N N . ILE A 1 371 ? -36.635 -7.717 24.608 1.00 7.66 371 ILE A N 1
ATOM 2953 C CA . ILE A 1 371 ? -35.218 -7.406 24.303 1.00 8.32 371 ILE A CA 1
ATOM 2954 C C . ILE A 1 371 ? -34.275 -8.187 25.233 1.00 8.44 371 ILE A C 1
ATOM 2955 O O . ILE A 1 371 ? -33.377 -8.889 24.757 1.00 9.11 371 ILE A O 1
ATOM 2960 N N . PHE A 1 372 ? -34.517 -8.117 26.550 1.00 7.74 372 PHE A N 1
ATOM 2961 C CA . PHE A 1 372 ? -33.627 -8.739 27.548 1.00 7.49 372 PHE A CA 1
ATOM 2962 C C . PHE A 1 372 ? -33.608 -10.259 27.436 1.00 7.26 372 PHE A C 1
ATOM 2963 O O . PHE A 1 372 ? -32.540 -10.843 27.407 1.00 7.41 372 PHE A O 1
ATOM 2971 N N . ASP A 1 373 ? -34.788 -10.894 27.311 1.00 6.84 373 ASP A N 1
ATOM 2972 C CA . ASP A 1 373 ? -34.838 -12.357 27.159 1.00 7.47 373 ASP A CA 1
ATOM 2973 C C . ASP A 1 373 ? -34.193 -12.815 25.849 1.00 7.70 373 ASP A C 1
ATOM 2974 O O . ASP A 1 373 ? -33.501 -13.830 25.831 1.00 8.75 373 ASP A O 1
ATOM 2979 N N . SER A 1 374 ? -34.444 -12.068 24.772 1.00 7.93 374 SER A N 1
ATOM 2980 C CA . SER A 1 374 ? -33.918 -12.382 23.436 1.00 8.63 374 SER A CA 1
ATOM 2981 C C . SER A 1 374 ? -32.400 -12.239 23.399 1.00 8.85 374 SER A C 1
ATOM 2982 O O . SER A 1 374 ? -31.708 -13.067 22.806 1.00 8.76 374 SER A O 1
ATOM 2985 N N . LEU A 1 375 ? -31.883 -11.197 24.051 1.00 8.84 375 LEU A N 1
ATOM 2986 C CA . LEU A 1 375 ? -30.433 -11.041 24.215 1.00 8.06 375 LEU A CA 1
ATOM 2987 C C . LEU A 1 375 ? -29.843 -12.192 25.011 1.00 8.58 375 LEU A C 1
ATOM 2988 O O . LEU A 1 375 ? -28.862 -12.787 24.580 1.00 8.61 375 LEU A O 1
ATOM 2993 N N . ALA A 1 376 ? -30.472 -12.536 26.132 1.00 8.49 376 ALA A N 1
ATOM 2994 C CA . ALA A 1 376 ? -29.927 -13.574 27.006 1.00 8.66 376 ALA A CA 1
ATOM 2995 C C . ALA A 1 376 ? -29.885 -14.935 26.308 1.00 8.81 376 ALA A C 1
ATOM 2996 O O . ALA A 1 376 ? -28.898 -15.661 26.436 1.00 9.04 376 ALA A O 1
ATOM 2998 N N . LEU A 1 377 ? -30.898 -15.250 25.508 1.00 9.52 377 LEU A N 1
ATOM 2999 C CA . LEU A 1 377 ? -30.883 -16.510 24.764 1.00 9.72 377 LEU A CA 1
ATOM 3000 C C . LEU A 1 377 ? -29.764 -16.506 23.723 1.00 9.97 377 LEU A C 1
ATOM 3001 O O . LEU A 1 377 ? -29.018 -17.488 23.574 1.00 9.57 377 LEU A O 1
ATOM 3006 N N . LEU A 1 378 ? -29.600 -15.376 23.046 1.00 10.62 378 LEU A N 1
ATOM 3007 C CA . LEU A 1 378 ? -28.490 -15.245 22.101 1.00 10.96 378 LEU A CA 1
ATOM 3008 C C . LEU A 1 378 ? -27.098 -15.313 22.784 1.00 10.34 378 LEU A C 1
ATOM 3009 O O . LEU A 1 378 ? -26.170 -15.954 22.267 1.00 11.10 378 LEU A O 1
ATOM 3014 N N . TYR A 1 379 ? -26.976 -14.697 23.957 1.00 9.05 379 TYR A N 1
ATOM 3015 C CA . TYR A 1 379 ? -25.766 -14.836 24.779 1.00 9.11 379 TYR A CA 1
ATOM 3016 C C . TYR A 1 379 ? -25.418 -16.311 25.011 1.00 8.79 379 TYR A C 1
ATOM 3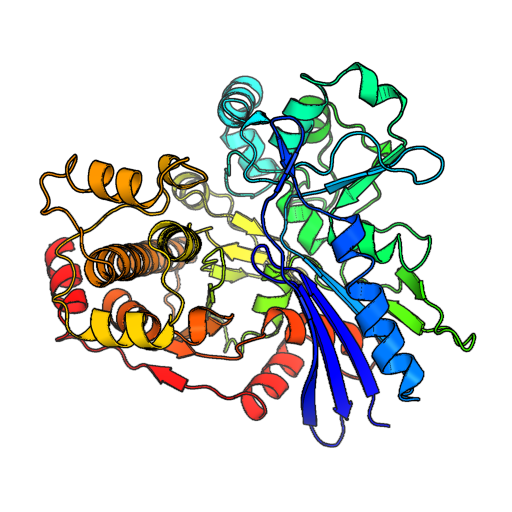017 O O . TYR A 1 379 ? -24.273 -16.737 24.822 1.00 9.00 379 TYR A O 1
ATOM 3026 N N . ALA A 1 380 ? -26.417 -17.094 25.415 1.00 9.71 380 ALA A N 1
ATOM 3027 C CA . ALA A 1 380 ? -26.209 -18.530 25.660 1.00 9.91 380 ALA A CA 1
ATOM 3028 C C . ALA A 1 380 ? -25.804 -19.268 24.393 1.00 10.48 380 ALA A C 1
ATOM 3029 O O . ALA A 1 380 ? -24.920 -20.142 24.425 1.00 11.45 380 ALA A O 1
ATOM 3031 N N . ASP A 1 381 ? -26.419 -18.892 23.269 1.00 10.93 381 ASP A N 1
ATOM 3032 C CA . ASP A 1 381 ? -26.116 -19.537 21.992 1.00 11.44 381 ASP A CA 1
ATOM 3033 C C . ASP A 1 381 ? -24.673 -19.294 21.614 1.00 10.92 381 ASP A C 1
ATOM 3034 O O . ASP A 1 381 ? -23.931 -20.247 21.278 1.00 11.04 381 ASP A O 1
ATOM 3039 N N . VAL A 1 382 ? -24.273 -18.026 21.681 1.00 10.27 382 VAL A N 1
ATOM 3040 C CA . VAL A 1 382 ? -22.912 -17.638 21.293 1.00 9.91 382 VAL A CA 1
ATOM 3041 C C . VAL A 1 382 ? -21.851 -18.196 22.235 1.00 9.97 382 VAL A C 1
ATOM 3042 O O . VAL A 1 382 ? -20.787 -18.635 21.781 1.00 10.73 382 VAL A O 1
ATOM 3046 N N . LEU A 1 383 ? -22.119 -18.172 23.538 1.00 10.38 383 LEU A N 1
ATOM 3047 C CA . LEU A 1 383 ? -21.139 -18.706 24.486 1.00 11.80 383 LEU A CA 1
ATOM 3048 C C . LEU A 1 383 ? -20.912 -20.203 24.222 1.00 11.64 383 LEU A C 1
ATOM 3049 O O . LEU A 1 383 ? -19.771 -20.706 24.308 1.00 12.39 383 LEU A O 1
ATOM 3054 N N . HIS A 1 384 ? -21.990 -20.906 23.880 1.00 12.90 384 HIS A N 1
ATOM 3055 C CA . HIS A 1 384 ? -21.887 -22.321 23.497 1.00 12.78 384 HIS A CA 1
ATOM 3056 C C . HIS A 1 384 ? -21.031 -22.486 22.227 1.00 12.86 384 HIS A C 1
ATOM 3057 O O . HIS A 1 384 ? -20.119 -23.334 22.196 1.00 12.57 384 HIS A O 1
ATOM 3064 N N . GLU A 1 385 ? -21.292 -21.652 21.216 1.00 12.43 385 GLU A N 1
ATOM 3065 C CA . GLU A 1 385 ? -20.557 -21.712 19.941 1.00 13.61 385 GLU A CA 1
ATOM 3066 C C . GLU A 1 385 ? -19.066 -21.480 20.169 1.00 12.33 385 GLU A C 1
ATOM 3067 O O . GLU A 1 385 ? -18.210 -22.166 19.588 1.00 12.21 385 GLU A O 1
ATOM 3073 N N . LEU A 1 386 ? -18.746 -20.539 21.051 1.00 12.16 386 LEU A N 1
ATOM 3074 C CA . LEU A 1 386 ? -17.344 -20.198 21.295 1.00 11.39 386 LEU A CA 1
ATOM 3075 C C . LEU A 1 386 ? -16.613 -21.349 22.003 1.00 11.75 386 LEU A C 1
ATOM 3076 O O . LEU A 1 386 ? -15.494 -21.723 21.612 1.00 11.84 386 LEU A O 1
ATOM 3081 N N . ALA A 1 387 ? -17.260 -21.917 23.025 1.00 12.67 387 ALA A N 1
ATOM 3082 C CA . ALA A 1 387 ? -16.703 -23.055 23.773 1.00 13.35 387 ALA A CA 1
ATOM 3083 C C . ALA A 1 387 ? -16.482 -24.252 22.854 1.00 13.82 387 ALA A C 1
ATOM 3084 O O . ALA A 1 387 ? -15.419 -24.891 22.895 1.00 14.16 387 ALA A O 1
ATOM 3086 N N . GLN A 1 388 ? -17.474 -24.533 22.014 1.00 14.47 388 GLN A N 1
ATOM 3087 C CA . GLN A 1 388 ? -17.413 -25.641 21.050 1.00 16.04 388 GLN A CA 1
ATOM 3088 C C . GLN A 1 388 ? -16.256 -25.396 20.071 1.00 15.60 388 GLN A C 1
ATOM 3089 O O . GLN A 1 388 ? -15.495 -26.311 19.743 1.00 15.48 388 GLN A O 1
ATOM 3095 N N . LEU A 1 389 ? -16.123 -24.151 19.618 1.00 14.86 389 LEU A N 1
ATOM 3096 C CA . LEU A 1 389 ? -15.081 -23.784 18.665 1.00 14.75 389 LEU A CA 1
ATOM 3097 C C . LEU A 1 389 ? -13.648 -24.015 19.179 1.00 15.07 389 LEU A C 1
ATOM 3098 O O . LEU A 1 389 ? -12.818 -24.605 18.473 1.00 15.92 389 LEU A O 1
ATOM 3103 N N . ARG A 1 390 ? -13.367 -23.549 20.393 1.00 14.92 390 ARG A N 1
ATOM 3104 C CA . ARG A 1 390 ? -12.029 -23.640 20.975 1.00 14.85 390 ARG A CA 1
ATOM 3105 C C . ARG A 1 390 ? -11.777 -24.988 21.681 1.00 14.64 390 ARG A C 1
ATOM 3106 O O . ARG A 1 390 ? -10.640 -25.310 22.007 1.00 16.02 390 ARG A O 1
ATOM 3114 N N . GLY A 1 391 ? -12.839 -25.744 21.941 1.00 14.50 391 GLY A N 1
ATOM 3115 C CA . GLY A 1 391 ? -12.698 -27.031 22.652 1.00 14.40 391 GLY A CA 1
ATOM 3116 C C . GLY A 1 391 ? -12.404 -26.829 24.129 1.00 14.64 391 GLY A C 1
ATOM 3117 O O . GLY A 1 391 ? -11.679 -27.604 24.750 1.00 14.76 391 GLY A O 1
ATOM 3118 N N . GLU A 1 392 ? -12.954 -25.766 24.703 1.00 14.91 392 GLU A N 1
ATOM 3119 C CA . GLU A 1 392 ? -12.783 -25.511 26.123 1.00 14.83 392 GLU A CA 1
ATOM 3120 C C . GLU A 1 392 ? -13.933 -24.675 26.663 1.00 15.04 392 GLU A C 1
ATOM 3121 O O . GLU A 1 392 ? -14.226 -23.580 26.155 1.00 13.95 392 GLU A O 1
ATOM 3127 N N . ASP A 1 393 ? -14.584 -25.222 27.687 1.00 15.24 393 ASP A N 1
ATOM 3128 C CA . ASP A 1 393 ? -15.607 -24.535 28.484 1.00 15.52 393 ASP A CA 1
ATOM 3129 C C . ASP A 1 393 ? -15.115 -23.264 29.164 1.00 14.88 393 ASP A C 1
ATOM 3130 O O . ASP A 1 393 ? -13.909 -23.060 29.289 1.00 14.51 393 ASP A O 1
ATOM 3135 N N . PHE A 1 394 ? -16.067 -22.431 29.608 1.00 14.33 394 PHE A N 1
ATOM 3136 C CA . PHE A 1 394 ? -15.800 -21.265 30.459 1.00 14.27 394 PHE A CA 1
ATOM 3137 C C . PHE A 1 394 ? -16.381 -21.463 31.860 1.00 14.86 394 PHE A C 1
ATOM 3138 O O . PHE A 1 394 ? -17.433 -22.064 32.017 1.00 16.79 394 PHE A O 1
ATOM 3146 N N . SER A 1 395 ? -15.682 -20.961 32.874 1.00 15.18 395 SER A N 1
ATOM 3147 C CA . SER A 1 395 ? -16.173 -21.041 34.255 1.00 15.87 395 SER A CA 1
ATOM 3148 C C . SER A 1 395 ? -16.763 -19.723 34.739 1.00 15.53 395 SER A C 1
ATOM 3149 O O . SER A 1 395 ? -17.554 -19.704 35.681 1.00 15.85 395 SER A O 1
ATOM 3152 N N . GLN A 1 396 ? -16.353 -18.623 34.113 1.00 14.92 396 GLN A N 1
ATOM 3153 C CA . GLN A 1 396 ? -16.894 -17.311 34.458 1.00 14.37 396 GLN A CA 1
ATOM 3154 C C . GLN A 1 396 ? -17.082 -16.474 33.201 1.00 13.14 396 GLN A C 1
ATOM 3155 O O . GLN A 1 396 ? -16.297 -16.558 32.261 1.00 13.11 396 GLN A O 1
ATOM 3161 N N . LEU A 1 397 ? -18.132 -15.663 33.203 1.00 10.97 397 LEU A N 1
ATOM 3162 C CA . LEU A 1 397 ? -18.363 -14.662 32.163 1.00 10.97 397 LEU A CA 1
ATOM 3163 C C . LEU A 1 397 ? -18.266 -13.264 32.789 1.00 10.60 397 LEU A C 1
ATOM 3164 O O . LEU A 1 397 ? -18.989 -12.954 33.729 1.00 10.86 397 LEU A O 1
ATOM 3169 N N . HIS A 1 398 ? -17.374 -12.424 32.272 1.00 9.47 398 HIS A N 1
ATOM 3170 C CA . HIS A 1 398 ? -17.230 -11.051 32.749 1.00 9.44 398 HIS A CA 1
ATOM 3171 C C . HIS A 1 398 ? -18.019 -10.087 31.895 1.00 9.60 398 HIS A C 1
ATOM 3172 O O . HIS A 1 398 ? -17.688 -9.88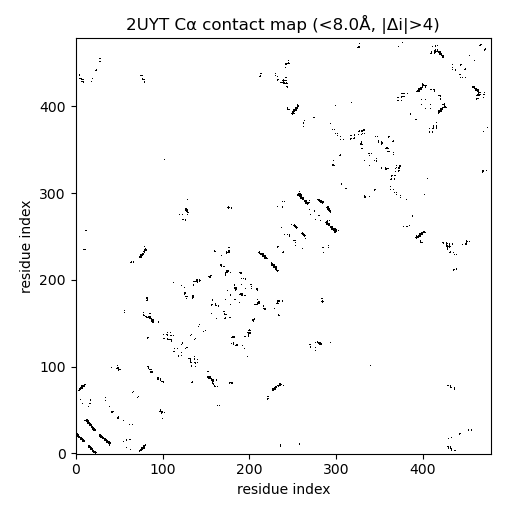4 30.725 1.00 10.28 398 HIS A O 1
ATOM 3179 N N . ILE A 1 399 ? -19.050 -9.481 32.495 1.00 8.60 399 ILE A N 1
ATOM 3180 C CA . ILE A 1 399 ? -19.850 -8.469 31.809 1.00 8.57 399 ILE A CA 1
ATOM 3181 C C . ILE A 1 399 ? -19.325 -7.123 32.253 1.00 8.15 399 ILE A C 1
ATOM 3182 O O . ILE A 1 399 ? -19.269 -6.847 33.452 1.00 8.99 399 ILE A O 1
ATOM 3187 N N . VAL A 1 400 ? -18.932 -6.322 31.269 1.00 7.83 400 VAL A N 1
ATOM 3188 C CA . VAL A 1 400 ? -18.380 -4.982 31.479 1.00 7.42 400 VAL A CA 1
ATOM 3189 C C . VAL A 1 400 ? -19.155 -3.994 30.614 1.00 7.56 400 VAL A C 1
ATOM 3190 O O . VAL A 1 400 ? -19.949 -4.423 29.754 1.00 8.27 400 VAL A O 1
ATOM 3194 N N . GLY A 1 401 ? -18.928 -2.685 30.798 1.00 8.23 401 GLY A N 1
ATOM 3195 C CA . GLY A 1 401 ? -19.646 -1.673 30.007 1.00 8.47 401 GLY A CA 1
ATOM 3196 C C . GLY A 1 401 ? -20.882 -1.133 30.694 1.00 8.85 401 GLY A C 1
ATOM 3197 O O . GLY A 1 401 ? -21.273 -1.613 31.780 1.00 8.56 401 GLY A O 1
ATOM 3198 N N . GLY A 1 402 ? -21.516 -0.126 30.095 1.00 8.39 402 GLY A N 1
ATOM 3199 C CA . GLY A 1 402 ? -22.736 0.423 30.693 1.00 8.99 402 GLY A CA 1
ATOM 3200 C C . GLY A 1 402 ? -23.791 -0.629 30.963 1.00 9.45 402 GLY A C 1
ATOM 3201 O O . GLY A 1 402 ? -24.545 -0.499 31.930 1.00 9.54 402 GLY A O 1
ATOM 3202 N N . GLY A 1 403 ? -23.859 -1.639 30.092 1.0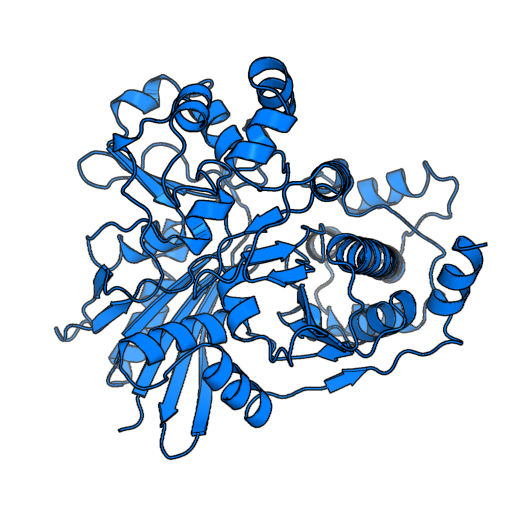0 7.92 403 GLY A N 1
ATOM 3203 C CA . GLY A 1 403 ? -24.852 -2.715 30.185 1.00 8.30 403 GLY A CA 1
ATOM 3204 C C . GLY A 1 403 ? -24.704 -3.547 31.446 1.00 8.88 403 GLY A C 1
ATOM 3205 O O . GLY A 1 403 ? -25.650 -4.229 31.862 1.00 9.48 403 GLY A O 1
ATOM 3206 N N . CYS A 1 404 ? -23.486 -3.567 32.015 1.00 8.56 404 CYS A N 1
ATOM 3207 C CA . CYS A 1 404 ? -23.250 -4.350 33.231 1.00 9.46 404 CYS A CA 1
ATOM 3208 C C . CYS A 1 404 ? -23.941 -3.767 34.470 1.00 9.13 404 CYS A C 1
ATOM 3209 O O . CYS A 1 404 ? -23.932 -4.362 35.533 1.00 8.98 404 CYS A O 1
ATOM 3212 N N . GLN A 1 405 ? -24.532 -2.584 34.319 1.00 9.72 405 GLN A N 1
ATOM 3213 C CA . GLN A 1 405 ? -25.370 -1.972 35.363 1.00 9.94 405 GLN A CA 1
ATOM 3214 C C . GLN A 1 405 ? -26.802 -2.525 35.382 1.00 10.19 405 GLN A C 1
ATOM 3215 O O . GLN A 1 405 ? -27.555 -2.270 36.312 1.00 10.25 405 GLN A O 1
ATOM 3221 N N . ASN A 1 406 ? -27.147 -3.291 34.347 1.00 9.55 406 ASN A N 1
ATOM 3222 C CA . ASN A 1 406 ? -28.491 -3.863 34.232 1.00 9.63 406 ASN A CA 1
ATOM 3223 C C . ASN A 1 406 ? -28.490 -5.184 34.975 1.00 9.37 406 ASN A C 1
ATOM 3224 O O . ASN A 1 406 ? -28.094 -6.212 34.419 1.00 9.69 406 ASN A O 1
ATOM 3229 N N . THR A 1 407 ? -28.940 -5.149 36.231 1.00 9.41 407 THR A N 1
ATOM 3230 C CA . THR A 1 407 ? -28.832 -6.319 37.102 1.00 10.36 407 THR A CA 1
ATOM 3231 C C . THR A 1 407 ? -29.780 -7.427 36.642 1.00 9.42 407 THR A C 1
ATOM 3232 O O . THR A 1 407 ? -29.497 -8.614 36.802 1.00 9.44 407 THR A O 1
ATOM 3236 N N . LEU A 1 408 ? -30.885 -7.025 36.013 1.00 9.42 408 LEU A N 1
ATOM 3237 C CA . LEU A 1 408 ? -31.823 -7.977 35.459 1.00 9.28 408 LEU A CA 1
ATOM 3238 C C . LEU A 1 408 ? -31.156 -8.783 34.333 1.00 9.23 408 LEU A C 1
ATOM 3239 O O . LEU A 1 408 ? -31.197 -10.020 34.325 1.00 9.77 408 LEU A O 1
ATOM 3244 N N . LEU A 1 409 ? -30.538 -8.075 33.392 1.00 9.06 409 LEU A N 1
ATOM 3245 C CA . LEU A 1 409 ? -29.900 -8.739 32.272 1.00 8.68 409 LEU A CA 1
ATOM 3246 C C . LEU A 1 409 ? -28.675 -9.545 32.711 1.00 8.25 409 LEU A C 1
ATOM 3247 O O . LEU A 1 409 ? -28.392 -10.607 32.149 1.00 9.29 409 LEU A O 1
ATOM 3252 N N . ASN A 1 410 ? -27.954 -9.049 33.716 1.00 7.75 410 ASN A N 1
ATOM 3253 C CA . ASN A 1 410 ? -26.827 -9.819 34.268 1.00 8.04 410 ASN A CA 1
ATOM 3254 C C . ASN A 1 410 ? -27.298 -11.198 34.753 1.00 8.24 410 ASN A C 1
ATOM 3255 O O . ASN A 1 410 ? -26.656 -12.232 34.480 1.00 8.35 410 ASN A O 1
ATOM 3260 N N . GLN A 1 411 ? -28.407 -11.226 35.487 1.00 8.16 411 GLN A N 1
ATOM 3261 C CA . GLN A 1 411 ? -28.909 -12.486 36.034 1.00 8.58 411 GLN A CA 1
ATOM 3262 C C . GLN A 1 411 ? -29.515 -13.367 34.959 1.00 8.62 411 GLN A C 1
ATOM 3263 O O . GLN A 1 411 ? -29.355 -14.588 35.017 1.00 9.10 411 GLN A O 1
ATOM 3269 N N . LEU A 1 412 ? -30.154 -12.765 33.955 1.00 9.48 412 LEU A N 1
ATOM 3270 C CA . LEU A 1 412 ? -30.719 -13.537 32.849 1.00 9.93 412 LEU A CA 1
ATOM 3271 C C . LEU A 1 412 ? -29.602 -14.211 32.077 1.00 9.91 412 LEU A C 1
ATOM 3272 O O . LEU A 1 412 ? -29.735 -15.349 31.662 1.00 9.81 412 LEU A O 1
ATOM 3277 N N . CYS A 1 413 ? -28.508 -13.481 31.867 1.00 9.74 413 CYS A N 1
ATOM 3278 C CA . CYS A 1 413 ? -27.364 -14.010 31.178 1.00 9.75 413 CYS A CA 1
ATOM 3279 C C . CYS A 1 413 ? -26.775 -15.205 31.955 1.00 9.50 413 CYS A C 1
ATOM 3280 O O . CYS A 1 413 ? -26.538 -16.282 31.389 1.00 9.56 413 CYS A O 1
ATOM 3283 N N . ALA A 1 414 ? -26.559 -15.026 33.262 1.00 8.79 414 ALA A N 1
ATOM 3284 C CA . ALA A 1 414 ? -26.020 -16.124 34.086 1.00 8.29 414 ALA A CA 1
ATOM 3285 C C . ALA A 1 414 ? -26.913 -17.371 34.007 1.00 8.09 414 ALA A C 1
ATOM 3286 O O . ALA A 1 414 ? -26.441 -18.502 33.857 1.00 9.08 414 ALA A O 1
ATOM 3288 N N . ASP A 1 415 ? -28.215 -17.148 34.086 1.00 8.07 415 ASP A N 1
ATOM 3289 C CA . ASP A 1 415 ? -29.212 -18.218 34.131 1.00 8.92 415 ASP A CA 1
ATOM 3290 C C . ASP A 1 415 ? -29.318 -18.938 32.782 1.00 9.19 415 ASP A C 1
ATOM 3291 O O . ASP A 1 415 ? -29.313 -20.168 32.735 1.00 9.30 415 ASP A O 1
ATOM 3296 N N . ALA A 1 416 ? -29.378 -18.166 31.696 1.00 9.12 416 ALA A N 1
ATOM 3297 C CA . ALA A 1 416 ? -29.480 -18.728 30.338 1.00 9.65 416 ALA A CA 1
ATOM 3298 C C . ALA A 1 416 ? -28.201 -19.496 29.985 1.00 10.16 416 ALA A C 1
ATOM 3299 O O . ALA A 1 416 ? -28.250 -20.600 29.432 1.00 10.66 416 ALA A O 1
ATOM 3301 N N . CYS A 1 417 ? -27.055 -18.927 30.346 1.00 10.24 417 CYS A N 1
ATOM 3302 C CA . CYS A 1 417 ? -25.767 -19.528 30.021 1.00 11.09 417 CYS A CA 1
ATOM 3303 C C . CYS A 1 417 ? -25.392 -20.639 30.986 1.00 10.58 417 CYS A C 1
ATOM 3304 O O . CYS A 1 417 ? -24.513 -21.464 30.673 1.00 11.12 417 CYS A O 1
ATOM 3307 N N . GLY A 1 418 ? -26.010 -20.644 32.169 1.00 10.95 418 GLY A N 1
ATOM 3308 C CA . GLY A 1 418 ? -25.653 -21.608 33.222 1.00 12.03 418 GLY A CA 1
ATOM 3309 C C . GLY A 1 418 ? -24.230 -21.411 33.714 1.00 12.29 418 GLY A C 1
ATOM 3310 O O . GLY A 1 418 ? -23.523 -22.387 34.011 1.00 13.60 418 GLY A O 1
ATOM 3311 N N . ILE A 1 419 ? -23.825 -20.150 33.827 1.00 12.59 419 ILE A N 1
ATOM 3312 C CA . ILE A 1 419 ? -22.458 -19.790 34.153 1.00 13.20 419 ILE A CA 1
ATOM 3313 C C . ILE A 1 419 ? -22.449 -18.663 35.179 1.00 12.90 419 ILE A C 1
ATOM 3314 O O . ILE A 1 419 ? -23.348 -17.822 35.182 1.00 12.39 419 ILE A O 1
ATOM 3319 N N . ARG A 1 420 ? -21.441 -18.664 36.049 1.00 12.73 420 ARG A N 1
ATOM 3320 C CA . ARG A 1 420 ? -21.184 -17.538 36.934 1.00 12.99 420 ARG A CA 1
ATOM 3321 C C . ARG A 1 420 ? -20.851 -16.287 36.112 1.00 12.57 420 ARG A C 1
ATOM 3322 O O . ARG A 1 420 ? -20.002 -16.318 35.208 1.00 12.76 420 ARG A O 1
ATOM 3330 N N . VAL A 1 421 ? -21.561 -15.209 36.425 1.00 11.09 421 VAL A N 1
ATOM 3331 C CA . VAL A 1 421 ? -21.371 -13.894 35.820 1.00 10.92 421 VAL A CA 1
ATOM 3332 C C . VAL A 1 421 ? -20.713 -12.976 36.843 1.00 10.54 421 VAL A C 1
ATOM 3333 O O . VAL A 1 421 ? -21.119 -12.934 38.013 1.00 11.50 421 VAL A O 1
ATOM 3337 N N . ILE A 1 422 ? -19.678 -12.277 36.409 1.00 10.55 422 ILE A N 1
ATOM 3338 C CA . ILE A 1 422 ? -19.048 -11.249 37.235 1.00 10.83 422 ILE A CA 1
ATOM 3339 C C . ILE A 1 422 ? -19.202 -9.919 36.496 1.00 9.83 422 ILE A C 1
ATOM 3340 O O . ILE A 1 422 ? -18.712 -9.762 35.370 1.00 9.18 422 ILE A O 1
ATOM 3345 N N . ALA A 1 423 ? -19.933 -8.988 37.101 1.00 9.47 423 ALA A N 1
ATOM 3346 C CA . ALA A 1 423 ? -20.183 -7.677 36.488 1.00 9.11 423 ALA A CA 1
ATOM 3347 C C . ALA A 1 423 ? -19.216 -6.614 36.957 1.00 9.54 423 ALA A C 1
ATOM 3348 O O . ALA A 1 423 ? -19.007 -6.449 38.171 1.00 10.55 423 ALA A O 1
ATOM 3350 N N . GLY A 1 424 ? -18.602 -5.912 36.001 1.00 8.44 424 GLY A N 1
ATOM 3351 C CA . GLY A 1 424 ? -17.764 -4.766 36.313 1.00 9.15 424 GLY A CA 1
ATOM 3352 C C . GLY A 1 424 ? -16.359 -4.945 35.761 1.00 8.70 424 GLY A C 1
ATOM 3353 O O . GLY A 1 424 ? -15.915 -6.060 35.538 1.00 9.92 424 GLY A O 1
ATOM 3354 N N . PRO A 1 425 ? -15.642 -3.847 35.540 1.00 9.40 425 PRO A N 1
ATOM 3355 C CA . PRO A 1 425 ? -16.005 -2.455 35.757 1.00 9.45 425 PRO A CA 1
ATOM 3356 C C . PRO A 1 425 ? -16.983 -1.924 34.706 1.00 9.45 425 PRO A C 1
ATOM 3357 O O . PRO A 1 425 ? -17.083 -2.441 33.582 1.00 10.25 425 PRO A O 1
ATOM 3361 N N . VAL A 1 426 ? -17.681 -0.863 35.086 1.00 8.43 426 VAL A N 1
ATOM 3362 C CA . VAL A 1 426 ? -18.609 -0.206 34.170 1.00 8.74 426 VAL A CA 1
ATOM 3363 C C . VAL A 1 426 ? -17.851 0.392 32.994 1.00 9.09 426 VAL A C 1
ATOM 3364 O O . VAL A 1 426 ? -18.096 0.014 31.851 1.00 9.39 426 VAL A O 1
ATOM 3368 N N . GLU A 1 427 ? -16.914 1.282 33.278 1.00 9.28 427 GLU A N 1
ATOM 3369 C CA . GLU A 1 427 ? -16.192 2.015 32.238 1.00 9.29 427 GLU A CA 1
ATOM 3370 C C . GLU A 1 427 ? -14.918 1.283 31.835 1.00 9.06 427 GLU A C 1
ATOM 3371 O O . GLU A 1 427 ? -13.785 1.792 31.978 1.00 9.37 427 GLU A O 1
ATOM 3377 N N . ALA A 1 428 ? -15.122 0.062 31.325 1.00 8.89 428 ALA A N 1
ATOM 3378 C CA . ALA A 1 428 ? -14.016 -0.815 30.941 1.00 7.85 428 ALA A CA 1
ATOM 3379 C C . ALA A 1 428 ? -13.183 -0.232 29.796 1.00 7.85 428 ALA A C 1
ATOM 3380 O O . ALA A 1 428 ? -11.957 -0.335 29.836 1.00 8.15 428 ALA A O 1
ATOM 3382 N N . SER A 1 429 ? -13.839 0.353 28.788 1.00 8.51 429 SER A N 1
ATOM 3383 C CA . SER A 1 429 ? -13.081 0.968 27.664 1.00 9.05 429 SER A CA 1
ATOM 3384 C C . SER A 1 429 ? -12.161 2.079 28.144 1.00 8.09 429 SER A C 1
ATOM 3385 O O . SER A 1 429 ? -10.985 2.102 27.808 1.00 7.98 429 SER A O 1
ATOM 3388 N N . THR A 1 430 ? -12.683 2.951 28.996 1.00 8.40 430 THR A N 1
ATOM 3389 C CA . THR A 1 430 ? -11.862 4.008 29.581 1.00 8.40 430 THR A CA 1
ATOM 3390 C C . THR A 1 430 ? -10.648 3.406 30.314 1.00 8.23 430 THR A C 1
ATOM 3391 O O . THR A 1 430 ? -9.509 3.859 30.127 1.00 8.32 430 THR A O 1
ATOM 3395 N N . LEU A 1 431 ? -10.912 2.416 31.161 1.00 8.05 431 LEU A N 1
ATOM 3396 C CA . LEU A 1 431 ? -9.843 1.783 31.939 1.00 8.76 431 LEU A CA 1
ATOM 3397 C C . LEU A 1 431 ? -8.764 1.113 31.084 1.00 8.89 431 LEU A C 1
ATOM 3398 O O . LEU A 1 431 ? -7.565 1.304 31.337 1.00 8.40 431 LEU A O 1
ATOM 3403 N N . GLY A 1 432 ? -9.156 0.415 30.022 1.00 9.24 432 GLY A N 1
ATOM 3404 C CA . GLY A 1 432 ? -8.151 -0.246 29.143 1.00 8.57 432 GLY A CA 1
ATOM 3405 C C . GLY A 1 432 ? -7.329 0.787 28.380 1.00 8.29 432 GLY A C 1
ATOM 3406 O O . GLY A 1 432 ? -6.141 0.612 28.133 1.00 8.27 432 GLY A O 1
ATOM 3407 N N . ASN A 1 433 ? -7.980 1.888 28.033 1.00 7.93 433 ASN A N 1
ATOM 3408 C CA . ASN A 1 433 ? -7.317 3.036 27.391 1.00 8.22 433 ASN A CA 1
ATOM 3409 C C . ASN A 1 433 ? -6.225 3.581 28.343 1.00 8.46 433 ASN A C 1
ATOM 3410 O O . ASN A 1 433 ? -5.043 3.703 27.975 1.00 9.59 433 ASN A O 1
ATOM 3415 N N . ILE A 1 434 ? -6.601 3.798 29.596 1.00 8.47 434 ILE A N 1
ATOM 3416 C CA . ILE A 1 434 ? -5.627 4.221 30.624 1.00 8.52 434 ILE A CA 1
ATOM 3417 C C . ILE A 1 434 ? -4.514 3.198 30.776 1.00 8.56 434 ILE A C 1
ATOM 3418 O O . ILE A 1 434 ? -3.354 3.560 30.901 1.00 8.38 434 ILE A O 1
ATOM 3423 N N . GLY A 1 435 ? -4.870 1.916 30.754 1.00 9.01 435 GLY A N 1
ATOM 3424 C CA . GLY A 1 435 ? -3.860 0.881 30.930 1.00 9.53 435 GLY A CA 1
ATOM 3425 C C . GLY A 1 435 ? -2.714 0.959 29.942 1.00 9.24 435 GLY A C 1
ATOM 3426 O O . GLY A 1 435 ? -1.553 0.887 30.305 1.00 9.55 435 GLY A O 1
ATOM 3427 N N . ILE A 1 436 ? -3.032 1.106 28.664 1.00 9.23 436 ILE A N 1
ATOM 3428 C CA . ILE A 1 436 ? -1.973 1.160 27.646 1.00 9.15 436 ILE A CA 1
ATOM 3429 C C . ILE A 1 436 ? -1.106 2.408 27.830 1.00 9.31 436 ILE A C 1
ATOM 3430 O O . ILE A 1 436 ? 0.119 2.361 27.668 1.00 9.22 436 ILE A O 1
ATOM 3435 N N . GLN A 1 437 ? -1.748 3.510 28.205 1.00 8.16 437 GLN A N 1
ATOM 3436 C CA . GLN A 1 437 ? -0.986 4.735 28.478 1.00 8.18 437 GLN A CA 1
ATOM 3437 C C . GLN A 1 437 ? 0.043 4.488 29.591 1.00 8.24 437 GLN A C 1
ATOM 3438 O O . GLN A 1 437 ? 1.191 4.888 29.469 1.00 9.07 437 GLN A O 1
ATOM 3444 N N . LEU A 1 438 ? -0.372 3.824 30.664 1.00 8.38 438 LEU A N 1
ATOM 3445 C CA . LEU A 1 438 ? 0.525 3.542 31.788 1.00 9.29 438 LEU A CA 1
ATOM 3446 C C . LEU A 1 438 ? 1.696 2.670 31.341 1.00 9.45 438 LEU A C 1
ATOM 3447 O O . LEU A 1 438 ? 2.850 2.844 31.793 1.00 9.44 438 LEU A O 1
ATOM 3452 N N . MET A 1 439 ? 1.420 1.753 30.420 1.00 9.61 439 MET A N 1
ATOM 3453 C CA . MET A 1 439 ? 2.479 0.894 29.857 1.00 10.20 439 MET A CA 1
ATOM 3454 C C . MET A 1 439 ? 3.526 1.679 29.078 1.00 9.94 439 MET A C 1
ATOM 3455 O O . MET A 1 439 ? 4.704 1.392 29.165 1.00 8.77 439 MET A O 1
ATOM 3460 N N . THR A 1 440 ? 3.096 2.691 28.335 1.00 9.51 440 THR A N 1
ATOM 3461 C CA . THR A 1 440 ? 4.028 3.537 27.583 1.00 10.38 440 THR A CA 1
ATOM 3462 C C . THR A 1 440 ? 4.823 4.447 28.526 1.00 10.58 440 THR A C 1
ATOM 3463 O O . THR A 1 440 ? 5.967 4.800 28.234 1.00 10.87 440 THR A O 1
ATOM 3467 N N . LEU A 1 441 ? 4.222 4.785 29.663 1.00 10.06 441 LEU A N 1
ATOM 3468 C CA . LEU A 1 441 ? 4.889 5.546 30.713 1.00 9.91 441 LEU A CA 1
ATOM 3469 C C . LEU A 1 441 ? 5.814 4.727 31.626 1.00 10.46 441 LEU A C 1
ATOM 3470 O O . LEU A 1 441 ? 6.422 5.276 32.554 1.00 10.93 441 LEU A O 1
ATOM 3475 N N . ASP A 1 442 ? 5.905 3.417 31.362 1.00 10.10 442 ASP A N 1
ATOM 3476 C CA . ASP A 1 442 ? 6.736 2.490 32.163 1.00 10.94 442 ASP A CA 1
ATOM 3477 C C . ASP A 1 442 ? 6.228 2.401 33.614 1.00 10.57 442 ASP A C 1
ATOM 3478 O O . ASP A 1 442 ? 7.028 2.347 34.573 1.00 10.79 442 ASP A O 1
ATOM 3483 N N . GLU A 1 443 ? 4.902 2.415 33.761 1.00 10.83 443 GLU A N 1
ATOM 3484 C CA . GLU A 1 443 ? 4.251 2.413 35.066 1.00 11.13 443 GLU A CA 1
ATOM 3485 C C . GLU A 1 443 ? 3.513 1.111 35.292 1.00 10.37 443 GLU A C 1
ATOM 3486 O O . GLU A 1 443 ? 3.039 0.845 36.387 1.00 10.78 443 GLU A O 1
ATOM 3492 N N . LEU A 1 444 ? 3.443 0.294 34.247 1.00 11.09 444 LEU A N 1
ATOM 3493 C CA . LEU A 1 444 ? 2.687 -0.949 34.241 1.00 10.38 444 LEU A CA 1
ATOM 3494 C C . LEU A 1 444 ? 3.322 -1.848 33.187 1.00 10.10 444 LEU A C 1
ATOM 3495 O O . LEU A 1 444 ? 3.699 -1.358 32.122 1.00 10.38 444 LEU A O 1
ATOM 3500 N N . ASN A 1 445 ? 3.417 -3.154 33.451 1.00 9.51 445 ASN A N 1
ATOM 3501 C CA . ASN A 1 445 ? 4.216 -4.047 32.574 1.00 9.40 445 ASN A CA 1
ATOM 3502 C C . ASN A 1 445 ? 3.468 -4.768 31.457 1.00 8.71 445 ASN A C 1
ATOM 3503 O O . ASN A 1 445 ? 4.041 -5.026 30.387 1.00 8.16 445 ASN A O 1
ATOM 3508 N N . ASN A 1 446 ? 2.199 -5.102 31.700 1.00 8.99 446 ASN A N 1
ATOM 3509 C CA . ASN A 1 446 ? 1.407 -5.825 30.709 1.00 9.24 446 ASN A CA 1
ATOM 3510 C C . ASN A 1 446 ? -0.073 -5.818 31.068 1.00 9.91 446 ASN A C 1
ATOM 3511 O O . ASN A 1 446 ? -0.459 -5.283 32.113 1.00 9.08 446 ASN A O 1
ATOM 3516 N N . VAL A 1 447 ? -0.875 -6.442 30.208 1.00 9.14 447 VAL A N 1
ATOM 3517 C CA . VAL A 1 447 ? -2.328 -6.499 30.394 1.00 9.73 447 VAL A CA 1
ATOM 3518 C C . VAL A 1 447 ? -2.691 -7.345 31.622 1.00 10.36 447 VAL A C 1
ATOM 3519 O O . VAL A 1 447 ? -3.575 -6.955 32.390 1.00 9.50 447 VAL A O 1
ATOM 3523 N N . ASP A 1 448 ? -2.034 -8.494 31.814 1.00 10.78 448 ASP A N 1
ATOM 3524 C CA . ASP A 1 448 ? -2.349 -9.338 32.962 1.00 11.15 448 ASP A CA 1
ATOM 3525 C C . ASP A 1 448 ? -2.167 -8.584 34.294 1.00 10.95 448 ASP A C 1
ATOM 3526 O O . ASP A 1 448 ? -2.995 -8.713 35.204 1.00 10.39 448 ASP A O 1
ATOM 3531 N N . ASP A 1 449 ? -1.071 -7.831 34.415 1.00 9.64 449 ASP A N 1
ATOM 3532 C CA . ASP A 1 449 ? -0.807 -7.024 35.610 1.00 10.23 449 ASP A CA 1
ATOM 3533 C C . ASP A 1 449 ? -1.903 -5.964 35.785 1.00 9.73 449 ASP A C 1
ATOM 3534 O O . ASP A 1 449 ? -2.367 -5.690 36.906 1.00 9.79 449 ASP A O 1
ATOM 3539 N N . PHE A 1 450 ? -2.312 -5.363 34.672 1.00 8.74 450 PHE A N 1
ATOM 3540 C CA . PHE A 1 450 ? -3.371 -4.373 34.739 1.00 8.91 450 PHE A CA 1
ATOM 3541 C C . PHE A 1 450 ? -4.695 -4.967 35.234 1.00 9.10 450 PHE A C 1
ATOM 3542 O O . PHE A 1 450 ? -5.374 -4.358 36.074 1.00 9.34 450 PHE A O 1
ATOM 3550 N N . ARG A 1 451 ? -5.034 -6.164 34.756 1.00 8.81 451 ARG A N 1
ATOM 3551 C CA . ARG A 1 451 ? -6.255 -6.833 35.203 1.00 9.51 451 ARG A CA 1
ATOM 3552 C C . ARG A 1 451 ? -6.226 -7.130 36.707 1.00 10.73 451 ARG A C 1
ATOM 3553 O O . ARG A 1 451 ? -7.275 -7.091 37.355 1.00 10.51 451 ARG A O 1
ATOM 3561 N N . GLN A 1 452 ? -5.031 -7.405 37.254 1.00 11.31 452 GLN A N 1
ATOM 3562 C CA . GLN A 1 452 ? -4.898 -7.569 38.715 1.00 12.42 452 GLN A CA 1
ATOM 3563 C C . GLN A 1 452 ? -5.223 -6.255 39.437 1.00 12.96 452 GLN A C 1
ATOM 3564 O O . GLN A 1 452 ? -5.891 -6.262 40.463 1.00 14.02 452 GLN A O 1
ATOM 3570 N N . VAL A 1 453 ? -4.789 -5.123 38.880 1.00 12.10 453 VAL A N 1
ATOM 3571 C CA . VAL A 1 453 ? -5.171 -3.804 39.425 1.00 12.34 453 VAL A CA 1
ATOM 3572 C C . VAL A 1 453 ? -6.684 -3.593 39.383 1.00 12.25 453 VAL A C 1
ATOM 3573 O O . VAL A 1 453 ? -7.306 -3.216 40.375 1.00 12.56 453 VAL A O 1
ATOM 3577 N N . VAL A 1 454 ? -7.281 -3.834 38.221 1.00 12.05 454 VAL A N 1
ATOM 3578 C CA . VAL A 1 454 ? -8.726 -3.660 38.074 1.00 13.08 454 VAL A CA 1
ATOM 3579 C C . VAL A 1 454 ? -9.477 -4.507 39.097 1.00 14.23 454 VAL A C 1
ATOM 3580 O O . VAL A 1 454 ? -10.420 -4.030 39.739 1.00 14.35 454 VAL A O 1
ATOM 3584 N N . SER A 1 455 ? -9.049 -5.756 39.249 1.00 15.45 455 SER A N 1
ATOM 3585 C CA . SER A 1 455 ? -9.770 -6.689 40.110 1.00 17.00 455 SER A CA 1
ATOM 3586 C C . SER A 1 455 ? -9.687 -6.340 41.602 1.00 17.95 455 SER A C 1
ATOM 3587 O O . SER A 1 455 ? -10.543 -6.769 42.383 1.00 18.21 455 SER A O 1
ATOM 3590 N N . THR A 1 456 ? -8.685 -5.551 41.991 1.00 18.37 456 THR A N 1
ATOM 3591 C CA . THR A 1 456 ? -8.539 -5.118 43.395 1.00 19.37 456 THR A CA 1
ATOM 3592 C C . THR A 1 456 ? -9.004 -3.678 43.617 1.00 19.98 456 THR A C 1
ATOM 3593 O O . THR A 1 456 ? -8.982 -3.160 44.740 1.00 20.28 456 THR A O 1
ATOM 3597 N N . THR A 1 457 ? -9.451 -3.049 42.537 1.00 21.09 457 THR A N 1
ATOM 3598 C CA . THR A 1 457 ? -9.852 -1.643 42.544 1.00 21.52 457 THR A CA 1
ATOM 3599 C C . THR A 1 457 ? -11.352 -1.477 42.244 1.00 20.97 457 THR A C 1
ATOM 3600 O O . THR A 1 457 ? -12.070 -0.859 43.028 1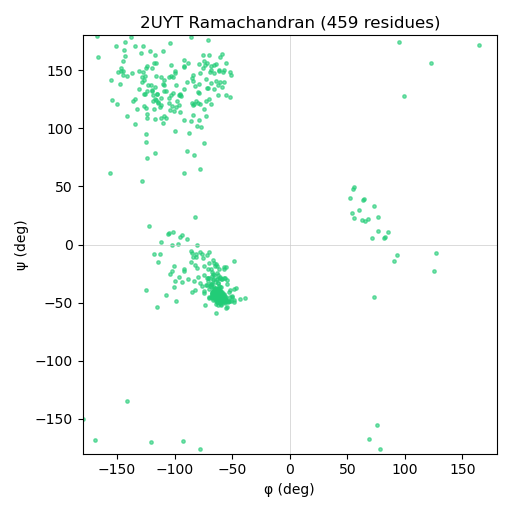.00 21.30 457 THR A O 1
ATOM 3604 N N . ALA A 1 458 ? -11.818 -2.053 41.136 1.00 19.80 458 ALA A N 1
ATOM 3605 C CA . ALA A 1 458 ? -13.199 -1.913 40.693 1.00 18.83 458 ALA A CA 1
ATOM 3606 C C . ALA A 1 458 ? -14.243 -2.665 41.533 1.00 18.32 458 ALA A C 1
ATOM 3607 O O . ALA A 1 458 ? -13.936 -3.649 42.220 1.00 18.55 458 ALA A O 1
ATOM 3609 N N . ASN A 1 459 ? -15.485 -2.189 41.470 1.00 17.26 459 ASN A N 1
ATOM 3610 C CA . ASN A 1 459 ? -16.631 -2.891 42.057 1.00 17.29 459 ASN A CA 1
ATOM 3611 C C . ASN A 1 459 ? -17.010 -4.087 41.196 1.00 16.08 459 ASN A C 1
ATOM 3612 O O . ASN A 1 459 ? -17.363 -3.931 40.017 1.00 16.42 459 ASN A O 1
ATOM 3617 N N . LEU A 1 460 ? -16.897 -5.282 41.751 1.00 14.59 460 LEU A N 1
ATOM 3618 C CA . LEU A 1 460 ? -17.289 -6.477 41.002 1.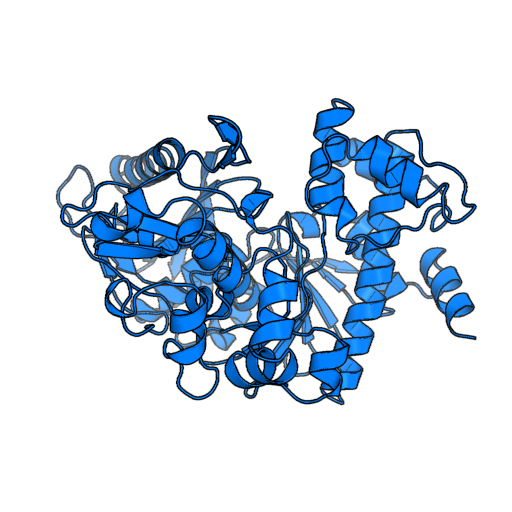00 13.46 460 LEU A CA 1
ATOM 3619 C C . LEU A 1 460 ? -18.409 -7.192 41.707 1.00 13.95 460 LEU A C 1
ATOM 3620 O O . LEU A 1 460 ? -18.322 -7.468 42.893 1.00 14.75 460 LEU A O 1
ATOM 3625 N N . THR A 1 461 ? -19.465 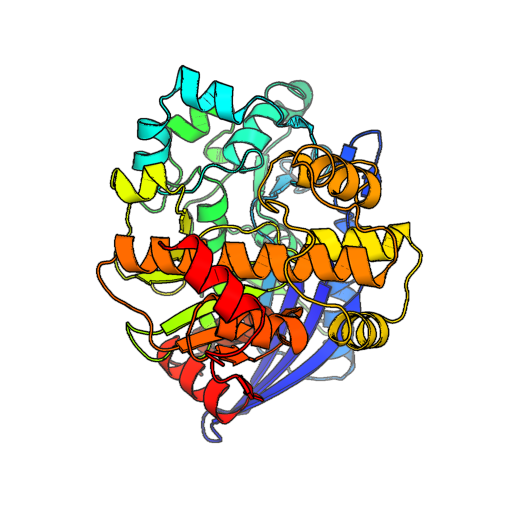-7.468 40.957 1.00 13.82 461 THR A N 1
ATOM 3626 C CA . THR A 1 461 ? -20.652 -8.132 41.495 1.00 13.67 461 THR A CA 1
ATOM 3627 C C . THR A 1 461 ? -20.844 -9.520 40.850 1.00 13.91 461 THR A C 1
ATOM 3628 O O . THR A 1 461 ? -20.810 -9.669 39.629 1.00 14.84 461 THR A O 1
ATOM 3632 N N . THR A 1 462 ? -21.024 -10.529 41.694 1.00 13.13 462 THR A N 1
ATOM 3633 C CA . THR A 1 462 ? -21.200 -11.910 41.259 1.00 13.57 462 THR A CA 1
ATOM 3634 C C . THR A 1 462 ? -22.692 -12.257 41.132 1.00 13.10 462 THR A C 1
ATOM 3635 O O . THR A 1 462 ? -23.485 -12.014 42.059 1.00 13.24 462 THR A O 1
ATOM 3639 N N . PHE A 1 463 ? -23.062 -12.791 39.963 1.00 12.22 463 PHE A N 1
ATOM 3640 C CA . PHE A 1 463 ? -24.386 -13.338 39.714 1.00 11.76 463 PHE A CA 1
ATOM 3641 C C . PHE A 1 463 ? -24.209 -14.825 39.523 1.00 11.79 463 PHE A C 1
ATOM 3642 O O . PHE A 1 463 ? -23.490 -15.261 38.622 1.00 13.48 463 PHE A O 1
ATOM 3650 N N . THR A 1 464 ? -24.834 -15.593 40.410 1.00 11.96 464 THR A N 1
ATOM 3651 C CA . THR A 1 464 ? -24.716 -17.042 40.408 1.00 11.96 464 THR A CA 1
ATOM 3652 C C . THR A 1 464 ? -25.856 -17.610 39.563 1.00 11.57 464 THR A C 1
ATOM 3653 O O . THR A 1 464 ? -26.989 -17.174 39.726 1.00 11.35 464 THR A O 1
ATOM 3657 N N . PRO A 1 465 ? -25.565 -18.575 38.656 1.00 11.18 465 PRO A N 1
ATOM 3658 C CA . PRO A 1 465 ? -26.660 -19.151 37.845 1.00 11.28 465 PRO A CA 1
ATOM 3659 C C . PRO A 1 465 ? -27.721 -19.864 38.678 1.00 11.50 465 PRO A C 1
ATOM 3660 O O . PRO A 1 465 ? -27.397 -20.579 39.625 1.00 11.17 465 PRO A O 1
ATOM 3664 N N . ASN A 1 466 ? -28.981 -19.626 38.328 1.00 11.41 466 ASN A N 1
ATOM 3665 C CA . ASN A 1 466 ? -30.116 -20.223 39.026 1.00 12.29 466 ASN A CA 1
ATOM 3666 C C . ASN A 1 466 ? -30.770 -21.260 38.122 1.00 13.38 466 ASN A C 1
ATOM 3667 O O . ASN A 1 466 ? -31.374 -20.893 37.110 1.00 13.61 466 ASN A O 1
ATOM 3672 N N . PRO A 1 467 ? -30.645 -22.561 38.477 1.00 14.27 467 PRO A N 1
ATOM 3673 C CA . PRO A 1 467 ? -31.130 -23.622 37.582 1.00 14.94 467 PRO A CA 1
ATOM 3674 C C . PRO A 1 467 ? -32.658 -23.677 37.493 1.00 15.34 467 PRO A C 1
ATOM 3675 O O . PRO A 1 467 ? -33.204 -24.289 36.567 1.00 15.44 467 PRO A O 1
ATOM 3679 N N . ASP A 1 468 ? -33.322 -23.024 38.444 1.00 15.40 468 ASP A N 1
ATOM 3680 C CA . ASP A 1 468 ? -34.769 -23.102 38.598 1.00 16.12 468 ASP A CA 1
ATOM 3681 C C . ASP A 1 468 ? -35.486 -21.841 38.118 1.00 16.63 468 ASP A C 1
ATOM 3682 O O . ASP A 1 468 ? -36.692 -21.680 38.342 1.00 17.10 468 ASP A O 1
ATOM 3687 N N . SER A 1 469 ? -34.744 -20.956 37.458 1.00 17.01 469 SER A N 1
ATOM 3688 C CA A SER A 1 469 ? -35.281 -19.712 36.931 0.50 17.32 469 SER A CA 1
ATOM 3689 C CA B SER A 1 469 ? -35.322 -19.713 36.953 0.50 16.98 469 SER A CA 1
ATOM 3690 C C . SER A 1 469 ? -36.164 -19.980 35.713 1.00 17.31 469 SER A C 1
ATOM 3691 O O . SER A 1 469 ? -36.016 -21.017 35.064 1.00 17.34 469 SER A O 1
ATOM 3696 N N . GLU A 1 470 ? -37.054 -19.035 35.395 1.00 17.59 470 GLU A N 1
ATOM 3697 C CA . GLU A 1 470 ? -37.878 -19.136 34.195 1.00 18.79 470 GLU A CA 1
ATOM 3698 C C . GLU A 1 470 ? -37.030 -19.346 32.935 1.00 17.96 470 GLU A C 1
ATOM 3699 O O . GLU A 1 470 ? -37.311 -20.252 32.152 1.00 18.64 470 GLU A O 1
ATOM 3705 N N . ILE A 1 471 ? -35.997 -18.519 32.738 1.00 17.80 471 ILE A N 1
ATOM 3706 C CA . ILE A 1 471 ? -35.191 -18.648 31.524 1.00 17.34 471 ILE A CA 1
ATOM 3707 C C . ILE A 1 471 ? -34.326 -19.913 31.535 1.00 17.95 471 ILE A C 1
ATOM 3708 O O . ILE A 1 471 ? -34.071 -20.484 30.487 1.00 18.26 471 ILE A O 1
ATOM 3713 N N . ALA A 1 472 ? -33.891 -20.352 32.716 1.00 18.42 472 ALA A N 1
ATOM 3714 C CA . ALA A 1 472 ? -33.166 -21.621 32.819 1.00 19.26 472 ALA A CA 1
ATOM 3715 C C . ALA A 1 472 ? -34.068 -22.785 32.408 1.00 20.01 472 ALA A C 1
ATOM 3716 O O . ALA A 1 472 ? -33.628 -23.693 31.699 1.00 19.95 472 ALA A O 1
ATOM 3718 N N . HIS A 1 473 ? -35.324 -22.750 32.862 1.00 20.61 473 HIS A N 1
ATOM 3719 C CA . HIS A 1 473 ? -36.312 -23.782 32.527 1.00 21.92 473 HIS A CA 1
ATOM 3720 C C . HIS A 1 473 ? -36.610 -23.763 31.037 1.00 21.99 473 HIS A C 1
ATOM 3721 O O . HIS A 1 473 ? -36.736 -24.818 30.414 1.00 22.05 473 HIS A O 1
ATOM 3728 N N . TYR A 1 474 ? -36.714 -22.555 30.478 1.00 22.30 474 TYR A N 1
ATOM 3729 C CA . TYR A 1 474 ? -36.917 -22.373 29.043 1.00 22.67 474 TYR A CA 1
ATOM 3730 C C . TYR A 1 474 ? -35.777 -22.993 28.226 1.00 23.22 474 TYR A C 1
ATOM 3731 O O . TYR A 1 474 ? -36.030 -23.722 27.265 1.00 23.13 474 TYR A O 1
ATOM 3740 N N . VAL A 1 475 ? -34.535 -22.692 28.616 1.00 24.01 475 VAL A N 1
ATOM 3741 C CA . VAL A 1 475 ? -33.338 -23.181 27.923 1.00 25.05 475 VAL A CA 1
ATOM 3742 C C . VAL A 1 475 ? -33.204 -24.706 28.008 1.00 26.06 475 VAL A C 1
ATOM 3743 O O . VAL A 1 475 ? -32.816 -25.353 27.032 1.00 26.12 475 VAL A O 1
ATOM 3747 N N . ALA A 1 476 ? -33.535 -25.264 29.173 1.00 27.12 476 ALA A N 1
ATOM 3748 C CA . ALA A 1 476 ? -33.545 -26.711 29.376 1.00 28.41 476 ALA A CA 1
ATOM 3749 C C . ALA A 1 476 ? -34.483 -27.396 28.386 1.00 29.31 476 ALA A C 1
ATOM 3750 O O . ALA A 1 476 ? -34.131 -28.424 27.803 1.00 29.84 476 ALA A O 1
ATOM 3752 N N . LEU A 1 477 ? -35.663 -26.809 28.188 1.00 30.44 477 LEU A N 1
ATOM 3753 C CA . LEU A 1 477 ? -36.687 -27.370 27.301 1.00 31.54 477 LEU A CA 1
ATOM 3754 C C . LEU A 1 477 ? -36.266 -27.355 25.825 1.00 32.25 477 LEU A C 1
ATOM 3755 O O . LEU A 1 477 ? -36.506 -28.327 25.104 1.00 32.51 477 LEU A O 1
ATOM 3760 N N . ILE A 1 478 ? -35.629 -26.267 25.388 1.00 33.21 478 ILE A N 1
ATOM 3761 C CA . ILE A 1 478 ? -35.142 -26.151 24.001 1.00 34.11 478 ILE A CA 1
ATOM 3762 C C . ILE A 1 478 ? -33.785 -26.841 23.754 1.00 34.85 478 ILE A C 1
ATOM 3763 O O . ILE A 1 478 ? -33.054 -26.478 22.824 1.00 35.14 478 ILE A O 1
ATOM 3768 N N . HIS A 1 479 ? -33.450 -27.818 24.593 1.00 35.54 479 HIS A N 1
ATOM 3769 C CA . HIS A 1 479 ? -32.275 -28.660 24.370 1.00 36.28 479 HIS A CA 1
ATOM 3770 C C . HIS A 1 479 ? -32.700 -30.060 23.936 1.00 36.46 479 HIS A C 1
ATOM 3771 O O . HIS A 1 479 ? -32.113 -30.632 23.013 1.00 36.56 479 HIS A O 1
ATOM 3778 N N . SER A 1 480 ? -33.721 -30.597 24.603 1.00 36.76 480 SER A N 1
ATOM 3779 C CA . SER A 1 480 ? -34.312 -31.884 24.232 1.00 36.99 480 SER A CA 1
ATOM 3780 C C . SER A 1 480 ? -35.810 -31.745 23.956 1.00 36.94 480 SER A C 1
ATOM 3781 O O . SER A 1 480 ? -36.241 -30.822 23.262 1.00 36.91 480 SER A O 1
#

CATH classification: 3.30.420.40 (+1 more: 3.30.420.40)

Secondary structure (DSSP, 8-state):
--EEEEEEEE-SSEEEEEEEEEEGGGTEEEEEEEEEEE---EEETTEEE--HHHHHHHHHHHHHHHHHTT----EEEEEE-SS-EEEE-TTS-EES--B-TT-GGGTTHHHHHHHHH-HHHHHHHH-----TTSHHHHHHHHHHH-GGGGGG--EEEEHHHHHHHHHHS----BHHHHGGGT-EETTTTEE-HHHHHHHT--GGGS---B-TT-EEEEEE-TT--EEEEE----BHHHHHHHHS---STTEEEEEESSSEEEEEEESS---SHHHHHHT-EEE--GGG-EEEEEEE-TTHHHHHHHHHTT---HHHHHHHHTTSPSSSS---TTSGGGSS-S-HHHHHHHHHHHTTPPPP-SHHHHHHHHHHHHHHHHHHHHHHHHHHHT---SEEEEESGGGG-HHHHHHHHHHHTSEEEE--TTHHHHHHHHHHHHHTTS---HHHHHHHHHHHS--EEE---TTSHHHHHHHHTT-

Organism: Escherichia coli (strain UTI89 / UPEC) (NCBI:txid364106)

Foldseek 3Di:
DWAWEWEWEAEQFKIWIKIWTDFQVVLDIDIGTQAIGGWHWDCDPNATATPVVVVLVRNVVSVLSCVVVVHDHAAYEAAYAAQFKFFAFPVGDTFDTRGDLLTCLLPPQLVVCCVPQNLLNLCQFQVFFDDSSALLSVLLSCCVVPVVRVVRTQAMAIVRQSSVCVFFVFGAAAQLRVSSRSQAGPVPSAGDPVSCVNSVHDSSNYDRHDYWQDFRGFGQHVPGDTHTYTHFSRNLVLLLVLQFLADPPQEWEFEADQKTKTFDWALDRDSDPLCSVVSWHFGAHHVRTTTTTDIFNHCVLVVQLCVVVVPDDVVVLLVVLLPDFADQQAAQRPPPCNSDPPHSLVSSQVRRVVVVGDGQDDSSSSVRRRLRNVLLVLLVRLVSRCVRVVHHHAEYEYEEQCLVSVSSQQSNCQLNVHKYKYDDHSSSSLSRVVSNCCSVVSAPDSNRSSVSSVVHGDIDIHHHDCPGSNNVVNVVVVD

Radius of gyration: 21.63 Å; Cα contacts (8 Å, |Δi|>4): 1066; chains: 1; bounding box: 55×59×54 Å

B-factor: mean 14.5, std 6.16, range [5.36, 59.15]

Sequence (479 aa):
TFRNCVAVDLGASSSGRVMLARYERECCRSLTLREIHRFNNGLHSQNGYVTWDVDSLESSAIRLGLNKVCAAGIAIDSIGIDTWGVDFVLLDQQGQRVGLPVAYRDSRTNGLMAQAQQQLGKRDIYQRSGIQFLPFNTLYQLRALTEEQQPELIPHIAHALLMPDYFSYRRLTGKMNWEYTNATTTQLVNINSDDWDESLLAWSGANKAWFGRPTHPGNVIGHWICPQGNEIPVVAVASHDTASAVIASPLLNGSRAAYLSSGTWSLMMGFESQTPFTNDTALAANITNEGGAEGRYRVLKNIMGLWLLQRVLQERQINDLPALIAATQALPACRFIINNPNDDDRFINPDEEMCSEIQAACRREMMAQPIIPESDAELARCIFDSLALLYADVLHELAQLRGEDFSQLHIVGGGCQNTLLNQLCADACGIRVIAGPVEASTLGNIGIQLMTLDELNNVDDFRQVVSTTANLTTFTPNPDSSEIAHYVALIHS

InterPro domains:
  IPR013449 Rhamnulokinase [MF_01535] (6-483)
  IPR013449 Rhamnulokinase [TIGR02627] (7-460)
  IPR013449 Rhamnulokinase [cd07771] (5-457)
  IPR018484 Carbohydrate kinase FGGY, N-terminal [PF00370] (7-242)
  IPR018485 Carbohydrate kinase FGGY, C-terminal [PF02782] (253-440)
  IPR043129 ATPase, nucleotide binding domain [SSF53067] (7-245)
  IPR043129 ATPase, nucleotide binding domain [SSF53067] (252-472)

Nearest PDB structures (foldseek):
  2cgk-assembly1_A  TM=9.680E-01  e=1.267E-90  Escherichia coli BL21(DE3)
  3gbt-assembly1_A  TM=8.081E-01  e=2.461E-26  Lactobacillus acidophilus NCFM
  3ll3-assembly1_B  TM=8.125E-01  e=9.339E-26  Lactobacillus acidophilus
  3ifr-assembly3_A  TM=7.629E-01  e=7.960E-24  Rhodospirillum rubrum ATCC 11170
  3ifr-assembly3_B-2  TM=7.454E-01  e=5.566E-23  Rhodospirillum rubrum ATCC 11170

GO terms:
  GO:0005524 ATP binding (F, IDA)
  GO:0008993 rhamnulokinase activity (F, IDA)
  GO:0019301 rhamnose catabolic process (P, IDA)